Protein AF-0000000084524266 (afdb_homodimer)

Structure (mmCIF, N/CA/C/O backbone):
data_AF-0000000084524266-model_v1
#
loop_
_entity.id
_entity.type
_entity.pdbx_description
1 polymer 'Phosphate transport system permease protein'
#
loop_
_atom_site.group_PDB
_atom_site.id
_atom_site.type_symbol
_atom_site.label_atom_id
_atom_site.label_alt_id
_atom_site.label_comp_id
_atom_site.label_asym_id
_atom_site.label_entity_id
_atom_site.label_seq_id
_atom_site.pdbx_PDB_ins_code
_atom_site.Cartn_x
_atom_site.Cartn_y
_atom_site.Cartn_z
_atom_site.occupancy
_atom_site.B_iso_or_equiv
_atom_site.auth_seq_id
_atom_site.auth_comp_id
_atom_site.auth_asym_id
_atom_site.auth_atom_id
_atom_site.pdbx_PDB_model_num
ATOM 1 N N . MET A 1 1 ? -35.375 15.148 26.703 1 39.19 1 MET A N 1
ATOM 2 C CA . MET A 1 1 ? -35.188 13.727 26.984 1 39.19 1 MET A CA 1
ATOM 3 C C . MET A 1 1 ? -34.656 13 25.75 1 39.19 1 MET A C 1
ATOM 5 O O . MET A 1 1 ? -33.938 11.992 25.875 1 39.19 1 MET A O 1
ATOM 9 N N . LYS A 1 2 ? -35.312 13.273 24.531 1 46.06 2 LYS A N 1
ATOM 10 C CA . LYS A 1 2 ? -35.094 12.656 23.219 1 46.06 2 LYS A CA 1
ATOM 11 C C . LYS A 1 2 ? -33.688 12.961 22.703 1 46.06 2 LYS A C 1
ATOM 13 O O . LYS A 1 2 ? -33.156 12.234 21.859 1 46.06 2 LYS A O 1
ATOM 18 N N . LYS A 1 3 ? -33.125 14.125 23.078 1 56.94 3 LYS A N 1
ATOM 19 C CA . LYS A 1 3 ? -31.844 14.727 22.703 1 56.94 3 LYS A CA 1
ATOM 20 C C . LYS A 1 3 ? -30.672 13.891 23.234 1 56.94 3 LYS A C 1
ATOM 22 O O . LYS A 1 3 ? -29.656 13.727 22.547 1 56.94 3 LYS A O 1
ATOM 27 N N . ARG A 1 4 ? -30.984 13.078 24.344 1 63.69 4 ARG A N 1
ATOM 28 C CA . ARG A 1 4 ? -29.984 12.352 25.125 1 63.69 4 ARG A CA 1
ATOM 29 C C . ARG A 1 4 ? -29.766 10.953 24.578 1 63.69 4 ARG A C 1
ATOM 31 O O . ARG A 1 4 ? -28.641 10.445 24.578 1 63.69 4 ARG A O 1
ATOM 38 N N . TYR A 1 5 ? -30.812 10.469 23.938 1 65.62 5 TYR A N 1
ATOM 39 C CA . TYR A 1 5 ? -30.719 9.086 23.484 1 65.62 5 TYR A CA 1
ATOM 40 C C . TYR A 1 5 ? -29.875 8.984 22.219 1 65.62 5 TYR A C 1
ATOM 42 O O . TYR A 1 5 ? -29.078 8.047 22.078 1 65.62 5 TYR A O 1
ATOM 50 N N . GLY A 1 6 ? -30 9.945 21.406 1 69.56 6 GLY A N 1
ATOM 51 C CA . GLY A 1 6 ? -29.203 9.977 20.188 1 69.56 6 GLY A CA 1
ATOM 52 C C . GLY A 1 6 ? -27.703 10.078 20.469 1 69.56 6 GLY A C 1
ATOM 53 O O . GLY A 1 6 ? -26.906 9.398 19.828 1 69.56 6 GLY A O 1
ATOM 54 N N . ASP A 1 7 ? -27.516 10.781 21.547 1 74.75 7 ASP A N 1
ATOM 55 C CA . ASP A 1 7 ? -26.109 10.984 21.906 1 74.75 7 ASP A CA 1
ATOM 56 C C . ASP A 1 7 ? -25.516 9.703 22.484 1 74.75 7 ASP A C 1
ATOM 58 O O . ASP A 1 7 ? -24.359 9.367 22.188 1 74.75 7 ASP A O 1
ATOM 62 N N . GLN A 1 8 ? -26.375 9.023 23.234 1 80.06 8 GLN A N 1
ATOM 63 C CA . GLN A 1 8 ? -25.875 7.797 23.844 1 80.06 8 GLN A CA 1
ATOM 64 C C . GLN A 1 8 ? -25.672 6.695 22.797 1 80.06 8 GLN A C 1
ATOM 66 O O . GLN A 1 8 ? -24.719 5.93 22.875 1 80.06 8 GLN A O 1
ATOM 71 N N . LEU A 1 9 ? -26.547 6.629 21.891 1 80.81 9 LEU A N 1
ATOM 72 C CA . LEU A 1 9 ? -26.438 5.641 20.828 1 80.81 9 LEU A CA 1
ATOM 73 C C . LEU A 1 9 ? -25.219 5.906 19.953 1 80.81 9 LEU A C 1
ATOM 75 O O . LEU A 1 9 ? -24.5 4.977 19.578 1 80.81 9 LEU A O 1
ATOM 79 N N . PHE A 1 10 ? -25.016 7.113 19.797 1 75.06 10 PHE A N 1
ATOM 80 C CA . PHE A 1 10 ? -23.859 7.496 18.984 1 75.06 10 PHE A CA 1
ATOM 81 C C . PHE A 1 10 ? -22.562 7.148 19.688 1 75.06 10 PHE A C 1
ATOM 83 O O . PHE A 1 10 ? -21.625 6.637 19.062 1 75.06 10 PHE A O 1
ATOM 90 N N . LYS A 1 11 ? -22.578 7.383 20.875 1 76.44 11 LYS A N 1
ATOM 91 C CA . LYS A 1 11 ? -21.391 7.066 21.672 1 76.44 11 LYS A CA 1
ATOM 92 C C . LYS A 1 11 ? -21.125 5.562 21.672 1 76.44 11 LYS A C 1
ATOM 94 O O . LYS A 1 11 ? -19.984 5.133 21.531 1 76.44 11 LYS A O 1
ATOM 99 N N . ALA A 1 12 ? -22.172 4.867 21.797 1 83.81 12 ALA A N 1
ATOM 100 C CA . ALA A 1 12 ? -22.031 3.414 21.859 1 83.81 12 ALA A CA 1
ATOM 101 C C . ALA A 1 12 ? -21.531 2.863 20.531 1 83.81 12 ALA A C 1
ATOM 103 O O . ALA A 1 12 ? -20.641 2.002 20.5 1 83.81 12 ALA A O 1
ATOM 104 N N . ILE A 1 13 ? -21.984 3.363 19.484 1 80.44 13 ILE A N 1
ATOM 105 C CA . ILE A 1 13 ? -21.594 2.922 18.141 1 80.44 13 ILE A CA 1
ATOM 106 C C . ILE A 1 13 ? -20.141 3.27 17.891 1 80.44 13 ILE A C 1
ATOM 108 O O . ILE A 1 13 ? -19.375 2.447 17.359 1 80.44 13 ILE A O 1
ATOM 112 N N . ALA A 1 14 ? -19.828 4.359 18.328 1 74.5 14 ALA A N 1
ATOM 113 C CA . ALA A 1 14 ? -18.469 4.824 18.125 1 74.5 14 ALA A CA 1
ATOM 114 C C . ALA A 1 14 ? -17.469 3.967 18.906 1 74.5 14 ALA A C 1
ATOM 116 O O . ALA A 1 14 ? -16.406 3.617 18.406 1 74.5 14 ALA A O 1
ATOM 117 N N . TYR A 1 15 ? -17.891 3.551 20.109 1 79.31 15 TYR A N 1
ATOM 118 C CA . TYR A 1 15 ? -17.047 2.684 20.922 1 79.31 15 TYR A CA 1
ATOM 119 C C . TYR A 1 15 ? -16.906 1.307 20.281 1 79.31 15 TYR A C 1
ATOM 121 O O . TYR A 1 15 ? -15.836 0.702 20.328 1 79.31 15 TYR A O 1
ATOM 129 N N . ILE A 1 16 ? -17.891 0.921 19.672 1 85.44 16 ILE A N 1
ATOM 130 C CA . ILE A 1 16 ? -17.875 -0.376 19.016 1 85.44 16 ILE A CA 1
ATOM 131 C C . ILE A 1 16 ? -16.875 -0.342 17.844 1 85.44 16 ILE A C 1
ATOM 133 O O . ILE A 1 16 ? -16.094 -1.271 17.672 1 85.44 16 ILE A O 1
ATOM 137 N N . PHE A 1 17 ? -16.891 0.73 17.156 1 81.69 17 PHE A N 1
ATOM 138 C CA . PHE A 1 17 ? -15.984 0.854 16.016 1 81.69 17 PHE A CA 1
ATOM 139 C C . PHE A 1 17 ? -14.531 0.924 16.484 1 81.69 17 PHE A C 1
ATOM 141 O O . PHE A 1 17 ? -13.664 0.262 15.914 1 81.69 17 PHE A O 1
ATOM 148 N N . GLY A 1 18 ? -14.359 1.694 17.547 1 78.5 18 GLY A N 1
ATOM 149 C CA . GLY A 1 18 ? -13.016 1.776 18.094 1 78.5 18 GLY A CA 1
ATOM 150 C C . GLY A 1 18 ? -12.5 0.451 18.641 1 78.5 18 GLY A C 1
ATOM 151 O O . GLY A 1 18 ? -11.367 0.063 18.359 1 78.5 18 GLY A O 1
ATOM 152 N N . CYS A 1 19 ? -13.32 -0.293 19.25 1 84 19 CYS A N 1
ATOM 153 C CA . CYS A 1 19 ? -12.953 -1.577 19.828 1 84 19 CYS A CA 1
ATOM 154 C C . CYS A 1 19 ? -12.781 -2.639 18.75 1 84 19 CYS A C 1
ATOM 156 O O . CYS A 1 19 ? -12.016 -3.59 18.922 1 84 19 CYS A O 1
ATOM 158 N N . SER A 1 20 ? -13.43 -2.424 17.688 1 85.94 20 SER A N 1
ATOM 159 C CA . SER A 1 20 ? -13.32 -3.377 16.594 1 85.94 20 SER A CA 1
ATOM 160 C C . SER A 1 20 ? -11.906 -3.41 16.016 1 85.94 20 SER A C 1
ATOM 162 O O . SER A 1 20 ? -11.422 -4.465 15.602 1 85.94 20 SER A O 1
ATOM 164 N N . ILE A 1 21 ? -11.266 -2.291 16.047 1 84.06 21 ILE A N 1
ATOM 165 C CA . ILE A 1 21 ? -9.898 -2.223 15.539 1 84.06 21 ILE A CA 1
ATOM 166 C C . ILE A 1 21 ? -8.977 -3.045 16.438 1 84.06 21 ILE A C 1
ATOM 168 O O . ILE A 1 21 ? -8.125 -3.789 15.945 1 84.06 21 ILE A O 1
ATOM 172 N N . ILE A 1 22 ? -9.156 -2.92 17.719 1 84.69 22 ILE A N 1
ATOM 173 C CA . ILE A 1 22 ? -8.359 -3.654 18.703 1 84.69 22 ILE A CA 1
ATOM 174 C C . ILE A 1 22 ? -8.617 -5.152 18.562 1 84.69 22 ILE A C 1
ATOM 176 O O . ILE A 1 22 ? -7.68 -5.949 18.531 1 84.69 22 ILE A O 1
ATOM 180 N N . ALA A 1 23 ? -9.82 -5.473 18.406 1 87.81 23 ALA A N 1
ATOM 181 C CA . ALA A 1 23 ? -10.219 -6.871 18.266 1 87.81 23 ALA A CA 1
ATOM 182 C C . ALA A 1 23 ? -9.656 -7.477 16.984 1 87.81 23 ALA A C 1
ATOM 184 O O . ALA A 1 23 ? -9.203 -8.625 16.969 1 87.81 23 ALA A O 1
ATOM 185 N N . MET A 1 24 ? -9.711 -6.711 15.891 1 87.62 24 MET A N 1
ATOM 186 C CA . MET A 1 24 ? -9.219 -7.184 14.602 1 87.62 24 MET A CA 1
ATOM 187 C C . MET A 1 24 ? -7.723 -7.473 14.664 1 87.62 24 MET A C 1
ATOM 189 O O . MET A 1 24 ? -7.27 -8.508 14.18 1 87.62 24 MET A O 1
ATOM 193 N N . LEU A 1 25 ? -6.98 -6.586 15.25 1 88.12 25 LEU A N 1
ATOM 194 C CA . LEU A 1 25 ? -5.539 -6.77 15.391 1 88.12 25 LEU A CA 1
ATOM 195 C C . LEU A 1 25 ? -5.227 -7.98 16.266 1 88.12 25 LEU A C 1
ATOM 197 O O . LEU A 1 25 ? -4.367 -8.797 15.914 1 88.12 25 LEU A O 1
ATOM 201 N N . GLY A 1 26 ? -5.941 -8.07 17.438 1 89.12 26 GLY A N 1
ATOM 202 C CA . GLY A 1 26 ? -5.746 -9.211 18.312 1 89.12 26 GLY A CA 1
ATOM 203 C C . GLY A 1 26 ? -6.07 -10.531 17.656 1 89.12 26 GLY A C 1
ATOM 204 O O . GLY A 1 26 ? -5.34 -11.508 17.828 1 89.12 26 GLY A O 1
ATOM 205 N N . LEU A 1 27 ? -7.145 -10.547 16.906 1 89.56 27 LEU A N 1
ATOM 206 C CA . LEU A 1 27 ? -7.566 -11.758 16.203 1 89.56 27 LEU A CA 1
ATOM 207 C C . LEU A 1 27 ? -6.551 -12.141 15.133 1 89.56 27 LEU A C 1
ATOM 209 O O . LEU A 1 27 ? -6.312 -13.328 14.898 1 89.56 27 LEU A O 1
ATOM 213 N N . MET A 1 28 ? -6.039 -11.148 14.43 1 91.25 28 MET A N 1
ATOM 214 C CA . MET A 1 28 ? -5.035 -11.414 13.406 1 91.25 28 MET A CA 1
ATOM 215 C C . MET A 1 28 ? -3.793 -12.055 14.016 1 91.25 28 MET A C 1
ATOM 217 O O . MET A 1 28 ? -3.277 -13.047 13.484 1 91.25 28 MET A O 1
ATOM 221 N N . VAL A 1 29 ? -3.324 -11.523 15.148 1 91.81 29 VAL A N 1
ATOM 222 C CA . VAL A 1 29 ? -2.143 -12.055 15.82 1 91.81 29 VAL A CA 1
ATOM 223 C C . VAL A 1 29 ? -2.416 -13.477 16.297 1 91.81 29 VAL A C 1
ATOM 225 O O . VAL A 1 29 ? -1.592 -14.375 16.109 1 91.81 29 VAL A O 1
ATOM 228 N N . TRP A 1 30 ? -3.551 -13.664 16.844 1 93.56 30 TRP A N 1
ATOM 229 C CA . TRP A 1 30 ? -3.918 -14.953 17.406 1 93.56 30 TRP A CA 1
ATOM 230 C C . TRP A 1 30 ? -4 -16.016 16.312 1 93.56 30 TRP A C 1
ATOM 232 O O . TRP A 1 30 ? -3.484 -17.125 16.469 1 93.56 30 TRP A O 1
ATOM 242 N N . GLU A 1 31 ? -4.605 -15.68 15.258 1 92.75 31 GLU A N 1
ATOM 243 C CA . GLU A 1 31 ? -4.801 -16.656 14.188 1 92.75 31 GLU A CA 1
ATOM 244 C C . GLU A 1 31 ? -3.477 -17.016 13.516 1 92.75 31 GLU A C 1
ATOM 246 O O . GLU A 1 31 ? -3.271 -18.156 13.109 1 92.75 31 GLU A O 1
ATOM 251 N N . MET A 1 32 ? -2.656 -16.016 13.312 1 94.81 32 MET A N 1
ATOM 252 C CA . MET A 1 32 ? -1.343 -16.281 12.742 1 94.81 32 MET A CA 1
ATOM 253 C C . MET A 1 32 ? -0.521 -17.172 13.664 1 94.81 32 MET A C 1
ATOM 255 O O . MET A 1 32 ? 0.178 -18.078 13.195 1 94.81 32 MET A O 1
ATOM 259 N N . PHE A 1 33 ? -0.648 -16.938 14.977 1 95.44 33 PHE A N 1
ATOM 260 C CA . PHE A 1 33 ? 0.054 -17.766 15.961 1 95.44 33 PHE A CA 1
ATOM 261 C C . PHE A 1 33 ? -0.469 -19.188 15.945 1 95.44 33 PHE A C 1
ATOM 263 O O . PHE A 1 33 ? 0.313 -20.141 15.883 1 95.44 33 PHE A O 1
ATOM 270 N N . ARG A 1 34 ? -1.737 -19.359 15.984 1 94.94 34 ARG A N 1
ATOM 271 C CA . ARG A 1 34 ? -2.363 -20.672 15.984 1 94.94 34 ARG A CA 1
ATOM 272 C C . ARG A 1 34 ? -2.049 -21.438 14.703 1 94.94 34 ARG A C 1
ATOM 274 O O . ARG A 1 34 ? -1.737 -22.625 14.742 1 94.94 34 ARG A O 1
ATOM 281 N N . GLY A 1 35 ? -2.104 -20.781 13.539 1 94.88 35 GLY A N 1
ATOM 282 C CA . GLY A 1 35 ? -1.831 -21.406 12.258 1 94.88 35 GLY A CA 1
ATOM 283 C C . GLY A 1 35 ? -0.387 -21.844 12.102 1 94.88 35 GLY A C 1
ATOM 284 O O . GLY A 1 35 ? -0.09 -22.766 11.336 1 94.88 35 GLY A O 1
ATOM 285 N N . SER A 1 36 ? 0.495 -21.172 12.82 1 96.19 36 SER A N 1
ATOM 286 C CA . SER A 1 36 ? 1.919 -21.469 12.727 1 96.19 36 SER A CA 1
ATOM 287 C C . SER A 1 36 ? 2.326 -22.516 13.773 1 96.19 36 SER A C 1
ATOM 289 O O . SER A 1 36 ? 3.5 -22.875 13.867 1 96.19 36 SER A O 1
ATOM 291 N N . SER A 1 37 ? 1.46 -23.062 14.57 1 95.69 37 SER A N 1
ATOM 292 C CA . SER A 1 37 ? 1.756 -23.859 15.75 1 95.69 37 SER A CA 1
ATOM 293 C C . SER A 1 37 ? 2.451 -25.172 15.359 1 95.69 37 SER A C 1
ATOM 295 O O . SER A 1 37 ? 3.383 -25.609 16.047 1 95.69 37 SER A O 1
ATOM 297 N N . PHE A 1 38 ? 2.025 -25.797 14.227 1 95.38 38 PHE A N 1
ATOM 298 C CA . PHE A 1 38 ? 2.633 -27.047 13.789 1 95.38 38 PHE A CA 1
ATOM 299 C C . PHE A 1 38 ? 4.105 -26.844 13.453 1 95.38 38 PHE A C 1
ATOM 301 O O . PHE A 1 38 ? 4.953 -27.641 13.852 1 95.38 38 PHE A O 1
ATOM 308 N N . ALA A 1 39 ? 4.379 -25.828 12.727 1 96.44 39 ALA A N 1
ATOM 309 C CA . ALA A 1 39 ? 5.754 -25.516 12.336 1 96.44 39 ALA A CA 1
ATOM 310 C C . ALA A 1 39 ? 6.586 -25.109 13.547 1 96.44 39 ALA A C 1
ATOM 312 O O . ALA A 1 39 ? 7.754 -25.5 13.664 1 96.44 39 ALA A O 1
ATOM 313 N N . LEU A 1 40 ? 6.008 -24.375 14.484 1 96 40 LEU A N 1
ATOM 314 C CA . LEU A 1 40 ? 6.699 -23.938 15.695 1 96 40 LEU A CA 1
ATOM 315 C C . LEU A 1 40 ? 7.098 -25.141 16.547 1 96 40 LEU A C 1
ATOM 317 O O . LEU A 1 40 ? 8.188 -25.172 17.125 1 96 40 LEU A O 1
ATOM 321 N N . ASP A 1 41 ? 6.238 -26.062 16.609 1 96.06 41 ASP A N 1
ATOM 322 C CA . ASP A 1 41 ? 6.48 -27.25 17.422 1 96.06 41 ASP A CA 1
ATOM 323 C C . ASP A 1 41 ? 7.551 -28.141 16.781 1 96.06 41 ASP A C 1
ATOM 325 O O . ASP A 1 41 ? 8.398 -28.703 17.469 1 96.06 41 ASP A O 1
ATOM 329 N N . LYS A 1 42 ? 7.543 -28.188 15.508 1 95.5 42 LYS A N 1
ATOM 330 C CA . LYS A 1 42 ? 8.445 -29.094 14.805 1 95.5 42 LYS A CA 1
ATOM 331 C C . LYS A 1 42 ? 9.852 -28.5 14.695 1 95.5 42 LYS A C 1
ATOM 333 O O . LYS A 1 42 ? 10.844 -29.203 14.906 1 95.5 42 LYS A O 1
ATOM 338 N N . TYR A 1 43 ? 9.969 -27.25 14.359 1 95.81 43 TYR A N 1
ATOM 339 C CA . TYR A 1 43 ? 11.266 -26.688 14 1 95.81 43 TYR A CA 1
ATOM 340 C C . TYR A 1 43 ? 11.781 -25.766 15.094 1 95.81 43 TYR A C 1
ATOM 342 O O . TYR A 1 43 ? 12.977 -25.5 15.18 1 95.81 43 TYR A O 1
ATOM 350 N N . GLY A 1 44 ? 10.883 -25.188 15.891 1 95.06 44 GLY A N 1
ATOM 351 C CA . GLY A 1 44 ? 11.297 -24.266 16.938 1 95.06 44 GLY A CA 1
ATOM 352 C C . GLY A 1 44 ? 12.023 -23.047 16.422 1 95.06 44 GLY A C 1
ATOM 353 O O . GLY A 1 44 ? 11.703 -22.547 15.336 1 95.06 44 GLY A O 1
ATOM 354 N N . LEU A 1 45 ? 13.008 -22.578 17.141 1 94.31 45 LEU A N 1
ATOM 355 C CA . LEU A 1 45 ? 13.727 -21.359 16.781 1 94.31 45 LEU A CA 1
ATOM 356 C C . LEU A 1 45 ? 14.719 -21.609 15.648 1 94.31 45 LEU A C 1
ATOM 358 O O . LEU A 1 45 ? 15.18 -20.688 14.992 1 94.31 45 LEU A O 1
ATOM 362 N N . GLY A 1 46 ? 15.047 -22.859 15.5 1 95.19 46 GLY A N 1
ATOM 363 C CA . GLY A 1 46 ? 15.938 -23.234 14.414 1 95.19 46 GLY A CA 1
ATOM 364 C C . GLY A 1 46 ? 15.398 -22.859 13.047 1 95.19 46 GLY A C 1
ATOM 365 O O . GLY A 1 46 ? 16.172 -22.656 12.102 1 95.19 46 GLY A O 1
ATOM 366 N N . PHE A 1 47 ? 14.078 -22.734 12.953 1 96.5 47 PHE A N 1
ATOM 367 C CA . PHE A 1 47 ? 13.406 -22.344 11.719 1 96.5 47 PHE A CA 1
ATOM 368 C C . PHE A 1 47 ? 13.93 -21 11.219 1 96.5 47 PHE A C 1
ATOM 370 O O . PHE A 1 47 ? 14.086 -20.797 10.008 1 96.5 47 PHE A O 1
ATOM 377 N N . LEU A 1 48 ? 14.328 -20.109 12.094 1 96.44 48 LEU A N 1
ATOM 378 C CA . LEU A 1 48 ? 14.75 -18.766 11.75 1 96.44 48 LEU A CA 1
ATOM 379 C C . LEU A 1 48 ? 16.141 -18.766 11.125 1 96.44 48 LEU A C 1
ATOM 381 O O . LEU A 1 48 ? 16.484 -17.891 10.344 1 96.44 48 LEU A O 1
ATOM 385 N N . PHE A 1 49 ? 16.922 -19.812 11.43 1 96.19 49 PHE A N 1
ATOM 386 C CA . PHE A 1 49 ? 18.344 -19.766 11.078 1 96.19 49 PHE A CA 1
ATOM 387 C C . PHE A 1 49 ? 18.688 -20.828 10.055 1 96.19 49 PHE A C 1
ATOM 389 O O . PHE A 1 49 ? 19.797 -20.859 9.531 1 96.19 49 PHE A O 1
ATOM 396 N N . SER A 1 50 ? 17.719 -21.594 9.703 1 96.06 50 SER A N 1
ATOM 397 C CA . SER A 1 50 ? 17.969 -22.656 8.719 1 96.06 50 SER A CA 1
ATOM 398 C C . SER A 1 50 ? 17.703 -22.156 7.301 1 96.06 50 SER A C 1
ATOM 400 O O .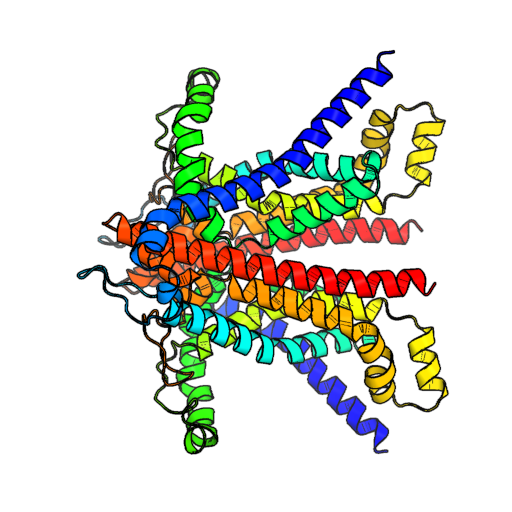 SER A 1 50 ? 16.781 -21.359 7.066 1 96.06 50 SER A O 1
ATOM 402 N N . SER A 1 51 ? 18.5 -22.672 6.352 1 96.19 51 SER A N 1
ATOM 403 C CA . SER A 1 51 ? 18.375 -22.266 4.957 1 96.19 51 SER A CA 1
ATOM 404 C C . SER A 1 51 ? 17.719 -23.359 4.117 1 96.19 51 SER A C 1
ATOM 406 O O . SER A 1 51 ? 17.594 -23.219 2.898 1 96.19 51 SER A O 1
ATOM 408 N N . SER A 1 52 ? 17.281 -24.359 4.75 1 95 52 SER A N 1
ATOM 409 C CA . SER A 1 52 ? 16.672 -25.469 4.02 1 95 52 SER A CA 1
ATOM 410 C C . SER A 1 52 ? 15.234 -25.141 3.609 1 95 52 SER A C 1
ATOM 412 O O . SER A 1 52 ? 14.484 -24.547 4.383 1 95 52 SER A O 1
ATOM 414 N N . TRP A 1 53 ? 14.883 -25.5 2.379 1 96.25 53 TRP A N 1
ATOM 415 C CA . TRP A 1 53 ? 13.516 -25.375 1.87 1 96.25 53 TRP A CA 1
ATOM 416 C C . TRP A 1 53 ? 13.203 -26.5 0.886 1 96.25 53 TRP A C 1
ATOM 418 O O . TRP A 1 53 ? 13.445 -26.359 -0.315 1 96.25 53 TRP A O 1
ATOM 428 N N . ASP A 1 54 ? 12.688 -27.531 1.452 1 95 54 ASP A N 1
ATOM 429 C CA . ASP A 1 54 ? 12.406 -28.734 0.66 1 95 54 ASP A CA 1
ATOM 430 C C . ASP A 1 54 ? 11.031 -29.297 0.99 1 95 54 ASP A C 1
ATOM 432 O O . ASP A 1 54 ? 10.883 -30.062 1.941 1 95 54 ASP A O 1
ATOM 436 N N . PRO A 1 55 ? 10.086 -29.047 0.196 1 91.81 55 PRO A N 1
ATOM 437 C CA . PRO A 1 55 ? 8.727 -29.531 0.445 1 91.81 55 PRO A CA 1
ATOM 438 C C . PRO A 1 55 ? 8.617 -31.047 0.392 1 91.81 55 PRO A C 1
ATOM 440 O O . PRO A 1 55 ? 7.746 -31.625 1.042 1 91.81 55 PRO A O 1
ATOM 443 N N . VAL A 1 56 ? 9.484 -31.641 -0.317 1 90.94 56 VAL A N 1
ATOM 444 C CA . VAL A 1 56 ? 9.438 -33.094 -0.474 1 90.94 56 VAL A CA 1
ATOM 445 C C . VAL A 1 56 ? 9.844 -33.781 0.834 1 90.94 56 VAL A C 1
ATOM 447 O O . VAL A 1 56 ? 9.133 -34.625 1.34 1 90.94 56 VAL A O 1
ATOM 450 N N . THR A 1 57 ? 10.898 -33.344 1.435 1 92.94 57 THR A N 1
ATOM 451 C CA . THR A 1 57 ? 11.383 -33.906 2.682 1 92.94 57 THR A CA 1
ATOM 452 C C . THR A 1 57 ? 10.805 -33.156 3.883 1 92.94 57 THR A C 1
ATOM 454 O O . THR A 1 57 ? 11.047 -33.562 5.031 1 92.94 57 THR A O 1
ATOM 457 N N . GLU A 1 58 ? 10.047 -32.094 3.621 1 93.31 58 GLU A N 1
ATOM 458 C CA . GLU A 1 58 ? 9.391 -31.297 4.648 1 93.31 58 GLU A CA 1
ATOM 459 C C . GLU A 1 58 ? 10.414 -30.703 5.609 1 93.31 58 GLU A C 1
ATOM 461 O O . GLU A 1 58 ? 10.258 -30.797 6.832 1 93.31 58 GLU A O 1
ATOM 466 N N . GLU A 1 59 ? 11.484 -30.312 5.082 1 95.06 59 GLU A N 1
ATOM 467 C CA . GLU A 1 59 ? 12.484 -29.531 5.805 1 95.06 59 GLU A CA 1
ATOM 468 C C . GLU A 1 59 ? 12.461 -28.062 5.387 1 95.06 59 GLU A C 1
ATOM 470 O O . GLU A 1 59 ? 12.758 -27.734 4.238 1 95.06 59 GLU A O 1
ATOM 475 N N . PHE A 1 60 ? 12.172 -27.281 6.422 1 96.5 60 PHE A N 1
ATOM 476 C CA . PHE A 1 60 ? 11.93 -25.875 6.09 1 96.5 60 PHE A CA 1
ATOM 477 C C . PHE A 1 60 ? 12.727 -24.969 7.012 1 96.5 60 PHE A C 1
ATOM 479 O O . PHE A 1 60 ? 12.891 -25.25 8.195 1 96.5 60 PHE A O 1
ATOM 486 N N . GLY A 1 61 ? 13.234 -23.891 6.406 1 97.5 61 GLY A N 1
ATOM 487 C CA . GLY A 1 61 ? 13.883 -22.797 7.113 1 97.5 61 GLY A CA 1
ATOM 488 C C . GLY A 1 61 ? 13.555 -21.438 6.531 1 97.5 61 GLY A C 1
ATOM 489 O O . GLY A 1 61 ? 13.422 -21.297 5.316 1 97.5 61 GLY A O 1
ATOM 490 N N . ALA A 1 62 ? 13.562 -20.453 7.367 1 98.06 62 ALA A N 1
ATOM 491 C CA . ALA A 1 62 ? 13.078 -19.141 6.941 1 98.06 62 ALA A CA 1
ATOM 492 C C . ALA A 1 62 ? 14.234 -18.203 6.609 1 98.06 62 ALA A C 1
ATOM 494 O O . ALA A 1 62 ? 14.023 -17.109 6.094 1 98.06 62 ALA A O 1
ATOM 495 N N . TRP A 1 63 ? 15.461 -18.578 6.773 1 98.19 63 TRP A N 1
ATOM 496 C CA . TRP A 1 63 ? 16.594 -17.672 6.715 1 98.19 63 TRP A CA 1
ATOM 497 C C . TRP A 1 63 ? 16.734 -17.047 5.328 1 98.19 63 TRP A C 1
ATOM 499 O O . TRP A 1 63 ? 16.953 -15.836 5.207 1 98.19 63 TRP A O 1
ATOM 509 N N . PRO A 1 64 ? 16.641 -17.844 4.242 1 98.25 64 PRO A N 1
ATOM 510 C CA . PRO A 1 64 ? 16.766 -17.219 2.926 1 98.25 64 PRO A CA 1
ATOM 511 C C . PRO A 1 64 ? 15.742 -16.109 2.701 1 98.25 64 PRO A C 1
ATOM 513 O O . PRO A 1 64 ? 16.047 -15.094 2.061 1 98.25 64 PRO A O 1
ATOM 516 N N . PHE A 1 65 ? 14.57 -16.25 3.289 1 98.5 65 PHE A N 1
ATOM 517 C CA . PHE A 1 65 ? 13.477 -15.312 3.082 1 98.5 65 PHE A CA 1
ATOM 518 C C . PHE A 1 65 ? 13.648 -14.078 3.961 1 98.5 65 PHE A C 1
ATOM 520 O O . PHE A 1 65 ? 13.352 -12.961 3.535 1 98.5 65 PHE A O 1
ATOM 527 N N . ILE A 1 66 ? 14.133 -14.32 5.207 1 98.25 66 ILE A N 1
ATOM 528 C CA . ILE A 1 66 ? 14.445 -13.211 6.109 1 98.25 66 ILE A CA 1
ATOM 529 C C . ILE A 1 66 ? 15.562 -12.359 5.516 1 98.25 66 ILE A C 1
ATOM 531 O O . ILE A 1 66 ? 15.445 -11.133 5.453 1 98.25 66 ILE A O 1
ATOM 535 N N . TYR A 1 67 ? 16.547 -13.039 5.031 1 97.88 67 TYR A N 1
ATOM 536 C CA . TYR A 1 67 ? 17.688 -12.367 4.414 1 97.88 67 TYR A CA 1
ATOM 537 C C . TYR A 1 67 ? 17.25 -11.547 3.207 1 97.88 67 TYR A C 1
ATOM 539 O O . TYR A 1 67 ? 17.625 -10.375 3.08 1 97.88 67 TYR A O 1
ATOM 547 N N . GLY A 1 68 ? 16.516 -12.148 2.305 1 97.94 68 GLY A N 1
ATOM 548 C CA . GLY A 1 68 ? 16.047 -11.445 1.125 1 97.94 68 GLY A CA 1
ATOM 549 C C . GLY A 1 68 ? 15.211 -10.219 1.457 1 97.94 68 GLY A C 1
ATOM 550 O O . GLY A 1 68 ? 15.344 -9.18 0.805 1 97.94 68 GLY A O 1
ATOM 551 N N . THR A 1 69 ? 14.398 -10.352 2.477 1 98.25 69 THR A N 1
ATOM 552 C CA . THR A 1 69 ? 13.539 -9.25 2.898 1 98.25 69 THR A CA 1
ATOM 553 C C . THR A 1 69 ? 14.375 -8.109 3.477 1 98.25 69 THR A C 1
ATOM 555 O O . THR A 1 69 ? 14.211 -6.949 3.088 1 98.25 69 THR A O 1
ATOM 558 N N . ILE A 1 70 ? 15.289 -8.406 4.328 1 97.62 70 ILE A N 1
ATOM 559 C CA . ILE A 1 70 ? 16.078 -7.402 5.031 1 97.62 70 ILE A CA 1
ATOM 560 C C . ILE A 1 70 ? 17.016 -6.695 4.051 1 97.62 70 ILE A C 1
ATOM 562 O O . ILE A 1 70 ? 17.062 -5.465 4.008 1 97.62 70 ILE A O 1
ATOM 566 N N . VAL A 1 71 ? 17.688 -7.418 3.252 1 97.81 71 VAL A N 1
ATOM 567 C CA . VAL A 1 71 ? 18.703 -6.848 2.367 1 97.81 71 VAL A CA 1
ATOM 568 C C . VAL A 1 71 ? 18.016 -5.992 1.298 1 97.81 71 VAL A C 1
ATOM 570 O O . VAL A 1 71 ? 18.484 -4.883 0.999 1 97.81 71 VAL A O 1
ATOM 573 N N . SER A 1 72 ? 16.953 -6.496 0.681 1 98.06 72 SER A N 1
ATOM 574 C CA . SER A 1 72 ? 16.266 -5.707 -0.333 1 98.06 72 SER A CA 1
ATOM 575 C C . SER A 1 72 ? 15.695 -4.422 0.26 1 98.06 72 SER A C 1
ATOM 577 O O . SER A 1 72 ? 15.789 -3.355 -0.352 1 98.06 72 SER A O 1
ATOM 579 N N . SER A 1 73 ? 15.133 -4.504 1.459 1 98.38 73 SER A N 1
ATOM 580 C CA . SER A 1 73 ? 14.547 -3.326 2.094 1 98.38 73 SER A CA 1
ATOM 581 C C . SER A 1 73 ? 15.625 -2.326 2.504 1 98.38 73 SER A C 1
ATOM 583 O O . SER A 1 73 ? 15.422 -1.114 2.414 1 98.38 73 SER A O 1
ATOM 585 N N . LEU A 1 74 ? 16.734 -2.807 3.004 1 98.06 74 LEU A N 1
ATOM 586 C CA . LEU A 1 74 ? 17.844 -1.921 3.371 1 98.06 74 LEU A CA 1
ATOM 587 C C . LEU A 1 74 ? 18.422 -1.23 2.141 1 98.06 74 LEU A C 1
ATOM 589 O O . LEU A 1 74 ? 18.75 -0.046 2.189 1 98.06 74 LEU A O 1
ATOM 593 N N . LEU A 1 75 ? 18.578 -1.989 1.109 1 97.81 75 LEU A N 1
ATOM 594 C CA . LEU A 1 75 ? 19.031 -1.398 -0.144 1 97.81 75 LEU A CA 1
ATOM 595 C C . LEU A 1 75 ? 18.078 -0.3 -0.604 1 97.81 75 LEU A C 1
ATOM 597 O O . LEU A 1 75 ? 18.516 0.766 -1.042 1 97.81 75 LEU A O 1
ATOM 601 N N . ALA A 1 76 ? 16.797 -0.593 -0.535 1 98.56 76 ALA A N 1
ATOM 602 C CA . ALA A 1 76 ? 15.773 0.395 -0.894 1 98.56 76 ALA A CA 1
ATOM 603 C C . ALA A 1 76 ? 15.93 1.663 -0.058 1 98.56 76 ALA A C 1
ATOM 605 O O . ALA A 1 76 ? 15.859 2.775 -0.587 1 98.56 76 ALA A O 1
ATOM 606 N N . LEU A 1 77 ? 16.172 1.491 1.206 1 98.25 77 LEU A N 1
ATOM 607 C CA . LEU A 1 77 ? 16.297 2.617 2.125 1 98.25 77 LEU A CA 1
ATOM 608 C C . LEU A 1 77 ? 17.516 3.461 1.792 1 98.25 77 LEU A C 1
ATOM 610 O O . LEU A 1 77 ? 17.453 4.691 1.802 1 98.25 77 LEU A O 1
ATOM 614 N N . VAL A 1 78 ? 18.609 2.803 1.562 1 97.62 78 VAL A N 1
ATOM 615 C CA . VAL A 1 78 ? 19.875 3.479 1.271 1 97.62 78 VAL A CA 1
ATOM 616 C C . VAL A 1 78 ? 19.719 4.324 0.008 1 97.62 78 VAL A C 1
ATOM 618 O O . VAL A 1 78 ? 20.234 5.445 -0.06 1 97.62 78 VAL A O 1
ATOM 621 N N . ILE A 1 79 ? 18.984 3.836 -0.932 1 96.44 79 ILE A N 1
ATOM 622 C CA . ILE A 1 79 ? 18.828 4.523 -2.207 1 96.44 79 ILE A CA 1
ATOM 623 C C . ILE A 1 79 ? 17.766 5.621 -2.07 1 96.44 79 ILE A C 1
ATOM 625 O O . ILE A 1 79 ? 17.984 6.758 -2.502 1 96.44 79 ILE A O 1
ATOM 629 N N . ALA A 1 80 ? 16.656 5.355 -1.443 1 97.44 80 ALA A N 1
ATOM 630 C CA . ALA A 1 80 ? 15.492 6.238 -1.417 1 97.44 80 ALA A CA 1
ATOM 631 C C . ALA A 1 80 ? 15.711 7.41 -0.466 1 97.44 80 ALA A C 1
ATOM 633 O O . ALA A 1 80 ? 15.203 8.508 -0.698 1 97.44 80 ALA A O 1
ATOM 634 N N . THR A 1 81 ? 16.469 7.199 0.614 1 96.88 81 THR A N 1
ATOM 635 C CA . THR A 1 81 ? 16.562 8.18 1.689 1 96.88 81 THR A CA 1
ATOM 636 C C . THR A 1 81 ? 17.219 9.461 1.2 1 96.88 81 THR A C 1
ATOM 638 O O . THR A 1 81 ? 16.656 10.555 1.332 1 96.88 81 THR A O 1
ATOM 641 N N . PRO A 1 82 ? 18.422 9.383 0.62 1 93.88 82 PRO A N 1
ATOM 642 C CA . PRO A 1 82 ? 19.047 10.633 0.157 1 93.88 82 PRO A CA 1
ATOM 643 C C . PRO A 1 82 ? 18.203 11.344 -0.905 1 93.88 82 PRO A C 1
ATOM 645 O O . PRO A 1 82 ? 18.109 12.57 -0.896 1 93.88 82 PRO A O 1
ATOM 648 N N . ILE A 1 83 ? 17.594 10.586 -1.758 1 93.31 83 ILE A N 1
ATOM 649 C CA . ILE A 1 83 ? 16.781 11.172 -2.818 1 93.31 83 ILE A CA 1
ATOM 650 C C . ILE A 1 83 ? 15.562 11.867 -2.215 1 93.31 83 ILE A C 1
ATOM 652 O O . ILE A 1 83 ? 15.25 13.008 -2.568 1 93.31 83 ILE A O 1
ATOM 656 N N . SER A 1 84 ? 14.93 11.234 -1.317 1 95.81 84 SER A N 1
ATOM 657 C CA . SER A 1 84 ? 13.711 11.75 -0.698 1 95.81 84 SER A CA 1
ATOM 658 C C . SER A 1 84 ? 13.992 13.008 0.121 1 95.81 84 SER A C 1
ATOM 660 O O . SER A 1 84 ? 13.234 13.977 0.07 1 95.81 84 SER A O 1
ATOM 662 N N . ILE A 1 85 ? 15.055 12.945 0.927 1 93.56 85 ILE A N 1
ATOM 663 C CA . ILE A 1 85 ? 15.422 14.102 1.742 1 93.56 85 ILE A CA 1
ATOM 664 C C . ILE A 1 85 ? 15.797 15.273 0.838 1 93.56 85 ILE A C 1
ATOM 666 O O . ILE A 1 85 ? 15.422 16.422 1.104 1 93.56 85 ILE A O 1
ATOM 670 N N . GLY A 1 86 ? 16.578 14.945 -0.209 1 91.25 86 GLY A N 1
ATOM 671 C CA . GLY A 1 86 ? 16.891 15.977 -1.184 1 91.25 86 GLY A CA 1
ATOM 672 C C . GLY A 1 86 ? 15.664 16.625 -1.784 1 91.25 86 GLY A C 1
ATOM 673 O O . GLY A 1 86 ? 15.602 17.859 -1.899 1 91.25 86 GLY A O 1
ATOM 674 N N . ILE A 1 87 ? 14.672 15.867 -2.127 1 92.44 87 ILE A N 1
ATOM 675 C CA . ILE A 1 87 ? 13.43 16.375 -2.697 1 92.44 87 ILE A CA 1
ATOM 676 C C . ILE A 1 87 ? 12.711 17.25 -1.676 1 92.44 87 ILE A C 1
ATOM 678 O O . ILE A 1 87 ? 12.242 18.344 -2.008 1 92.44 87 ILE A O 1
ATOM 682 N N . ALA A 1 88 ? 12.656 16.781 -0.496 1 94.12 88 ALA A N 1
ATOM 683 C CA . ALA A 1 88 ? 11.969 17.5 0.562 1 94.12 88 ALA A CA 1
ATOM 684 C C . ALA A 1 88 ? 12.625 18.859 0.821 1 94.12 88 ALA A C 1
ATOM 686 O O . ALA A 1 88 ? 11.938 19.875 0.91 1 94.12 88 ALA A O 1
ATOM 687 N N . ILE A 1 89 ? 13.891 18.844 0.966 1 92.75 89 ILE A N 1
ATOM 688 C CA . ILE A 1 89 ? 14.633 20.078 1.202 1 92.75 89 ILE A CA 1
ATOM 689 C C . ILE A 1 89 ? 14.414 21.031 0.038 1 92.75 89 ILE A C 1
ATOM 691 O O . ILE A 1 89 ? 14.164 22.219 0.246 1 92.75 89 ILE A O 1
ATOM 695 N N . PHE A 1 90 ? 14.523 20.531 -1.133 1 91.25 90 PHE A N 1
ATOM 696 C CA . PHE A 1 90 ? 14.367 21.359 -2.322 1 91.25 90 PHE A CA 1
ATOM 697 C C . PHE A 1 90 ? 12.984 21.984 -2.371 1 91.25 90 PHE A C 1
ATOM 699 O O . PHE A 1 90 ? 12.844 23.188 -2.656 1 91.25 90 PHE A O 1
ATOM 706 N N . LEU A 1 91 ? 12.016 21.266 -2.119 1 92.62 91 LEU A N 1
ATOM 707 C CA . LEU A 1 91 ? 10.641 21.734 -2.225 1 92.62 91 LEU A CA 1
ATOM 708 C C . LEU A 1 91 ? 10.352 22.797 -1.169 1 92.62 91 LEU A C 1
ATOM 710 O O . LEU A 1 91 ? 9.609 23.75 -1.428 1 92.62 91 LEU A O 1
ATOM 714 N N . VAL A 1 92 ? 10.977 22.688 -0.022 1 93.25 92 VAL A N 1
ATOM 715 C CA . VAL A 1 92 ? 10.648 23.578 1.081 1 93.25 92 VAL A CA 1
ATOM 716 C C . VAL A 1 92 ? 11.555 24.812 1.045 1 93.25 92 VAL A C 1
ATOM 718 O O . VAL A 1 92 ? 11.102 25.938 1.286 1 93.25 92 VAL A O 1
ATOM 721 N N . GLU A 1 93 ? 12.82 24.594 0.689 1 90.69 93 GLU A N 1
ATOM 722 C CA . GLU A 1 93 ? 13.797 25.656 0.913 1 90.69 93 GLU A CA 1
ATOM 723 C C . GLU A 1 93 ? 14.164 26.359 -0.393 1 90.69 93 GLU A C 1
ATOM 725 O O . GLU A 1 93 ? 14.664 27.484 -0.38 1 90.69 93 GLU A O 1
ATOM 730 N N . VAL A 1 94 ? 13.906 25.766 -1.513 1 88.62 94 VAL A N 1
ATOM 731 C CA . VAL A 1 94 ? 14.516 26.312 -2.719 1 88.62 94 VAL A CA 1
ATOM 732 C C . VAL A 1 94 ? 13.445 26.547 -3.781 1 88.62 94 VAL A C 1
ATOM 734 O O . VAL A 1 94 ? 13.43 27.594 -4.438 1 88.62 94 VAL A O 1
ATOM 737 N N . ALA A 1 95 ? 12.555 25.625 -3.938 1 90.44 95 ALA A N 1
ATOM 738 C CA . ALA A 1 95 ? 11.641 25.609 -5.074 1 90.44 95 ALA A CA 1
ATOM 739 C C . ALA A 1 95 ? 10.617 26.734 -4.973 1 90.44 95 ALA A C 1
ATOM 741 O O . ALA A 1 95 ? 10.125 27.031 -3.883 1 90.44 95 ALA A O 1
ATOM 742 N N . PRO A 1 96 ? 10.367 27.375 -6.184 1 90.75 96 PRO A N 1
ATOM 743 C CA . PRO A 1 96 ? 9.242 28.312 -6.184 1 90.75 96 PRO A CA 1
ATOM 744 C C . PRO A 1 96 ? 7.898 27.609 -5.965 1 90.75 96 PRO A C 1
ATOM 746 O O . PRO A 1 96 ? 7.789 26.406 -6.16 1 90.75 96 PRO A O 1
ATOM 749 N N . LYS A 1 97 ? 6.941 28.359 -5.641 1 91.25 97 LYS A N 1
ATOM 750 C CA . LYS A 1 97 ? 5.641 27.844 -5.219 1 91.25 97 LYS A CA 1
ATOM 751 C C . LYS A 1 97 ? 5.023 26.953 -6.301 1 91.25 97 LYS A C 1
ATOM 753 O O . LYS A 1 97 ? 4.539 25.859 -6.008 1 91.25 97 LYS A O 1
ATOM 758 N N . TRP A 1 98 ? 5.09 27.422 -7.543 1 89.88 98 TRP A N 1
ATOM 759 C CA . TRP A 1 98 ? 4.43 26.656 -8.594 1 89.88 98 TRP A CA 1
ATOM 760 C C . TRP A 1 98 ? 5.09 25.297 -8.773 1 89.88 98 TRP A C 1
ATOM 762 O O . TRP A 1 98 ? 4.414 24.297 -9.047 1 89.88 98 TRP A O 1
ATOM 772 N N . PHE A 1 99 ? 6.406 25.141 -8.648 1 87.31 99 PHE A N 1
ATOM 773 C CA . PHE A 1 99 ? 7.125 23.875 -8.812 1 87.31 99 PHE A CA 1
ATOM 774 C C . PHE A 1 99 ? 6.875 22.953 -7.629 1 87.31 99 PHE A C 1
ATOM 776 O O . PHE A 1 99 ? 6.762 21.734 -7.797 1 87.31 99 PHE A O 1
ATOM 783 N N . ARG A 1 100 ? 6.781 23.578 -6.477 1 89.88 100 ARG A N 1
ATOM 784 C CA . ARG A 1 100 ? 6.48 22.828 -5.266 1 89.88 100 ARG A CA 1
ATOM 785 C C . ARG A 1 100 ? 5.129 22.141 -5.371 1 89.88 100 ARG A C 1
ATOM 787 O O . ARG A 1 100 ? 5.004 20.953 -5.023 1 89.88 100 ARG A O 1
ATOM 794 N N . ASP A 1 101 ? 4.215 22.797 -5.941 1 88 101 ASP A N 1
ATOM 795 C CA . ASP A 1 101 ? 2.863 22.25 -6.051 1 88 101 ASP A CA 1
ATOM 796 C C . ASP A 1 101 ? 2.805 21.125 -7.078 1 88 101 ASP A C 1
ATOM 798 O O . ASP A 1 101 ? 2.152 20.109 -6.852 1 88 101 ASP A O 1
ATOM 802 N N . VAL A 1 102 ? 3.502 21.312 -8.156 1 86.12 102 VAL A N 1
ATOM 803 C CA . VAL A 1 102 ? 3.5 20.312 -9.219 1 86.12 102 VAL A CA 1
ATOM 804 C C . VAL A 1 102 ? 4.199 19.047 -8.734 1 86.12 102 VAL A C 1
ATOM 806 O O . VAL A 1 102 ? 3.66 17.953 -8.867 1 86.12 102 VAL A O 1
ATOM 809 N N . VAL A 1 103 ? 5.363 19.219 -8.156 1 88.12 103 VAL A N 1
ATOM 810 C CA . VAL A 1 103 ? 6.137 18.062 -7.703 1 88.12 103 VAL A CA 1
ATOM 811 C C . VAL A 1 103 ? 5.41 17.375 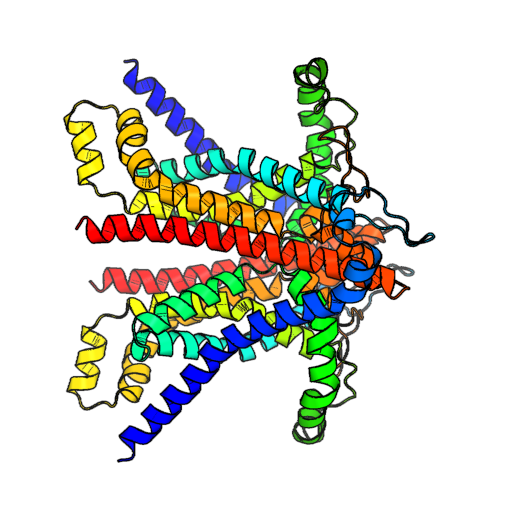-6.547 1 88.12 103 VAL A C 1
ATOM 813 O O . VAL A 1 103 ? 5.398 16.141 -6.457 1 88.12 103 VAL A O 1
ATOM 816 N N . GLY A 1 104 ? 4.867 18.219 -5.676 1 88.38 104 GLY A N 1
ATOM 817 C CA . GLY A 1 104 ? 4.062 17.656 -4.602 1 88.38 104 GLY A CA 1
ATOM 818 C C . GLY A 1 104 ? 2.932 16.781 -5.105 1 88.38 104 GLY A C 1
ATOM 819 O O . GLY A 1 104 ? 2.734 15.664 -4.609 1 88.38 104 GLY A O 1
ATOM 820 N N . PHE A 1 105 ? 2.332 17.234 -6.145 1 87.56 105 PHE A N 1
ATOM 821 C CA . PHE A 1 105 ? 1.23 16.516 -6.758 1 87.56 105 PHE A CA 1
ATOM 822 C C . PHE A 1 105 ? 1.728 15.219 -7.395 1 87.56 105 PHE A C 1
ATOM 824 O O . PHE A 1 105 ? 1.099 14.164 -7.25 1 87.56 105 PHE A O 1
ATOM 831 N N . LEU A 1 106 ? 2.783 15.273 -8.023 1 89 106 LEU A N 1
ATOM 832 C CA . LEU A 1 106 ? 3.334 14.117 -8.711 1 89 106 LEU A CA 1
ATOM 833 C C . LEU A 1 106 ? 3.799 13.055 -7.719 1 89 106 LEU A C 1
ATOM 835 O O . LEU A 1 106 ? 3.709 11.859 -7.992 1 89 106 LEU A O 1
ATOM 839 N N . ILE A 1 107 ? 4.297 13.492 -6.574 1 90.38 107 ILE A N 1
ATOM 840 C CA . ILE A 1 107 ? 4.703 12.57 -5.52 1 90.38 107 ILE A CA 1
ATOM 841 C C . ILE A 1 107 ? 3.496 11.766 -5.051 1 90.38 107 ILE A C 1
ATOM 843 O O . ILE A 1 107 ? 3.592 10.547 -4.855 1 90.38 107 ILE A O 1
ATOM 847 N N . GLU A 1 108 ? 2.426 12.391 -5.016 1 87.94 108 GLU A N 1
ATOM 848 C CA . GLU A 1 108 ? 1.201 11.719 -4.586 1 87.94 108 GLU A CA 1
ATOM 849 C C . GLU A 1 108 ? 0.715 10.727 -5.641 1 87.94 108 GLU A C 1
ATOM 851 O O . GLU A 1 108 ? 0.188 9.664 -5.305 1 87.94 108 GLU A O 1
ATOM 856 N N . LEU A 1 109 ? 0.848 11.094 -6.828 1 88.69 109 LEU A N 1
ATOM 857 C CA . LEU A 1 109 ? 0.437 10.203 -7.906 1 88.69 109 LEU A CA 1
ATOM 858 C C . LEU A 1 109 ? 1.321 8.961 -7.953 1 88.69 109 LEU A C 1
ATOM 860 O O . LEU A 1 109 ? 0.836 7.859 -8.219 1 88.69 109 LEU A O 1
ATOM 864 N N . LEU A 1 110 ? 2.6 9.203 -7.773 1 89.94 110 LEU A N 1
ATOM 865 C CA . LEU A 1 110 ? 3.523 8.078 -7.742 1 89.94 110 LEU A CA 1
ATOM 866 C C . LEU A 1 110 ? 3.16 7.109 -6.621 1 89.94 110 LEU A C 1
ATOM 868 O O . LEU A 1 110 ? 3.281 5.895 -6.781 1 89.94 110 LEU A O 1
ATOM 872 N N . ALA A 1 111 ? 2.744 7.664 -5.527 1 90.19 111 ALA A N 1
ATOM 873 C CA . ALA A 1 111 ? 2.373 6.859 -4.367 1 90.19 111 ALA A CA 1
ATOM 874 C C . ALA A 1 111 ? 1.11 6.047 -4.645 1 90.19 111 ALA A C 1
ATOM 876 O O . ALA A 1 111 ? 0.87 5.023 -4 1 90.19 111 ALA A O 1
ATOM 877 N N . ALA A 1 112 ? 0.337 6.438 -5.586 1 90.69 112 ALA A N 1
ATOM 878 C CA . ALA A 1 112 ? -0.965 5.832 -5.852 1 90.69 112 ALA A CA 1
ATOM 879 C C . ALA A 1 112 ? -0.846 4.699 -6.867 1 90.69 112 ALA A C 1
ATOM 881 O O . ALA A 1 112 ? -1.782 3.918 -7.047 1 90.69 112 ALA A O 1
ATOM 882 N N . ILE A 1 113 ? 0.29 4.535 -7.461 1 93.5 113 ILE A N 1
ATOM 883 C CA . ILE A 1 113 ? 0.49 3.496 -8.469 1 93.5 113 ILE A CA 1
ATOM 884 C C . ILE A 1 113 ? 0.357 2.119 -7.82 1 93.5 113 ILE A C 1
ATOM 886 O O . ILE A 1 113 ? 0.982 1.844 -6.793 1 93.5 113 ILE A O 1
ATOM 890 N N . PRO A 1 114 ? -0.454 1.255 -8.414 1 93.62 114 PRO A N 1
ATOM 891 C CA . PRO A 1 114 ? -0.539 -0.113 -7.895 1 93.62 114 PRO A CA 1
ATOM 892 C C . PRO A 1 114 ? 0.796 -0.852 -7.957 1 93.62 114 PRO A C 1
ATOM 894 O O . PRO A 1 114 ? 1.546 -0.698 -8.93 1 93.62 114 PRO A O 1
ATOM 897 N N . SER A 1 115 ? 1.037 -1.632 -6.945 1 94 115 SER A N 1
ATOM 898 C CA . SER A 1 115 ? 2.344 -2.275 -6.84 1 94 115 SER A CA 1
ATOM 899 C C . SER A 1 115 ? 2.582 -3.23 -8.008 1 94 115 SER A C 1
ATOM 901 O O . SER A 1 115 ? 3.713 -3.375 -8.477 1 94 115 SER A O 1
ATOM 903 N N . ILE A 1 116 ? 1.504 -3.859 -8.484 1 94.06 116 ILE A N 1
ATOM 904 C CA . ILE A 1 116 ? 1.616 -4.828 -9.57 1 94.06 116 ILE A CA 1
ATOM 905 C C . ILE A 1 116 ? 2.113 -4.129 -10.836 1 94.06 116 ILE A C 1
ATOM 907 O O . ILE A 1 116 ? 2.801 -4.738 -11.656 1 94.06 116 ILE A O 1
ATOM 911 N N . VAL A 1 117 ? 1.754 -2.896 -11.008 1 94.38 117 VAL A N 1
ATOM 912 C CA . VAL A 1 117 ? 2.209 -2.111 -12.156 1 94.38 117 VAL A CA 1
ATOM 913 C C . VAL A 1 117 ? 3.711 -1.858 -12.039 1 94.38 117 VAL A C 1
ATOM 915 O O . VAL A 1 117 ? 4.434 -1.941 -13.039 1 94.38 117 VAL A O 1
ATOM 918 N N . TYR A 1 118 ? 4.191 -1.544 -10.859 1 95.31 118 TYR A N 1
ATOM 919 C CA . TYR A 1 118 ? 5.629 -1.439 -10.625 1 95.31 118 TYR A CA 1
ATOM 920 C C . TYR A 1 118 ? 6.34 -2.736 -11 1 95.31 118 TYR A C 1
ATOM 922 O O . TYR A 1 118 ? 7.418 -2.711 -11.594 1 95.31 118 TYR A O 1
ATOM 930 N N . GLY A 1 119 ? 5.711 -3.812 -10.641 1 94.25 119 GLY A N 1
ATOM 931 C CA . GLY A 1 119 ? 6.289 -5.109 -10.961 1 94.25 119 GLY A CA 1
ATOM 932 C C . GLY A 1 119 ? 6.43 -5.344 -12.453 1 94.25 119 GLY A C 1
ATOM 933 O O . GLY A 1 119 ? 7.488 -5.77 -12.922 1 94.25 119 GLY A O 1
ATOM 934 N N . LEU A 1 120 ? 5.375 -5.074 -13.188 1 93.5 120 LEU A N 1
ATOM 935 C CA . LEU A 1 120 ? 5.402 -5.23 -14.641 1 93.5 120 LEU A CA 1
ATOM 936 C C . LEU A 1 120 ? 6.469 -4.336 -15.266 1 93.5 120 LEU A C 1
ATOM 938 O O . LEU A 1 120 ? 7.246 -4.789 -16.109 1 93.5 120 LEU A O 1
ATOM 942 N N . TRP A 1 121 ? 6.473 -3.158 -14.82 1 92.44 121 TRP A N 1
ATOM 943 C CA . TRP A 1 121 ? 7.473 -2.217 -15.312 1 92.44 121 TRP A CA 1
ATOM 944 C C . TRP A 1 121 ? 8.883 -2.668 -14.922 1 92.44 121 TRP A C 1
ATOM 946 O O . TRP A 1 121 ? 9.828 -2.502 -15.695 1 92.44 121 TRP A O 1
ATOM 956 N N . GLY A 1 122 ? 9.031 -3.211 -13.789 1 93.38 122 GLY A N 1
ATOM 957 C CA . GLY A 1 122 ? 10.32 -3.693 -13.312 1 93.38 122 GLY A CA 1
ATOM 958 C C . GLY A 1 122 ? 10.898 -4.801 -14.164 1 93.38 122 GLY A C 1
ATOM 959 O O . GLY A 1 122 ? 12.094 -4.793 -14.477 1 93.38 122 GLY A O 1
ATOM 960 N N . ILE A 1 123 ? 10.102 -5.695 -14.555 1 89.94 123 ILE A N 1
ATOM 961 C CA . ILE A 1 123 ? 10.57 -6.848 -15.312 1 89.94 123 ILE A CA 1
ATOM 962 C C . ILE A 1 123 ? 10.938 -6.422 -16.734 1 89.94 123 ILE A C 1
ATOM 964 O O . ILE A 1 123 ? 11.93 -6.902 -17.297 1 89.94 123 ILE A O 1
ATOM 968 N N . PHE A 1 124 ? 10.25 -5.465 -17.297 1 89 124 PHE A N 1
ATOM 969 C CA . PHE A 1 124 ? 10.398 -5.207 -18.734 1 89 124 PHE A CA 1
ATOM 970 C C . PHE A 1 124 ? 11.297 -4.004 -18.969 1 89 124 PHE A C 1
ATOM 972 O O . PHE A 1 124 ? 11.852 -3.846 -20.062 1 89 124 PHE A O 1
ATOM 979 N N . VAL A 1 125 ? 11.445 -3.211 -17.953 1 91.06 125 VAL A N 1
ATOM 980 C CA . VAL A 1 125 ? 12.234 -2.002 -18.172 1 91.06 125 VAL A CA 1
ATOM 981 C C . VAL A 1 125 ? 13.414 -1.974 -17.219 1 91.06 125 VAL A C 1
ATOM 983 O O . VAL A 1 125 ? 14.57 -1.94 -17.641 1 91.06 125 VAL A O 1
ATOM 986 N N . LEU A 1 126 ? 13.156 -2.08 -15.984 1 93.62 126 LEU A N 1
ATOM 987 C CA . LEU A 1 126 ? 14.211 -1.95 -14.984 1 93.62 126 LEU A CA 1
ATOM 988 C C . LEU A 1 126 ? 15.195 -3.111 -15.086 1 93.62 126 LEU A C 1
ATOM 990 O O . LEU A 1 126 ? 16.406 -2.908 -15 1 93.62 126 LEU A O 1
ATOM 994 N N . GLY A 1 127 ? 14.633 -4.316 -15.188 1 94.12 127 GLY A N 1
ATOM 995 C CA . GLY A 1 127 ? 15.477 -5.492 -15.289 1 94.12 127 GLY A CA 1
ATOM 996 C C . GLY A 1 127 ? 16.531 -5.375 -16.359 1 94.12 127 GLY A C 1
ATOM 997 O O . GLY A 1 127 ? 17.734 -5.449 -16.078 1 94.12 127 GLY A O 1
ATOM 998 N N . PRO A 1 128 ? 16.125 -5.125 -17.578 1 93.56 128 PRO A N 1
ATOM 999 C CA . PRO A 1 128 ? 17.078 -4.969 -18.672 1 93.56 128 PRO A CA 1
ATOM 1000 C C . PRO A 1 128 ? 18.047 -3.801 -18.453 1 93.56 128 PRO A C 1
ATOM 1002 O O . PRO A 1 128 ? 19.219 -3.898 -18.797 1 93.56 128 PRO A O 1
ATOM 1005 N N . ILE A 1 129 ? 17.609 -2.699 -17.906 1 93.06 129 ILE A N 1
ATOM 1006 C CA . ILE A 1 129 ? 18.469 -1.551 -17.625 1 93.06 129 ILE A CA 1
ATOM 1007 C C . ILE A 1 129 ? 19.547 -1.939 -16.609 1 93.06 129 ILE A C 1
ATOM 1009 O O . ILE A 1 129 ? 20.719 -1.594 -16.781 1 93.06 129 ILE A O 1
ATOM 1013 N N . ILE A 1 130 ? 19.156 -2.637 -15.602 1 94.5 130 ILE A N 1
ATOM 1014 C CA . ILE A 1 130 ? 20.109 -3.057 -14.578 1 94.5 130 ILE A CA 1
ATOM 1015 C C . ILE A 1 130 ? 21.094 -4.051 -15.164 1 94.5 130 ILE A C 1
ATOM 1017 O O . ILE A 1 130 ? 22.297 -3.953 -14.922 1 94.5 130 ILE A O 1
ATOM 1021 N N . ARG A 1 131 ? 20.609 -4.996 -15.945 1 94.38 131 ARG A N 1
ATOM 1022 C CA . ARG A 1 131 ? 21.438 -6.039 -16.531 1 94.38 131 ARG A CA 1
ATOM 1023 C C . ARG A 1 131 ? 22.469 -5.441 -17.484 1 94.38 131 ARG A C 1
ATOM 1025 O O . ARG A 1 131 ? 23.641 -5.828 -17.469 1 94.38 131 ARG A O 1
ATOM 1032 N N . GLU A 1 132 ? 22.109 -4.453 -18.266 1 93.88 132 GLU A N 1
ATOM 1033 C CA . GLU A 1 132 ? 22.922 -3.984 -19.375 1 93.88 132 GLU A CA 1
ATOM 1034 C C . GLU A 1 132 ? 23.781 -2.793 -18.953 1 93.88 132 GLU A C 1
ATOM 1036 O O . GLU A 1 132 ? 24.906 -2.637 -19.438 1 93.88 132 GLU A O 1
ATOM 1041 N N . TYR A 1 133 ? 23.281 -1.982 -18 1 92 133 TYR A N 1
ATOM 1042 C CA . TYR A 1 133 ? 23.953 -0.706 -17.812 1 92 133 TYR A CA 1
ATOM 1043 C C . TYR A 1 133 ? 24.438 -0.554 -16.375 1 92 133 TYR A C 1
ATOM 1045 O O . TYR A 1 133 ? 25.469 0.068 -16.125 1 92 133 TYR A O 1
ATOM 1053 N N . VAL A 1 134 ? 23.797 -1.034 -15.445 1 92.25 134 VAL A N 1
ATOM 1054 C CA . VAL A 1 134 ? 24.109 -0.733 -14.055 1 92.25 134 VAL A CA 1
ATOM 1055 C C . VAL A 1 134 ? 25.016 -1.817 -13.477 1 92.25 134 VAL A C 1
ATOM 1057 O O . VAL A 1 134 ? 26.078 -1.519 -12.93 1 92.25 134 VAL A O 1
ATOM 1060 N N . ALA A 1 135 ? 24.609 -3.037 -13.617 1 90.88 135 ALA A N 1
ATOM 1061 C CA . ALA A 1 135 ? 25.328 -4.156 -13.016 1 90.88 135 ALA A CA 1
ATOM 1062 C C . ALA A 1 135 ? 26.766 -4.207 -13.5 1 90.88 135 ALA A C 1
ATOM 1064 O O . ALA A 1 135 ? 27.688 -4.371 -12.703 1 90.88 135 ALA A O 1
ATOM 1065 N N . PRO A 1 136 ? 26.969 -4.035 -14.812 1 89.94 136 PRO A N 1
ATOM 1066 C CA . PRO A 1 136 ? 28.359 -4.105 -15.289 1 89.94 136 PRO A CA 1
ATOM 1067 C C . PRO A 1 136 ? 29.25 -3.041 -14.664 1 89.94 136 PRO A C 1
ATOM 1069 O O . PRO A 1 136 ? 30.438 -3.289 -14.422 1 89.94 136 PRO A O 1
ATOM 1072 N N . VAL A 1 137 ? 28.734 -1.948 -14.367 1 88.94 137 VAL A N 1
ATOM 1073 C CA . VAL A 1 137 ? 29.516 -0.884 -13.734 1 88.94 137 VAL A CA 1
ATOM 1074 C C . VAL A 1 137 ? 29.938 -1.308 -12.328 1 88.94 137 VAL A C 1
ATOM 1076 O O . VAL A 1 137 ? 31.094 -1.15 -11.945 1 88.94 137 VAL A O 1
ATOM 1079 N N . PHE A 1 138 ? 29 -1.84 -11.609 1 88.69 138 PHE A N 1
ATOM 1080 C CA . PHE A 1 138 ? 29.281 -2.266 -10.242 1 88.69 138 PHE A CA 1
ATOM 1081 C C . PHE A 1 138 ? 30.219 -3.465 -10.234 1 88.69 138 PHE A C 1
ATOM 1083 O O . PHE A 1 138 ? 31.125 -3.541 -9.406 1 88.69 138 PHE A O 1
ATOM 1090 N N . ILE A 1 139 ? 30 -4.379 -11.125 1 86.56 139 ILE A N 1
ATOM 1091 C CA . ILE A 1 139 ? 30.781 -5.609 -11.18 1 86.56 139 ILE A CA 1
ATOM 1092 C C . ILE A 1 139 ? 32.219 -5.285 -11.562 1 86.56 139 ILE A C 1
ATOM 1094 O O . ILE A 1 139 ? 33.156 -5.852 -11 1 86.56 139 ILE A O 1
ATOM 1098 N N . ASN A 1 140 ? 32.344 -4.316 -12.438 1 89 140 ASN A N 1
ATOM 1099 C CA . ASN A 1 140 ? 33.688 -3.982 -12.945 1 89 140 ASN A CA 1
ATOM 1100 C C . ASN A 1 140 ? 34.406 -3.012 -12.016 1 89 140 ASN A C 1
ATOM 1102 O O . ASN A 1 140 ? 35.594 -2.771 -12.18 1 89 140 ASN A O 1
ATOM 1106 N N . THR A 1 141 ? 33.75 -2.496 -11.047 1 88.38 141 THR A N 1
ATOM 1107 C CA . THR A 1 141 ? 34.375 -1.573 -10.109 1 88.38 141 THR A CA 1
ATOM 1108 C C . THR A 1 141 ? 34.438 -2.174 -8.711 1 88.38 141 THR A C 1
ATOM 1110 O O . THR A 1 141 ? 35.438 -2.803 -8.336 1 88.38 141 THR A O 1
ATOM 1113 N N . LEU A 1 142 ? 33.281 -2.291 -8.109 1 84.31 142 LEU A N 1
ATOM 1114 C CA . LEU A 1 142 ? 33.219 -2.768 -6.73 1 84.31 142 LEU A CA 1
ATOM 1115 C C . LEU A 1 142 ? 33.375 -4.285 -6.676 1 84.31 142 LEU A C 1
ATOM 1117 O O . LEU A 1 142 ? 33.875 -4.824 -5.688 1 84.31 142 LEU A O 1
ATOM 1121 N N . GLY A 1 143 ? 32.875 -4.891 -7.664 1 83.12 143 GLY A N 1
ATOM 1122 C CA . GLY A 1 143 ? 32.875 -6.348 -7.703 1 83.12 143 GLY A CA 1
ATOM 1123 C C . GLY A 1 143 ? 34.25 -6.945 -7.711 1 83.12 143 GLY A C 1
ATOM 1124 O O . GLY A 1 143 ? 34.438 -8.109 -7.352 1 83.12 143 GLY A O 1
ATOM 1125 N N . LYS A 1 144 ? 35.156 -6.148 -8.055 1 84.31 144 LYS A N 1
ATOM 1126 C CA . LYS A 1 144 ? 36.562 -6.613 -8.086 1 84.31 144 LYS A CA 1
ATOM 1127 C C . LYS A 1 144 ? 37.156 -6.684 -6.68 1 84.31 144 LYS A C 1
ATOM 1129 O O . LYS A 1 144 ? 38.031 -7.488 -6.418 1 84.31 144 LYS A O 1
ATOM 1134 N N . PHE A 1 145 ? 36.5 -5.926 -5.773 1 87.31 145 PHE A N 1
ATOM 1135 C CA . PHE A 1 145 ? 37.062 -5.824 -4.438 1 87.31 145 PHE A CA 1
ATOM 1136 C C . PHE A 1 145 ? 36.125 -6.441 -3.4 1 87.31 145 PHE A C 1
ATOM 1138 O O . PHE A 1 145 ? 36.594 -6.91 -2.355 1 87.31 145 PHE A O 1
ATOM 1145 N N . ILE A 1 146 ? 34.844 -6.359 -3.729 1 87.25 146 ILE A N 1
ATOM 1146 C CA . ILE A 1 146 ? 33.844 -6.836 -2.781 1 87.25 146 ILE A CA 1
ATOM 1147 C C . ILE A 1 146 ? 33 -7.949 -3.424 1 87.25 146 ILE A C 1
ATOM 1149 O O . ILE A 1 146 ? 32.219 -7.695 -4.336 1 87.25 146 ILE A O 1
ATOM 1153 N N . PRO A 1 147 ? 33.156 -9.094 -2.922 1 84.25 147 PRO A N 1
ATOM 1154 C CA . PRO A 1 147 ? 32.5 -10.25 -3.514 1 84.25 147 PRO A CA 1
ATOM 1155 C C . PRO A 1 147 ? 30.969 -10.078 -3.58 1 84.25 147 PRO A C 1
ATOM 1157 O O . PRO A 1 147 ? 30.312 -10.641 -4.461 1 84.25 147 PRO A O 1
ATOM 1160 N N . PHE A 1 148 ? 30.438 -9.305 -2.818 1 87.38 148 PHE A N 1
ATOM 1161 C CA . PHE A 1 148 ? 29 -9.086 -2.742 1 87.38 148 PHE A CA 1
ATOM 1162 C C . PHE A 1 148 ? 28.484 -8.375 -3.988 1 87.38 148 PHE A C 1
ATOM 1164 O O . PHE A 1 148 ? 27.312 -8.477 -4.324 1 87.38 148 PHE A O 1
ATOM 1171 N N . PHE A 1 149 ? 29.406 -7.785 -4.746 1 87.81 149 PHE A N 1
ATOM 1172 C CA . PHE A 1 149 ? 29.016 -7.055 -5.949 1 87.81 149 PHE A CA 1
ATOM 1173 C C . PHE A 1 149 ? 29.5 -7.781 -7.199 1 87.81 149 PHE A C 1
ATOM 1175 O O . PHE A 1 149 ? 29.422 -7.238 -8.305 1 87.81 149 PHE A O 1
ATOM 1182 N N . ALA A 1 150 ? 29.938 -9 -6.957 1 83.25 150 ALA A N 1
ATOM 1183 C CA . ALA A 1 150 ? 30.469 -9.781 -8.078 1 83.25 150 ALA A CA 1
ATOM 1184 C C . ALA A 1 150 ? 29.391 -10.703 -8.648 1 83.25 150 ALA A C 1
ATOM 1186 O O . ALA A 1 150 ? 28.266 -10.742 -8.141 1 83.25 150 ALA A O 1
ATOM 1187 N N . GLY A 1 151 ? 29.594 -11.281 -9.836 1 81.12 151 GLY A N 1
ATOM 1188 C CA . GLY A 1 151 ? 28.672 -12.25 -10.422 1 81.12 151 GLY A CA 1
ATOM 1189 C C . GLY A 1 151 ? 27.812 -11.672 -11.523 1 81.12 151 GLY A C 1
ATOM 1190 O O . GLY A 1 151 ? 27.656 -10.445 -11.617 1 81.12 151 GLY A O 1
ATOM 1191 N N . PRO A 1 152 ? 27.312 -12.508 -12.258 1 84.56 152 PRO A N 1
ATOM 1192 C CA . PRO A 1 152 ? 26.5 -12.055 -13.383 1 84.56 152 PRO A CA 1
ATOM 1193 C C . PRO A 1 152 ? 25.109 -11.586 -12.945 1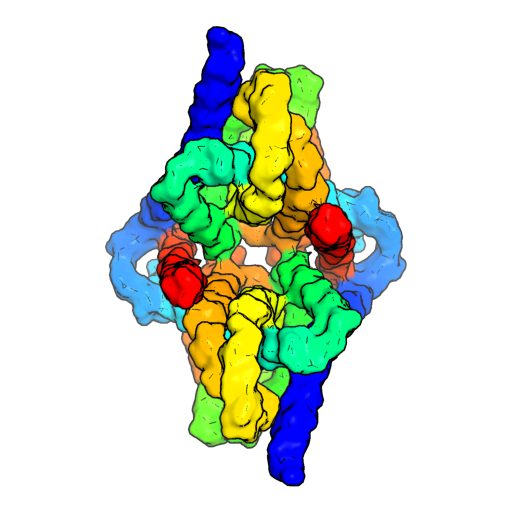 84.56 152 PRO A C 1
ATOM 1195 O O . PRO A 1 152 ? 24.594 -12.023 -11.914 1 84.56 152 PRO A O 1
ATOM 1198 N N . SER A 1 153 ? 24.703 -10.578 -13.633 1 84.38 153 SER A N 1
ATOM 1199 C CA . SER A 1 153 ? 23.344 -10.102 -13.406 1 84.38 153 SER A CA 1
ATOM 1200 C C . SER A 1 153 ? 22.406 -10.523 -14.539 1 84.38 153 SER A C 1
ATOM 1202 O O . SER A 1 153 ? 22.719 -10.32 -15.711 1 84.38 153 SER A O 1
ATOM 1204 N N . PHE A 1 154 ? 21.266 -11.125 -14.164 1 87.06 154 PHE A N 1
ATOM 1205 C CA . PHE A 1 154 ? 20.281 -11.523 -15.156 1 87.06 154 PHE A CA 1
ATOM 1206 C C . PHE A 1 154 ? 19.094 -10.562 -15.156 1 87.06 154 PHE A C 1
ATOM 1208 O O . PHE A 1 154 ? 18.078 -10.828 -15.789 1 87.06 154 PHE A O 1
ATOM 1215 N N . GLY A 1 155 ? 19.266 -9.445 -14.477 1 90.62 155 GLY A N 1
ATOM 1216 C CA . GLY A 1 155 ? 18.188 -8.469 -14.43 1 90.62 155 GLY A CA 1
ATOM 1217 C C . GLY A 1 155 ? 17.297 -8.625 -13.211 1 90.62 155 GLY A C 1
ATOM 1218 O O . GLY A 1 155 ? 16.906 -7.637 -12.594 1 90.62 155 GLY A O 1
ATOM 1219 N N . VAL A 1 156 ? 16.969 -9.938 -12.945 1 93.25 156 VAL A N 1
ATOM 1220 C CA . VAL A 1 156 ? 16.219 -10.258 -11.742 1 93.25 156 VAL A CA 1
ATOM 1221 C C . VAL A 1 156 ? 17.172 -10.547 -10.586 1 93.25 156 VAL A C 1
ATOM 1223 O O . VAL A 1 156 ? 18.219 -11.156 -10.781 1 93.25 156 VAL A O 1
ATOM 1226 N N . GLY A 1 157 ? 16.875 -10 -9.43 1 96.56 157 GLY A N 1
ATOM 1227 C CA . GLY A 1 157 ? 17.719 -10.211 -8.266 1 96.56 157 GLY A CA 1
ATOM 1228 C C . GLY A 1 157 ? 17.438 -9.219 -7.148 1 96.56 157 GLY A C 1
ATOM 1229 O O . GLY A 1 157 ? 16.531 -8.398 -7.25 1 96.56 157 GLY A O 1
ATOM 1230 N N . ILE A 1 158 ? 18.203 -9.359 -6.145 1 96.5 158 ILE A N 1
ATOM 1231 C CA . ILE A 1 158 ? 18 -8.562 -4.941 1 96.5 158 ILE A CA 1
ATOM 1232 C C . ILE A 1 158 ? 18.203 -7.082 -5.258 1 96.5 158 ILE A C 1
ATOM 1234 O O . ILE A 1 158 ? 17.5 -6.223 -4.715 1 96.5 158 ILE A O 1
ATOM 1238 N N . PHE A 1 159 ? 19.172 -6.82 -6.129 1 97.19 159 PHE A N 1
ATOM 1239 C CA . PHE A 1 159 ? 19.453 -5.426 -6.461 1 97.19 159 PHE A CA 1
ATOM 1240 C C . PHE A 1 159 ? 18.25 -4.797 -7.172 1 97.19 159 PHE A C 1
ATOM 1242 O O . PHE A 1 159 ? 17.844 -3.686 -6.836 1 97.19 159 PHE A O 1
ATOM 1249 N N . THR A 1 160 ? 17.703 -5.504 -8.086 1 97.56 160 THR A N 1
ATOM 1250 C CA . THR A 1 160 ? 16.547 -5.008 -8.828 1 97.56 160 THR A CA 1
ATOM 1251 C C . THR A 1 160 ? 15.359 -4.816 -7.898 1 97.56 160 THR A C 1
ATOM 1253 O O . THR A 1 160 ? 14.641 -3.82 -7.996 1 97.56 160 THR A O 1
ATOM 1256 N N . ALA A 1 161 ? 15.156 -5.805 -7.023 1 98.19 161 ALA A N 1
ATOM 1257 C CA . ALA A 1 161 ? 14.094 -5.691 -6.027 1 98.19 161 ALA A CA 1
ATOM 1258 C C . ALA A 1 161 ? 14.312 -4.469 -5.137 1 98.19 161 ALA A C 1
ATOM 1260 O O . ALA A 1 161 ? 13.359 -3.744 -4.828 1 98.19 161 ALA A O 1
ATOM 1261 N N . G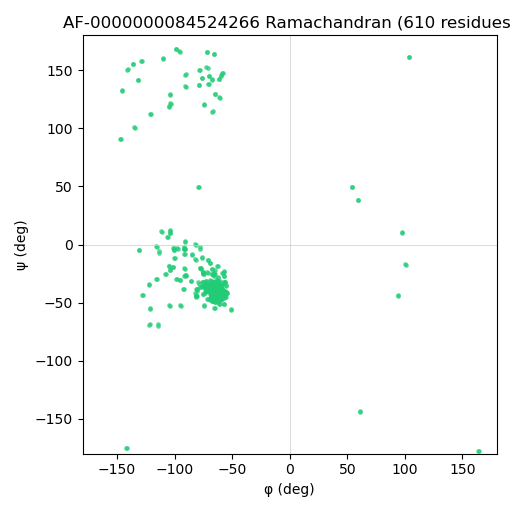LY A 1 162 ? 15.516 -4.227 -4.746 1 98.19 162 GLY A N 1
ATOM 1262 C CA . GLY A 1 162 ? 15.836 -3.07 -3.924 1 98.19 162 GLY A CA 1
ATOM 1263 C C . GLY A 1 162 ? 15.555 -1.75 -4.613 1 98.19 162 GLY A C 1
ATOM 1264 O O . GLY A 1 162 ? 15.039 -0.817 -3.996 1 98.19 162 GLY A O 1
ATOM 1265 N N . VAL A 1 163 ? 15.867 -1.675 -5.863 1 97.25 163 VAL A N 1
ATOM 1266 C CA . VAL A 1 163 ? 15.688 -0.441 -6.617 1 97.25 163 VAL A CA 1
ATOM 1267 C C . VAL A 1 163 ? 14.195 -0.155 -6.785 1 97.25 163 VAL A C 1
ATOM 1269 O O . VAL A 1 163 ? 13.75 0.985 -6.621 1 97.25 163 VAL A O 1
ATOM 1272 N N . ILE A 1 164 ? 13.461 -1.176 -7.125 1 96.88 164 ILE A N 1
ATOM 1273 C CA . ILE A 1 164 ? 12.031 -0.968 -7.312 1 96.88 164 ILE A CA 1
ATOM 1274 C C . ILE A 1 164 ? 11.391 -0.547 -5.992 1 96.88 164 ILE A C 1
ATOM 1276 O O . ILE A 1 164 ? 10.508 0.317 -5.965 1 96.88 164 ILE A O 1
ATOM 1280 N N . LEU A 1 165 ? 11.789 -1.182 -4.91 1 98.19 165 LEU A N 1
ATOM 1281 C CA . LEU A 1 165 ? 11.305 -0.8 -3.586 1 98.19 165 LEU A CA 1
ATOM 1282 C C . LEU A 1 165 ? 11.672 0.647 -3.27 1 98.19 165 LEU A C 1
ATOM 1284 O O . LEU A 1 165 ? 10.875 1.374 -2.666 1 98.19 165 LEU A O 1
ATOM 1288 N N . ALA A 1 166 ? 12.859 1.021 -3.682 1 97.62 166 ALA A N 1
ATOM 1289 C CA . ALA A 1 166 ? 13.289 2.396 -3.455 1 97.62 166 ALA A CA 1
ATOM 1290 C C . ALA A 1 166 ? 12.344 3.389 -4.125 1 97.62 166 ALA A C 1
ATOM 1292 O O . ALA A 1 166 ? 11.898 4.355 -3.5 1 97.62 166 ALA A O 1
ATOM 1293 N N . ILE A 1 167 ? 12.039 3.137 -5.301 1 95.38 167 ILE A N 1
ATOM 1294 C CA . ILE A 1 167 ? 11.156 4.012 -6.059 1 95.38 167 ILE A CA 1
ATOM 1295 C C . ILE A 1 167 ? 9.789 4.078 -5.379 1 95.38 167 ILE A C 1
ATOM 1297 O O . ILE A 1 167 ? 9.18 5.148 -5.305 1 95.38 167 ILE A O 1
ATOM 1301 N N . MET A 1 168 ? 9.422 3.002 -4.867 1 96 168 MET A N 1
ATOM 1302 C CA . MET A 1 168 ? 8.094 2.902 -4.27 1 96 168 MET A CA 1
ATOM 1303 C C . MET A 1 168 ? 8.031 3.664 -2.951 1 96 168 MET A C 1
ATOM 1305 O O . MET A 1 168 ? 6.98 4.195 -2.586 1 96 168 MET A O 1
ATOM 1309 N N . ILE A 1 169 ? 9.117 3.764 -2.197 1 97.31 169 ILE A N 1
ATOM 1310 C CA . ILE A 1 169 ? 9.023 4.348 -0.865 1 97.31 169 ILE A CA 1
ATOM 1311 C C . ILE A 1 169 ? 9.5 5.797 -0.901 1 97.31 169 ILE A C 1
ATOM 1313 O O . ILE A 1 169 ? 9.375 6.523 0.089 1 97.31 169 ILE A O 1
ATOM 1317 N N . ILE A 1 170 ? 10.008 6.293 -2.053 1 96.25 170 ILE A N 1
ATOM 1318 C CA . ILE A 1 170 ? 10.438 7.676 -2.209 1 96.25 170 ILE A CA 1
ATOM 1319 C C . ILE A 1 170 ? 9.281 8.617 -1.883 1 96.25 170 ILE A C 1
ATOM 1321 O O . ILE A 1 170 ? 9.43 9.539 -1.076 1 96.25 170 ILE A O 1
ATOM 1325 N N . PRO A 1 171 ? 8.109 8.414 -2.475 1 94.75 171 PRO A N 1
ATOM 1326 C CA . PRO A 1 171 ? 7.012 9.344 -2.176 1 94.75 171 PRO A CA 1
ATOM 1327 C C . PRO A 1 171 ? 6.688 9.414 -0.686 1 94.75 171 PRO A C 1
ATOM 1329 O O . PRO A 1 171 ? 6.43 10.492 -0.156 1 94.75 171 PRO A O 1
ATOM 1332 N N . THR A 1 172 ? 6.707 8.297 0.025 1 95.06 172 THR A N 1
ATOM 1333 C CA . THR A 1 172 ? 6.395 8.242 1.449 1 95.06 172 THR A CA 1
ATOM 1334 C C . THR A 1 172 ? 7.43 9.016 2.26 1 95.06 172 THR A C 1
ATOM 1336 O O . THR A 1 172 ? 7.074 9.883 3.062 1 95.06 172 THR A O 1
ATOM 1339 N N . ILE A 1 173 ? 8.656 8.766 2.014 1 96.94 173 ILE A N 1
ATOM 1340 C CA . ILE A 1 173 ? 9.727 9.414 2.773 1 96.94 173 ILE A CA 1
ATOM 1341 C C . ILE A 1 173 ? 9.781 10.898 2.42 1 96.94 173 ILE A C 1
ATOM 1343 O O . ILE A 1 173 ? 9.922 11.75 3.301 1 96.94 173 ILE A O 1
ATOM 1347 N N . ALA A 1 174 ? 9.625 11.227 1.147 1 95.69 174 ALA A N 1
ATOM 1348 C CA . ALA A 1 174 ? 9.695 12.609 0.695 1 95.69 174 ALA A CA 1
ATOM 1349 C C . ALA A 1 174 ? 8.539 13.438 1.262 1 95.69 174 ALA A C 1
ATOM 1351 O O . ALA A 1 174 ? 8.742 14.555 1.74 1 95.69 174 ALA A O 1
ATOM 1352 N N . SER A 1 175 ? 7.367 12.875 1.245 1 94 175 SER A N 1
ATOM 1353 C CA . SER A 1 175 ? 6.191 13.609 1.708 1 94 175 SER A CA 1
ATOM 1354 C C . SER A 1 175 ? 6.266 13.883 3.207 1 94 175 SER A C 1
ATOM 1356 O O . SER A 1 175 ? 6.02 15 3.654 1 94 175 SER A O 1
ATOM 1358 N N . ILE A 1 176 ? 6.613 12.898 4 1 92.25 176 ILE A N 1
ATOM 1359 C CA . ILE A 1 176 ? 6.688 13.055 5.449 1 92.25 176 ILE A CA 1
ATOM 1360 C C . ILE A 1 176 ? 7.848 13.984 5.805 1 92.25 176 ILE A C 1
ATOM 1362 O O . ILE A 1 176 ? 7.711 14.852 6.668 1 92.25 176 ILE A O 1
ATOM 1366 N N . SER A 1 177 ? 8.938 13.844 5.121 1 95.06 177 SER A N 1
ATOM 1367 C CA . SER A 1 177 ? 10.086 14.719 5.367 1 95.06 177 SER A CA 1
ATOM 1368 C C . SER A 1 177 ? 9.758 16.172 5.031 1 95.06 177 SER A C 1
ATOM 1370 O O . SER A 1 177 ? 10.164 17.078 5.746 1 95.06 177 SER A O 1
ATOM 1372 N N . ARG A 1 178 ? 9.094 16.359 3.957 1 93.88 178 ARG A N 1
ATOM 1373 C CA . ARG A 1 178 ? 8.672 17.703 3.584 1 93.88 178 ARG A CA 1
ATOM 1374 C C . ARG A 1 178 ? 7.82 18.328 4.68 1 93.88 178 ARG A C 1
ATOM 1376 O O . ARG A 1 178 ? 8.031 19.484 5.047 1 93.88 178 ARG A O 1
ATOM 1383 N N . GLU A 1 179 ? 6.914 17.578 5.223 1 89.81 179 GLU A N 1
ATOM 1384 C CA . GLU A 1 179 ? 6.043 18.078 6.281 1 89.81 179 GLU A CA 1
ATOM 1385 C C . GLU A 1 179 ? 6.84 18.391 7.543 1 89.81 179 GLU A C 1
ATOM 1387 O O . GLU A 1 179 ? 6.574 19.391 8.211 1 89.81 179 GLU A O 1
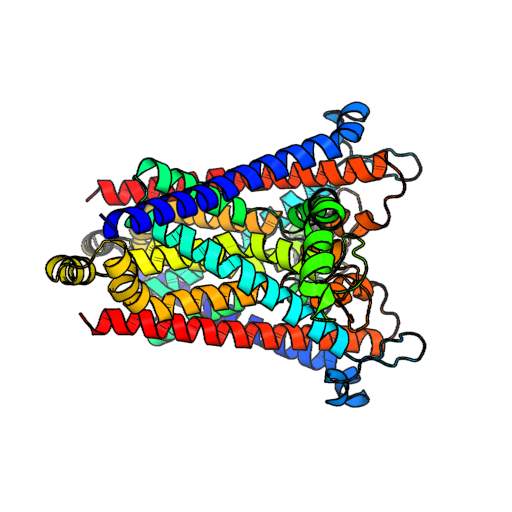ATOM 1392 N N . VAL A 1 180 ? 7.77 17.578 7.832 1 91.62 180 VAL A N 1
ATOM 1393 C CA . VAL A 1 180 ? 8.602 17.734 9.023 1 91.62 180 VAL A CA 1
ATOM 1394 C C . VAL A 1 180 ? 9.461 19 8.883 1 91.62 180 VAL A C 1
ATOM 1396 O O . VAL A 1 180 ? 9.602 19.766 9.828 1 91.62 180 VAL A O 1
ATOM 1399 N N . ILE A 1 181 ? 9.969 19.234 7.711 1 94.31 181 ILE A N 1
ATOM 1400 C CA . ILE A 1 181 ? 10.844 20.359 7.461 1 94.31 181 ILE A CA 1
ATOM 1401 C C . ILE A 1 181 ? 10.023 21.656 7.426 1 94.31 181 ILE A C 1
ATOM 1403 O O . ILE A 1 181 ? 10.484 22.703 7.891 1 94.31 181 ILE A O 1
ATOM 1407 N N . MET A 1 182 ? 8.852 21.578 6.988 1 92.44 182 MET A N 1
ATOM 1408 C CA . MET A 1 182 ? 7.988 22.75 6.848 1 92.44 182 MET A CA 1
ATOM 1409 C C . MET A 1 182 ? 7.613 23.312 8.211 1 92.44 182 MET A C 1
ATOM 1411 O O . MET A 1 182 ? 7.363 24.516 8.344 1 92.44 182 MET A O 1
ATOM 1415 N N . VAL A 1 183 ? 7.633 22.5 9.164 1 89 183 VAL A N 1
ATOM 1416 C CA . VAL A 1 183 ? 7.148 22.969 10.461 1 89 183 VAL A CA 1
ATOM 1417 C C . VAL A 1 183 ? 8.305 23.531 11.281 1 89 183 VAL A C 1
ATOM 1419 O O . VAL A 1 183 ? 8.102 24.078 12.359 1 89 183 VAL A O 1
ATOM 1422 N N . VAL A 1 184 ? 9.531 23.484 10.781 1 92.38 184 VAL A N 1
ATOM 1423 C CA . VAL A 1 184 ? 10.664 24.109 11.453 1 92.38 184 VAL A CA 1
ATOM 1424 C C . VAL A 1 184 ? 10.43 25.609 11.57 1 92.38 184 VAL A C 1
ATOM 1426 O O . VAL A 1 184 ? 10.156 26.281 10.57 1 92.38 184 VAL A O 1
ATOM 1429 N N . PRO A 1 185 ? 10.539 26.141 12.797 1 93.88 185 PRO A N 1
ATOM 1430 C CA . PRO A 1 185 ? 10.273 27.578 12.992 1 93.88 185 PRO A CA 1
ATOM 1431 C C . PRO A 1 185 ? 11.203 28.453 12.164 1 93.88 185 PRO A C 1
ATOM 1433 O O . PRO A 1 185 ? 12.398 28.156 12.031 1 93.88 185 PRO A O 1
ATOM 1436 N N . ASP A 1 186 ? 10.695 29.547 11.719 1 94.38 186 ASP A N 1
ATOM 1437 C CA . ASP A 1 186 ? 11.461 30.516 10.93 1 94.38 186 ASP A CA 1
ATOM 1438 C C . ASP A 1 186 ? 12.602 31.094 11.758 1 94.38 186 ASP A C 1
ATOM 1440 O O . ASP A 1 186 ? 13.664 31.422 11.219 1 94.38 186 ASP A O 1
ATOM 1444 N N . ALA A 1 187 ? 12.289 31.156 13.016 1 94.44 187 ALA A N 1
ATOM 1445 C CA . ALA A 1 187 ? 13.289 31.734 13.906 1 94.44 187 ALA A CA 1
ATOM 1446 C C . ALA A 1 187 ? 14.594 30.938 13.852 1 94.44 187 ALA A C 1
ATOM 1448 O O . ALA A 1 187 ? 15.68 31.5 13.977 1 94.44 187 ALA A O 1
ATOM 1449 N N . GLN A 1 188 ? 14.461 29.641 13.688 1 92.94 188 GLN A N 1
ATOM 1450 C CA . GLN A 1 188 ? 15.633 28.797 13.594 1 92.94 188 GLN A CA 1
ATOM 1451 C C . GLN A 1 188 ? 16.422 29.062 12.312 1 92.94 188 GLN A C 1
ATOM 1453 O O . GLN A 1 188 ? 17.641 29.141 12.336 1 92.94 188 GLN A O 1
ATOM 1458 N N . ARG A 1 189 ? 15.742 29.266 11.273 1 94.75 189 ARG A N 1
ATOM 1459 C CA . ARG A 1 189 ? 16.359 29.594 9.992 1 94.75 189 ARG A CA 1
ATOM 1460 C C . ARG A 1 189 ? 17.047 30.953 10.039 1 94.75 189 ARG A C 1
ATOM 1462 O O . ARG A 1 189 ? 18.203 31.078 9.648 1 94.75 189 ARG A O 1
ATOM 1469 N N . GLU A 1 190 ? 16.344 31.922 10.586 1 95.19 190 GLU A N 1
ATOM 1470 C CA . GLU A 1 190 ? 16.797 33.312 10.641 1 95.19 190 GLU A CA 1
ATOM 1471 C C . GLU A 1 190 ? 18 33.469 11.57 1 95.19 190 GLU A C 1
ATOM 1473 O O . GLU A 1 190 ? 18.906 34.25 11.297 1 95.19 190 GLU A O 1
ATOM 1478 N N . ALA A 1 191 ? 17.906 32.719 12.609 1 95.06 191 ALA A N 1
ATOM 1479 C CA . ALA A 1 191 ? 19.016 32.75 13.562 1 95.06 191 ALA A CA 1
ATOM 1480 C C . ALA A 1 191 ? 20.312 32.312 12.906 1 95.06 191 ALA A C 1
ATOM 1482 O O . ALA A 1 191 ? 21.359 32.938 13.094 1 95.06 191 ALA A O 1
ATOM 1483 N N . ALA A 1 192 ? 20.281 31.281 12.195 1 94 192 ALA A N 1
ATOM 1484 C CA . ALA A 1 192 ? 21.469 30.75 11.516 1 94 192 ALA A CA 1
ATOM 1485 C C . ALA A 1 192 ? 21.969 31.734 10.453 1 94 192 ALA A C 1
ATOM 1487 O O . ALA A 1 192 ? 23.172 31.969 10.336 1 94 192 ALA A O 1
ATOM 1488 N N . LEU A 1 193 ? 21.094 32.312 9.766 1 93.5 193 LEU A N 1
ATOM 1489 C CA . LEU A 1 193 ? 21.453 33.281 8.719 1 93.5 193 LEU A CA 1
ATOM 1490 C C . LEU A 1 193 ? 22.031 34.531 9.328 1 93.5 193 LEU A C 1
ATOM 1492 O O . LEU A 1 193 ? 22.969 35.125 8.773 1 93.5 193 LEU A O 1
ATOM 1496 N N . ALA A 1 194 ? 21.453 34.938 10.398 1 95.81 194 ALA A N 1
ATOM 1497 C CA . ALA A 1 194 ? 21.922 36.125 11.094 1 95.81 194 ALA A CA 1
ATOM 1498 C C . ALA A 1 194 ? 23.359 35.938 11.586 1 95.81 194 ALA A C 1
ATOM 1500 O O . ALA A 1 194 ? 24.109 36.906 11.695 1 95.81 194 ALA A O 1
ATOM 1501 N N . LEU A 1 195 ? 23.719 34.719 11.859 1 95.38 195 LEU A N 1
ATOM 1502 C CA . LEU A 1 195 ? 25.078 34.406 12.328 1 95.38 195 LEU A CA 1
ATOM 1503 C C . LEU A 1 195 ? 26.047 34.312 11.156 1 95.38 195 LEU A C 1
ATOM 1505 O O . LEU A 1 195 ? 27.219 34.031 11.352 1 95.38 195 LEU A O 1
ATOM 1509 N N . GLY A 1 196 ? 25.594 34.5 9.938 1 92.69 196 GLY A N 1
ATOM 1510 C CA . GLY A 1 196 ? 26.453 34.531 8.766 1 92.69 196 GLY A CA 1
ATOM 1511 C C . GLY A 1 196 ? 26.5 33.219 8.031 1 92.69 196 GLY A C 1
ATOM 1512 O O . GLY A 1 196 ? 27.328 33 7.137 1 92.69 196 GLY A O 1
ATOM 1513 N N . ALA A 1 197 ? 25.625 32.344 8.406 1 91.62 197 ALA A N 1
ATOM 1514 C CA . ALA A 1 197 ? 25.609 31.047 7.738 1 91.62 197 ALA A CA 1
ATOM 1515 C C . ALA A 1 197 ? 25.109 31.188 6.305 1 91.62 197 ALA A C 1
ATOM 1517 O O . ALA A 1 197 ? 24.266 32.031 6.008 1 91.62 197 ALA A O 1
ATOM 1518 N N . THR A 1 198 ? 25.719 30.328 5.418 1 89.81 198 THR A N 1
ATOM 1519 C CA . THR A 1 198 ? 25.156 30.188 4.074 1 89.81 198 THR A CA 1
ATOM 1520 C C . THR A 1 198 ? 23.844 29.422 4.109 1 89.81 198 THR A C 1
ATOM 1522 O O . THR A 1 198 ? 23.484 28.844 5.137 1 89.81 198 THR A O 1
ATOM 1525 N N . LYS A 1 199 ? 23.109 29.469 3.039 1 89.31 199 LYS A N 1
ATOM 1526 C CA . LYS A 1 199 ? 21.844 28.75 2.973 1 89.31 199 LYS A CA 1
ATOM 1527 C C . LYS A 1 199 ? 22.047 27.266 3.25 1 89.31 199 LYS A C 1
ATOM 1529 O O . LYS A 1 199 ? 21.266 26.641 3.98 1 89.31 199 LYS A O 1
ATOM 1534 N N . TRP A 1 200 ? 23.094 26.734 2.727 1 88.06 200 TRP A N 1
ATOM 1535 C CA . TRP A 1 200 ? 23.391 25.328 2.914 1 88.06 200 TRP A CA 1
ATOM 1536 C C . TRP A 1 200 ? 23.734 25.031 4.367 1 88.06 200 TRP A C 1
ATOM 1538 O O . TRP A 1 200 ? 23.312 24 4.918 1 88.06 200 TRP A O 1
ATOM 1548 N N . GLU A 1 201 ? 24.484 25.906 4.883 1 90.62 201 GLU A N 1
ATOM 1549 C CA . GLU A 1 201 ? 24.859 25.734 6.285 1 90.62 201 GLU A CA 1
ATOM 1550 C C . GLU A 1 201 ? 23.641 25.828 7.191 1 90.62 201 GLU A C 1
ATOM 1552 O O . GLU A 1 201 ? 23.516 25.078 8.164 1 90.62 201 GLU A O 1
ATOM 1557 N N . MET A 1 202 ? 22.781 26.797 6.82 1 94.31 202 MET A N 1
ATOM 1558 C CA . MET A 1 202 ? 21.547 26.953 7.57 1 94.31 202 MET A CA 1
ATOM 1559 C C . MET A 1 202 ? 20.703 25.688 7.473 1 94.31 202 MET A C 1
ATOM 1561 O O . MET A 1 202 ? 20.188 25.188 8.484 1 94.31 202 MET A O 1
ATOM 1565 N N . ILE A 1 203 ? 20.578 25.094 6.312 1 94.12 203 ILE A N 1
ATOM 1566 C CA . ILE A 1 203 ? 19.812 23.875 6.109 1 94.12 203 ILE A CA 1
ATOM 1567 C C . ILE A 1 203 ? 20.422 22.734 6.914 1 94.12 203 ILE A C 1
ATOM 1569 O O . ILE A 1 203 ? 19.719 22 7.617 1 94.12 203 ILE A O 1
ATOM 1573 N N . ARG A 1 204 ? 21.672 22.594 6.906 1 92.5 204 ARG A N 1
ATOM 1574 C CA . ARG A 1 204 ? 22.375 21.484 7.535 1 92.5 204 ARG A CA 1
ATOM 1575 C C . ARG A 1 204 ? 22.359 21.625 9.055 1 92.5 204 ARG A C 1
ATOM 1577 O O . ARG A 1 204 ? 22.172 20.641 9.766 1 92.5 204 ARG A O 1
ATOM 1584 N N . THR A 1 205 ? 22.5 22.828 9.539 1 93.44 205 THR A N 1
ATOM 1585 C CA . THR A 1 205 ? 22.75 23 10.961 1 93.44 205 THR A CA 1
ATOM 1586 C C . THR A 1 205 ? 21.453 23.359 11.695 1 93.44 205 THR A C 1
ATOM 1588 O O . THR A 1 205 ? 21.297 23.047 12.883 1 93.44 205 THR A O 1
ATOM 1591 N N . ALA A 1 206 ? 20.531 24.016 11.023 1 94.31 206 ALA A N 1
ATOM 1592 C CA . ALA A 1 206 ? 19.297 24.422 11.688 1 94.31 206 ALA A CA 1
ATOM 1593 C C . ALA A 1 206 ? 18.125 23.531 11.281 1 94.31 206 ALA A C 1
ATOM 1595 O O . ALA A 1 206 ? 17.531 22.859 12.117 1 94.31 206 ALA A O 1
ATOM 1596 N N . VAL A 1 207 ? 17.922 23.406 10.031 1 94.94 207 VAL A N 1
ATOM 1597 C CA . VAL A 1 207 ? 16.719 22.719 9.531 1 94.94 207 VAL A CA 1
ATOM 1598 C C . VAL A 1 207 ? 16.859 21.219 9.734 1 94.94 207 VAL A C 1
ATOM 1600 O O . VAL A 1 207 ? 16 20.594 10.367 1 94.94 207 VAL A O 1
ATOM 1603 N N . LEU A 1 208 ? 17.938 20.594 9.289 1 94.88 208 LEU A N 1
ATOM 1604 C CA . LEU A 1 208 ? 18.094 19.141 9.336 1 94.88 208 LEU A CA 1
ATOM 1605 C C . LEU A 1 208 ? 18.312 18.672 10.773 1 94.88 208 LEU A C 1
ATOM 1607 O O . LEU A 1 208 ? 17.875 17.578 11.141 1 94.88 208 LEU A O 1
ATOM 1611 N N . THR A 1 209 ? 18.984 19.516 11.523 1 93.56 209 THR A N 1
ATOM 1612 C CA . THR A 1 209 ? 19.188 19.156 12.922 1 93.56 209 THR A CA 1
ATOM 1613 C C . THR A 1 209 ? 17.875 19.172 13.695 1 93.56 209 THR A C 1
ATOM 1615 O O . THR A 1 209 ? 17.625 18.297 14.523 1 93.56 209 THR A O 1
ATOM 1618 N N . TYR A 1 210 ? 17.078 20.172 13.375 1 91.94 210 TYR A N 1
ATOM 1619 C CA . TYR A 1 210 ? 15.789 20.328 14.031 1 91.94 210 TYR A CA 1
ATOM 1620 C C . TYR A 1 210 ? 14.836 19.219 13.617 1 91.94 210 TYR A C 1
ATOM 1622 O O . TYR A 1 210 ? 14.008 18.75 14.414 1 91.94 210 TYR A O 1
ATOM 1630 N N . SER A 1 211 ? 14.945 18.703 12.406 1 93.5 211 SER A N 1
ATOM 1631 C CA . SER A 1 211 ? 13.977 17.766 11.836 1 93.5 211 SER A CA 1
ATOM 1632 C C . SER A 1 211 ? 14.508 16.344 11.844 1 93.5 211 SER A C 1
ATOM 1634 O O . SER A 1 211 ? 13.93 15.453 11.219 1 93.5 211 SER A O 1
ATOM 1636 N N . ARG A 1 212 ? 15.578 16.078 12.484 1 94 212 ARG A N 1
ATOM 1637 C CA . ARG A 1 212 ? 16.281 14.797 12.375 1 94 212 ARG A CA 1
ATOM 1638 C C . ARG A 1 212 ? 15.398 13.641 12.836 1 94 212 ARG A C 1
ATOM 1640 O O . ARG A 1 212 ? 15.367 12.586 12.203 1 94 212 ARG A O 1
ATOM 1647 N N . SER A 1 213 ? 14.727 13.766 13.977 1 92.75 213 SER A N 1
ATOM 1648 C CA . SER A 1 213 ? 13.891 12.695 14.5 1 92.75 213 SER A CA 1
ATOM 1649 C C . SER A 1 213 ? 12.711 12.406 13.586 1 92.75 213 SER A C 1
ATOM 1651 O O . SER A 1 213 ? 12.336 11.25 13.383 1 92.75 213 SER A O 1
ATOM 1653 N N . GLY A 1 214 ? 12.156 13.5 13.031 1 92.81 214 GLY A N 1
ATOM 1654 C CA . GLY A 1 214 ? 11.055 13.336 12.094 1 92.81 214 GLY A CA 1
ATOM 1655 C C . GLY A 1 214 ? 11.477 12.656 10.805 1 92.81 214 GLY A C 1
ATOM 1656 O O . GLY A 1 214 ? 10.75 11.797 10.281 1 92.81 214 GLY A O 1
ATOM 1657 N N . ILE A 1 215 ? 12.617 13.008 10.352 1 95.12 215 ILE A N 1
ATOM 1658 C CA . ILE A 1 215 ? 13.133 12.422 9.117 1 95.12 215 ILE A CA 1
ATOM 1659 C C . ILE A 1 215 ? 13.453 10.945 9.352 1 95.12 215 ILE A C 1
ATOM 1661 O O . ILE A 1 215 ? 13.172 10.102 8.492 1 95.12 215 ILE A O 1
ATOM 1665 N N . LEU A 1 216 ? 13.992 10.641 10.516 1 95.94 216 LEU A N 1
ATOM 1666 C CA . LEU A 1 216 ? 14.242 9.242 10.859 1 95.94 216 LEU A CA 1
ATOM 1667 C C . LEU A 1 216 ? 12.945 8.453 10.914 1 95.94 216 LEU A C 1
ATOM 1669 O O . LEU A 1 216 ? 12.891 7.297 10.484 1 95.94 216 LEU A O 1
ATOM 1673 N N . GLY A 1 217 ? 11.961 9.109 11.477 1 93.81 217 GLY A N 1
ATOM 1674 C CA . GLY A 1 217 ? 10.656 8.477 11.477 1 93.81 217 GLY A CA 1
ATOM 1675 C C . GLY A 1 217 ? 10.141 8.172 10.078 1 93.81 217 GLY A C 1
ATOM 1676 O O . GLY A 1 217 ? 9.602 7.086 9.836 1 93.81 217 GLY A O 1
ATOM 1677 N N . ALA A 1 218 ? 10.328 9.141 9.172 1 94.94 218 ALA A N 1
ATOM 1678 C CA . ALA A 1 218 ? 9.914 8.953 7.781 1 94.94 218 ALA A CA 1
ATOM 1679 C C . ALA A 1 218 ? 10.641 7.773 7.148 1 94.94 218 ALA A C 1
ATOM 1681 O O . ALA A 1 218 ? 10.039 6.98 6.422 1 94.94 218 ALA A O 1
ATOM 1682 N N . MET A 1 219 ? 11.867 7.652 7.492 1 97.38 219 MET A N 1
ATOM 1683 C CA . MET A 1 219 ? 12.688 6.562 6.965 1 97.38 219 MET A CA 1
ATOM 1684 C C . MET A 1 219 ? 12.188 5.211 7.461 1 97.38 219 MET A C 1
ATOM 1686 O O . MET A 1 219 ? 12.109 4.254 6.688 1 97.38 219 MET A O 1
ATOM 1690 N N . ILE A 1 220 ? 11.852 5.176 8.688 1 96.19 220 ILE A N 1
ATOM 1691 C CA . ILE A 1 220 ? 11.43 3.914 9.289 1 96.19 220 ILE A CA 1
ATOM 1692 C C . ILE A 1 220 ? 10.055 3.527 8.758 1 96.19 220 ILE A C 1
ATOM 1694 O O . ILE A 1 220 ? 9.781 2.348 8.516 1 96.19 220 ILE A O 1
ATOM 1698 N N . ILE A 1 221 ? 9.203 4.504 8.539 1 93 221 ILE A N 1
ATOM 1699 C CA . ILE A 1 221 ? 7.91 4.227 7.93 1 93 221 ILE A CA 1
ATOM 1700 C C . ILE A 1 221 ? 8.109 3.672 6.523 1 93 221 ILE A C 1
ATOM 1702 O O . ILE A 1 221 ? 7.469 2.691 6.137 1 93 221 ILE A O 1
ATOM 1706 N N . GLY A 1 222 ? 9.008 4.285 5.781 1 96.38 222 GLY A N 1
ATOM 1707 C CA . GLY A 1 222 ? 9.367 3.768 4.469 1 96.38 222 GLY A CA 1
ATOM 1708 C C . GLY A 1 222 ? 9.891 2.346 4.512 1 96.38 222 GLY A C 1
ATOM 1709 O O . GLY A 1 222 ? 9.539 1.521 3.666 1 96.38 222 GLY A O 1
ATOM 1710 N N . LEU A 1 223 ? 10.703 2.066 5.508 1 97.25 223 LEU A N 1
ATOM 1711 C CA . LEU A 1 223 ? 11.234 0.72 5.695 1 97.25 223 LEU A CA 1
ATOM 1712 C C . LEU A 1 223 ? 10.102 -0.28 5.93 1 97.25 223 LEU A C 1
ATOM 1714 O O . LEU A 1 223 ? 10.125 -1.388 5.387 1 97.25 223 LEU A O 1
ATOM 1718 N N . GLY A 1 224 ? 9.227 0.08 6.762 1 95.19 224 GLY A N 1
ATOM 1719 C CA . GLY A 1 224 ? 8.07 -0.773 7 1 95.19 224 GLY A CA 1
ATOM 1720 C C . GLY A 1 224 ? 7.316 -1.121 5.73 1 95.19 224 GLY A C 1
ATOM 1721 O O . GLY A 1 224 ? 6.926 -2.273 5.531 1 95.19 224 GLY A O 1
ATOM 1722 N N . ARG A 1 225 ? 7.156 -0.155 4.898 1 94.75 225 ARG A N 1
ATOM 1723 C CA . ARG A 1 225 ? 6.469 -0.371 3.631 1 94.75 225 ARG A CA 1
ATOM 1724 C C . ARG A 1 225 ? 7.266 -1.313 2.732 1 94.75 225 ARG A C 1
ATOM 1726 O O . ARG A 1 225 ? 6.688 -2.176 2.064 1 94.75 225 ARG A O 1
ATOM 1733 N N . ALA A 1 226 ? 8.516 -1.135 2.758 1 97.69 226 ALA A N 1
ATOM 1734 C CA . ALA A 1 226 ? 9.383 -1.975 1.936 1 97.69 226 ALA A CA 1
ATOM 1735 C C . ALA A 1 226 ? 9.352 -3.426 2.406 1 97.69 226 ALA A C 1
ATOM 1737 O O . ALA A 1 226 ? 9.281 -4.348 1.589 1 97.69 226 ALA A O 1
ATOM 1738 N N . ILE A 1 227 ? 9.367 -3.6 3.65 1 97.38 227 ILE A N 1
ATOM 1739 C CA . ILE A 1 227 ? 9.383 -4.93 4.246 1 97.38 227 ILE A CA 1
ATOM 1740 C C . ILE A 1 227 ? 8.094 -5.672 3.877 1 97.38 227 ILE A C 1
ATOM 1742 O O . ILE A 1 227 ? 8.117 -6.875 3.615 1 97.38 227 ILE A O 1
ATOM 1746 N N . GLY A 1 228 ? 7.066 -4.996 3.787 1 95.56 228 GLY A N 1
ATOM 1747 C CA . GLY A 1 228 ? 5.766 -5.613 3.582 1 95.56 228 GLY A CA 1
ATOM 1748 C C . GLY A 1 228 ? 5.398 -5.758 2.117 1 95.56 228 GLY A C 1
ATOM 1749 O O . GLY A 1 228 ? 4.352 -6.32 1.787 1 95.56 228 GLY A O 1
ATOM 1750 N N . GLU A 1 229 ? 6.223 -5.258 1.238 1 96 229 GLU A N 1
ATOM 1751 C CA . GLU A 1 229 ? 5.898 -5.324 -0.184 1 96 229 GLU A CA 1
ATOM 1752 C C . GLU A 1 229 ? 5.922 -6.762 -0.691 1 96 229 GLU A C 1
ATOM 1754 O O . GLU A 1 229 ? 6.797 -7.543 -0.316 1 96 229 GLU A O 1
ATOM 1759 N N . THR A 1 230 ? 4.992 -7.105 -1.6 1 95.44 230 THR A N 1
ATOM 1760 C CA . THR A 1 230 ? 4.852 -8.492 -2.027 1 95.44 230 THR A CA 1
ATOM 1761 C C . THR A 1 230 ? 5.031 -8.609 -3.537 1 95.44 230 THR A C 1
ATOM 1763 O O . THR A 1 230 ? 6.109 -8.977 -4.012 1 95.44 230 THR A O 1
ATOM 1766 N N . MET A 1 231 ? 4.094 -8.094 -4.273 1 93.19 231 MET A N 1
ATOM 1767 C CA . MET A 1 231 ? 3.973 -8.469 -5.68 1 93.19 231 MET A CA 1
ATOM 1768 C C . MET A 1 231 ? 5.059 -7.801 -6.516 1 93.19 231 MET A C 1
ATOM 1770 O O . MET A 1 231 ? 5.609 -8.414 -7.434 1 93.19 231 MET A O 1
ATOM 1774 N N . SER A 1 232 ? 5.336 -6.559 -6.277 1 95.5 232 SER A N 1
ATOM 1775 C CA . SER A 1 232 ? 6.379 -5.91 -7.062 1 95.5 232 SER A CA 1
ATOM 1776 C C . SER A 1 232 ? 7.715 -6.629 -6.906 1 95.5 232 SER A C 1
ATOM 1778 O O . SER A 1 232 ? 8.445 -6.816 -7.883 1 95.5 232 SER A O 1
ATOM 1780 N N . VAL A 1 233 ? 7.969 -7.043 -5.719 1 97.31 233 VAL A N 1
ATOM 1781 C CA . VAL A 1 233 ? 9.227 -7.727 -5.43 1 97.31 233 VAL A CA 1
ATOM 1782 C C . VAL A 1 233 ? 9.188 -9.141 -6.004 1 97.31 233 VAL A C 1
ATOM 1784 O O . VAL A 1 233 ? 10.164 -9.602 -6.598 1 97.31 233 VAL A O 1
ATOM 1787 N N . THR A 1 234 ? 8.094 -9.812 -5.879 1 96.25 234 THR A N 1
ATOM 1788 C CA . THR A 1 234 ? 7.938 -11.172 -6.383 1 96.25 234 THR A CA 1
ATOM 1789 C C . THR A 1 234 ? 8.258 -11.242 -7.875 1 96.25 234 THR A C 1
ATOM 1791 O O . THR A 1 234 ? 8.836 -12.219 -8.352 1 96.25 234 THR A O 1
ATOM 1794 N N . MET A 1 235 ? 7.934 -10.227 -8.57 1 94.56 235 MET A N 1
ATOM 1795 C CA . MET A 1 235 ? 8.039 -10.242 -10.023 1 94.56 235 MET A CA 1
ATOM 1796 C C . MET A 1 235 ? 9.461 -9.953 -10.469 1 94.56 235 MET A C 1
ATOM 1798 O O . MET A 1 235 ? 9.82 -10.211 -11.625 1 94.56 235 MET A O 1
ATOM 1802 N N . VAL A 1 236 ? 10.359 -9.461 -9.531 1 96.62 236 VAL A N 1
ATOM 1803 C CA . VAL A 1 236 ? 11.641 -8.992 -10.055 1 96.62 236 VAL A CA 1
ATOM 1804 C C . VAL A 1 236 ? 12.781 -9.594 -9.242 1 96.62 236 VAL A C 1
ATOM 1806 O O . VAL A 1 236 ? 13.953 -9.43 -9.586 1 96.62 236 VAL A O 1
ATOM 1809 N N . ILE A 1 237 ? 12.531 -10.328 -8.195 1 97.38 237 ILE A N 1
ATOM 1810 C CA . ILE A 1 237 ? 13.602 -10.719 -7.281 1 97.38 237 ILE A CA 1
ATOM 1811 C C . ILE A 1 237 ? 14.18 -12.062 -7.719 1 97.38 237 ILE A C 1
ATOM 1813 O O . ILE A 1 237 ? 15.273 -12.445 -7.281 1 97.38 237 ILE A O 1
ATOM 1817 N N . GLY A 1 238 ? 13.508 -12.875 -8.492 1 96.06 238 GLY A N 1
ATOM 1818 C CA . GLY A 1 238 ? 14.008 -14.133 -9.008 1 96.06 238 GLY A CA 1
ATOM 1819 C C . GLY A 1 238 ? 13.516 -15.336 -8.227 1 96.06 238 GLY A C 1
ATOM 1820 O O . GLY A 1 238 ? 13.633 -16.469 -8.688 1 96.06 238 GLY A O 1
ATOM 1821 N N . ASN A 1 239 ? 13.008 -15.242 -7.062 1 96.5 239 ASN A N 1
ATOM 1822 C CA . ASN A 1 239 ? 12.289 -16.219 -6.258 1 96.5 239 ASN A CA 1
ATOM 1823 C C . ASN A 1 239 ? 13.086 -17.516 -6.102 1 96.5 239 ASN A C 1
ATOM 1825 O O . ASN A 1 239 ? 12.57 -18.594 -6.355 1 96.5 239 ASN A O 1
ATOM 1829 N N . ARG A 1 240 ? 14.281 -17.422 -5.75 1 96.56 240 ARG A N 1
ATOM 1830 C CA . ARG A 1 240 ? 15.133 -18.562 -5.438 1 96.56 240 ARG A CA 1
ATOM 1831 C C . ARG A 1 240 ? 15.305 -18.719 -3.932 1 96.56 240 ARG A C 1
ATOM 1833 O O . ARG A 1 240 ? 15.781 -17.812 -3.254 1 96.56 240 ARG A O 1
ATOM 1840 N N . PRO A 1 241 ? 14.914 -19.875 -3.408 1 96.81 241 PRO A N 1
ATOM 1841 C CA . PRO A 1 241 ? 14.906 -20.078 -1.957 1 96.81 241 PRO A CA 1
ATOM 1842 C C . PRO A 1 241 ? 16.297 -20.375 -1.397 1 96.81 241 PRO A C 1
ATOM 1844 O O . PRO A 1 241 ? 16.469 -21.344 -0.644 1 96.81 241 PRO A O 1
ATOM 1847 N N . GLU A 1 242 ? 17.281 -19.562 -1.756 1 96.44 242 GLU A N 1
ATOM 1848 C CA . GLU A 1 242 ? 18.656 -19.672 -1.272 1 96.44 242 GLU A CA 1
ATOM 1849 C C . GLU A 1 242 ? 19.219 -18.297 -0.91 1 96.44 242 GLU A C 1
ATOM 1851 O O . GLU A 1 242 ? 18.75 -17.281 -1.419 1 96.44 242 GLU A O 1
ATOM 1856 N N . VAL A 1 243 ? 20.188 -18.344 -0.035 1 95.75 243 VAL A N 1
ATOM 1857 C CA . VAL A 1 243 ? 20.891 -17.094 0.287 1 95.75 243 VAL A CA 1
ATOM 1858 C C . VAL A 1 243 ? 21.812 -16.719 -0.861 1 95.75 243 VAL A C 1
ATOM 1860 O O . VAL A 1 243 ? 22.719 -17.484 -1.223 1 95.75 243 VAL A O 1
ATOM 1863 N N . PRO A 1 244 ? 21.594 -15.602 -1.386 1 94.19 244 PRO A N 1
ATOM 1864 C CA . PRO A 1 244 ? 22.422 -15.219 -2.533 1 94.19 244 PRO A CA 1
ATOM 1865 C C . PRO A 1 244 ? 23.859 -14.867 -2.137 1 94.19 244 PRO A C 1
ATOM 1867 O O . PRO A 1 244 ? 24.094 -14.359 -1.039 1 94.19 244 PRO A O 1
ATOM 1870 N N . ASP A 1 245 ? 24.75 -15.062 -3.062 1 91.56 245 ASP A N 1
ATOM 1871 C CA . ASP A 1 245 ? 26.156 -14.727 -2.852 1 91.56 245 ASP A CA 1
ATOM 1872 C C . ASP A 1 245 ? 26.438 -13.289 -3.281 1 91.56 245 ASP A C 1
ATOM 1874 O O . ASP A 1 245 ? 27.375 -12.664 -2.77 1 91.56 245 ASP A O 1
ATOM 1878 N N . SER A 1 246 ? 25.625 -12.867 -4.195 1 93.38 246 SER A N 1
ATOM 1879 C CA . SER A 1 246 ? 25.781 -11.531 -4.77 1 93.38 246 SER A CA 1
ATOM 1880 C C . SER A 1 246 ? 24.484 -10.742 -4.719 1 93.38 246 SER A C 1
ATOM 1882 O O . SER A 1 246 ? 23.391 -11.32 -4.707 1 93.38 246 SER A O 1
ATOM 1884 N N . ILE A 1 247 ? 24.609 -9.445 -4.777 1 94.19 247 ILE A N 1
ATOM 1885 C CA . ILE A 1 247 ? 23.438 -8.586 -4.762 1 94.19 247 ILE A CA 1
ATOM 1886 C C . ILE A 1 247 ? 22.688 -8.703 -6.09 1 94.19 247 ILE A C 1
ATOM 1888 O O . ILE A 1 247 ? 21.531 -8.289 -6.199 1 94.19 247 ILE A O 1
ATOM 1892 N N . PHE A 1 248 ? 23.328 -9.297 -7.07 1 94.88 248 PHE A N 1
ATOM 1893 C CA . PHE A 1 248 ? 22.703 -9.422 -8.383 1 94.88 248 PHE A CA 1
ATOM 1894 C C . PHE A 1 248 ? 22.062 -10.797 -8.547 1 94.88 248 PHE A C 1
ATOM 1896 O O . PHE A 1 248 ? 21.359 -11.039 -9.531 1 94.88 248 PHE A O 1
ATOM 1903 N N . ASP A 1 249 ? 22.203 -11.688 -7.551 1 95.69 249 ASP A N 1
ATOM 1904 C CA . ASP A 1 249 ? 21.641 -13.031 -7.578 1 95.69 249 ASP A CA 1
ATOM 1905 C C . ASP A 1 249 ? 20.141 -12.992 -7.246 1 95.69 249 ASP A C 1
ATOM 1907 O O . ASP A 1 249 ? 19.688 -12.102 -6.535 1 95.69 249 ASP A O 1
ATOM 1911 N N . PRO A 1 250 ? 19.391 -13.992 -7.844 1 96.88 250 PRO A N 1
ATOM 1912 C CA . PRO A 1 250 ? 18 -14.141 -7.395 1 96.88 250 PRO A CA 1
ATOM 1913 C C . PRO A 1 250 ? 17.906 -14.422 -5.898 1 96.88 250 PRO A C 1
ATOM 1915 O O . PRO A 1 250 ? 18.828 -14.977 -5.301 1 96.88 250 PRO A O 1
ATOM 1918 N N . ALA A 1 251 ? 16.906 -13.969 -5.32 1 97.44 251 ALA A N 1
ATOM 1919 C CA . ALA A 1 251 ? 16.578 -14.164 -3.91 1 97.44 251 ALA A CA 1
ATOM 1920 C C . ALA A 1 251 ? 15.078 -14.352 -3.713 1 97.44 251 ALA A C 1
ATOM 1922 O O . ALA A 1 251 ? 14.352 -14.633 -4.668 1 97.44 251 ALA A O 1
ATOM 1923 N N . TYR A 1 252 ? 14.664 -14.43 -2.482 1 98.19 252 TYR A N 1
ATOM 1924 C CA . TYR A 1 252 ? 13.273 -14.664 -2.111 1 98.19 252 TYR A CA 1
ATOM 1925 C C . TYR A 1 252 ? 12.914 -13.914 -0.833 1 98.19 252 TYR A C 1
ATOM 1927 O O . TYR A 1 252 ? 13.695 -13.898 0.123 1 98.19 252 TYR A O 1
ATOM 1935 N N . THR A 1 253 ? 11.828 -13.211 -0.799 1 98.31 253 THR A N 1
ATOM 1936 C CA . THR A 1 253 ? 11.414 -12.531 0.424 1 98.31 253 THR A CA 1
ATOM 1937 C C . THR A 1 253 ? 10.359 -13.344 1.165 1 98.31 253 THR A C 1
ATOM 1939 O O . THR A 1 253 ? 9.805 -14.305 0.615 1 98.31 253 THR A O 1
ATOM 1942 N N . MET A 1 254 ? 10.117 -12.93 2.395 1 98.38 254 MET A N 1
ATOM 1943 C CA . MET A 1 254 ? 9.078 -13.586 3.188 1 98.38 254 MET A CA 1
ATOM 1944 C C . MET A 1 254 ? 7.715 -13.453 2.514 1 98.38 254 MET A C 1
ATOM 1946 O O . MET A 1 254 ? 6.992 -14.438 2.367 1 98.38 254 MET A O 1
ATOM 1950 N N . ALA A 1 255 ? 7.414 -12.305 2.002 1 97.62 255 ALA A N 1
ATOM 1951 C CA . ALA A 1 255 ? 6.129 -12.062 1.349 1 97.62 255 ALA A CA 1
ATOM 1952 C C . ALA A 1 255 ? 6.031 -12.836 0.033 1 97.62 255 ALA A C 1
ATOM 1954 O O . ALA A 1 255 ? 4.992 -13.422 -0.277 1 97.62 255 ALA A O 1
ATOM 1955 N N . SER A 1 256 ? 7.102 -12.875 -0.717 1 96.69 256 SER A N 1
ATOM 1956 C CA . SER A 1 256 ? 7.082 -13.469 -2.051 1 96.69 256 SER A CA 1
ATOM 1957 C C . SER A 1 256 ? 6.906 -14.984 -1.98 1 96.69 256 SER A C 1
ATOM 1959 O O . SER A 1 256 ? 6.23 -15.57 -2.824 1 96.69 256 SER A O 1
ATOM 1961 N N . VAL A 1 257 ? 7.559 -15.633 -1.021 1 97.44 257 VAL A N 1
ATOM 1962 C CA . VAL A 1 257 ? 7.438 -17.078 -0.931 1 97.44 257 VAL A CA 1
ATOM 1963 C C . VAL A 1 257 ? 6.004 -17.469 -0.579 1 97.44 257 VAL A C 1
ATOM 1965 O O . VAL A 1 257 ? 5.48 -18.469 -1.076 1 97.44 257 VAL A O 1
ATOM 1968 N N . ILE A 1 258 ? 5.387 -16.703 0.298 1 96.06 258 ILE A N 1
ATOM 1969 C CA . ILE A 1 258 ? 3.99 -16.953 0.639 1 96.06 258 ILE A CA 1
ATOM 1970 C C . ILE A 1 258 ? 3.115 -16.781 -0.599 1 96.06 258 ILE A C 1
ATOM 1972 O O . ILE A 1 258 ? 2.287 -17.641 -0.913 1 96.06 258 ILE A O 1
ATOM 1976 N N . ALA A 1 259 ? 3.314 -15.734 -1.299 1 93.69 259 ALA A N 1
ATOM 1977 C CA . ALA A 1 259 ? 2.525 -15.414 -2.486 1 93.69 259 ALA A CA 1
ATOM 1978 C C . ALA A 1 259 ? 2.643 -16.516 -3.537 1 93.69 259 ALA A C 1
ATOM 1980 O O . ALA A 1 259 ? 1.653 -16.875 -4.176 1 93.69 259 ALA A O 1
ATOM 1981 N N . ASN A 1 260 ? 3.807 -17.078 -3.682 1 93.75 260 ASN A N 1
ATOM 1982 C CA . ASN A 1 260 ? 4.078 -18.031 -4.75 1 93.75 260 ASN A CA 1
ATOM 1983 C C . ASN A 1 260 ? 3.67 -19.453 -4.355 1 93.75 260 ASN A C 1
ATOM 1985 O O . ASN A 1 260 ? 3.262 -20.25 -5.203 1 93.75 260 ASN A O 1
ATOM 1989 N N . GLU A 1 261 ? 3.779 -19.734 -3.045 1 93.44 261 GLU A N 1
ATOM 1990 C CA . GLU A 1 261 ? 3.725 -21.156 -2.688 1 93.44 261 GLU A CA 1
ATOM 1991 C C . GLU A 1 261 ? 2.471 -21.469 -1.877 1 93.44 261 GLU A C 1
ATOM 1993 O O . GLU A 1 261 ? 2.166 -22.641 -1.626 1 93.44 261 GLU A O 1
ATOM 1998 N N . PHE A 1 262 ? 1.715 -20.562 -1.51 1 89.44 262 PHE A N 1
ATOM 1999 C CA . PHE A 1 262 ? 0.546 -20.781 -0.668 1 89.44 262 PHE A CA 1
ATOM 2000 C C . PHE A 1 262 ? -0.414 -21.766 -1.326 1 89.44 262 PHE A C 1
ATOM 2002 O O . PHE A 1 262 ? -0.923 -22.672 -0.671 1 89.44 262 PHE A O 1
ATOM 2009 N N . ASN A 1 263 ? -0.646 -21.594 -2.623 1 83.69 263 ASN A N 1
ATOM 2010 C CA . ASN A 1 263 ? -1.604 -22.438 -3.332 1 83.69 263 ASN A CA 1
ATOM 2011 C C . ASN A 1 263 ? -1.029 -23.812 -3.619 1 83.69 263 ASN A C 1
ATOM 2013 O O . ASN A 1 263 ? -1.769 -24.734 -3.957 1 83.69 263 ASN A O 1
ATOM 2017 N N . GLU A 1 264 ? 0.23 -23.922 -3.406 1 84.69 264 GLU A N 1
ATOM 2018 C CA . GLU A 1 264 ? 0.898 -25.172 -3.725 1 84.69 264 GLU A CA 1
ATOM 2019 C C . GLU A 1 264 ? 1.112 -26.016 -2.471 1 84.69 264 GLU A C 1
ATOM 2021 O O . GLU A 1 264 ? 1.496 -27.188 -2.562 1 84.69 264 GLU A O 1
ATOM 2026 N N . ALA A 1 265 ? 0.891 -25.406 -1.345 1 88.5 265 ALA A N 1
ATOM 2027 C CA . ALA A 1 265 ? 1.131 -26.125 -0.097 1 88.5 265 ALA A CA 1
ATOM 2028 C C . ALA A 1 265 ? 0.139 -27.266 0.075 1 88.5 265 ALA A C 1
ATOM 2030 O O . ALA A 1 265 ? -1.055 -27.031 0.285 1 88.5 265 ALA A O 1
ATOM 2031 N N . SER A 1 266 ? 0.689 -28.438 0.043 1 87.31 266 SER A N 1
ATOM 2032 C CA . SER A 1 266 ? -0.162 -29.609 -0.012 1 87.31 266 SER A CA 1
ATOM 2033 C C . SER A 1 266 ? -0.233 -30.312 1.344 1 87.31 266 SER A C 1
ATOM 2035 O O . SER A 1 266 ? -1.156 -31.078 1.604 1 87.31 266 SER A O 1
ATOM 2037 N N . SER A 1 267 ? 0.743 -30.062 2.152 1 92.62 267 SER A N 1
ATOM 2038 C CA . SER A 1 267 ? 0.761 -30.703 3.465 1 92.62 267 SER A CA 1
ATOM 2039 C C . SER A 1 267 ? 0.506 -29.688 4.574 1 92.62 267 SER A C 1
ATOM 2041 O O . SER A 1 267 ? 0.674 -28.484 4.371 1 92.62 267 SER A O 1
ATOM 2043 N N . ASP A 1 268 ? 0.114 -30.234 5.68 1 93.69 268 ASP A N 1
ATOM 2044 C CA . ASP A 1 268 ? -0.189 -29.391 6.828 1 93.69 268 ASP A CA 1
ATOM 2045 C C . ASP A 1 268 ? 1.061 -28.656 7.32 1 93.69 268 ASP A C 1
ATOM 2047 O O . ASP A 1 268 ? 0.996 -27.484 7.691 1 93.69 268 ASP A O 1
ATOM 2051 N N . ILE A 1 269 ? 2.105 -29.344 7.285 1 95.06 269 ILE A N 1
ATOM 2052 C CA . ILE A 1 269 ? 3.338 -28.75 7.789 1 95.06 269 ILE A CA 1
ATOM 2053 C C . ILE A 1 269 ? 3.82 -27.672 6.82 1 95.06 269 ILE A C 1
ATOM 2055 O O . ILE A 1 269 ? 4.348 -26.641 7.242 1 95.06 269 ILE A O 1
ATOM 2059 N N . TYR A 1 270 ? 3.688 -27.938 5.527 1 95.25 270 TYR A N 1
ATOM 2060 C CA . TYR A 1 270 ? 4.047 -26.953 4.508 1 95.25 270 TYR A CA 1
ATOM 2061 C C . TYR A 1 270 ? 3.223 -25.672 4.664 1 95.25 270 TYR A C 1
ATOM 2063 O O . TYR A 1 270 ? 3.773 -24.578 4.688 1 95.25 270 TYR A O 1
ATOM 2071 N N . LEU A 1 271 ? 1.983 -25.875 4.895 1 95 271 LEU A N 1
ATOM 2072 C CA . LEU A 1 271 ? 1.09 -24.75 5.09 1 95 271 LEU A CA 1
ATOM 2073 C C . LEU A 1 271 ? 1.414 -24.016 6.391 1 95 271 LEU A C 1
ATOM 2075 O O . LEU A 1 271 ? 1.479 -22.781 6.418 1 95 271 LEU A O 1
ATOM 2079 N N . SER A 1 272 ? 1.605 -24.719 7.402 1 96.69 272 SER A N 1
ATOM 2080 C CA . SER A 1 272 ? 1.94 -24.141 8.695 1 96.69 272 SER A CA 1
ATOM 2081 C C . SER A 1 272 ? 3.242 -23.344 8.625 1 96.69 272 SER A C 1
ATOM 2083 O O . SER A 1 272 ? 3.387 -22.312 9.289 1 96.69 272 SER A O 1
ATOM 2085 N N . THR A 1 273 ? 4.148 -23.797 7.836 1 96.94 273 THR A N 1
ATOM 2086 C CA . THR A 1 273 ? 5.43 -23.125 7.672 1 96.94 273 THR A CA 1
ATOM 2087 C C . THR A 1 273 ? 5.242 -21.781 6.965 1 96.94 273 THR A C 1
ATOM 2089 O O . THR A 1 273 ? 5.855 -20.781 7.348 1 96.94 273 THR A O 1
ATOM 2092 N N . LEU A 1 274 ? 4.418 -21.781 5.984 1 96.81 274 LEU A N 1
ATOM 2093 C CA . LEU A 1 274 ? 4.137 -20.531 5.277 1 96.81 274 LEU A CA 1
ATOM 2094 C C . LEU A 1 274 ? 3.426 -19.547 6.191 1 96.81 274 LEU A C 1
ATOM 2096 O O . LEU A 1 274 ? 3.729 -18.344 6.172 1 96.81 274 LEU A O 1
ATOM 2100 N N . ILE A 1 275 ? 2.549 -20.031 7.039 1 96.75 275 ILE A N 1
ATOM 2101 C CA . ILE A 1 275 ? 1.846 -19.172 7.988 1 96.75 275 ILE A CA 1
ATOM 2102 C C . ILE A 1 275 ? 2.83 -18.625 9.023 1 96.75 275 ILE A C 1
ATOM 2104 O O . ILE A 1 275 ? 2.723 -17.469 9.445 1 96.75 275 ILE A O 1
ATOM 2108 N N . GLU A 1 276 ? 3.725 -19.438 9.398 1 97.38 276 GLU A N 1
ATOM 2109 C CA . GLU A 1 276 ? 4.742 -18.984 10.336 1 97.38 276 GLU A CA 1
ATOM 2110 C C . GLU A 1 276 ? 5.594 -17.875 9.742 1 97.38 276 GLU A C 1
ATOM 2112 O O . GLU A 1 276 ? 5.953 -16.922 10.438 1 97.38 276 GLU A O 1
ATOM 2117 N N . ILE A 1 277 ? 5.969 -18.031 8.461 1 97.81 277 ILE A N 1
ATOM 2118 C CA . ILE A 1 277 ? 6.703 -16.969 7.781 1 97.81 277 ILE A CA 1
ATOM 2119 C C . ILE A 1 277 ? 5.863 -15.703 7.758 1 97.81 277 ILE A C 1
ATOM 2121 O O . ILE A 1 277 ? 6.379 -14.602 7.98 1 97.81 277 ILE A O 1
ATOM 2125 N N . GLY A 1 278 ? 4.543 -15.875 7.508 1 97.19 278 GLY A N 1
ATOM 2126 C CA . GLY A 1 278 ? 3.637 -14.742 7.574 1 97.19 278 GLY A CA 1
ATOM 2127 C C . GLY A 1 278 ? 3.582 -14.102 8.945 1 97.19 278 GLY A C 1
ATOM 2128 O O . GLY A 1 278 ? 3.547 -12.875 9.07 1 97.19 278 GLY A O 1
ATOM 2129 N N . PHE A 1 279 ? 3.592 -14.891 9.953 1 96.88 279 PHE A N 1
ATOM 2130 C CA . PHE A 1 279 ? 3.584 -14.414 11.328 1 96.88 279 PHE A CA 1
ATOM 2131 C C . PHE A 1 279 ? 4.852 -13.625 11.633 1 96.88 279 PHE A C 1
ATOM 2133 O O . PHE A 1 279 ? 4.797 -12.57 12.273 1 96.88 279 PHE A O 1
ATOM 2140 N N . LEU A 1 280 ? 5.93 -14.164 11.18 1 97 280 LEU A N 1
ATOM 2141 C CA . LEU A 1 280 ? 7.207 -13.477 11.359 1 97 280 LEU A CA 1
ATOM 2142 C C . LEU A 1 280 ? 7.203 -12.133 10.641 1 97 280 LEU A C 1
ATOM 2144 O O . LEU A 1 280 ? 7.641 -11.125 11.203 1 97 280 LEU A O 1
ATOM 2148 N N . LEU A 1 281 ? 6.781 -12.133 9.438 1 97.5 281 LEU A N 1
ATOM 2149 C CA . LEU A 1 281 ? 6.672 -10.906 8.648 1 97.5 281 LEU A CA 1
ATOM 2150 C C . LEU A 1 281 ? 5.805 -9.875 9.367 1 97.5 281 LEU A C 1
ATOM 2152 O O . LEU A 1 281 ? 6.164 -8.703 9.438 1 97.5 281 LEU A O 1
ATOM 2156 N N . PHE A 1 282 ? 4.707 -10.344 9.875 1 96.44 282 PHE A N 1
ATOM 2157 C CA . PHE A 1 282 ? 3.771 -9.5 10.602 1 96.44 282 PHE A CA 1
ATOM 2158 C C . PHE A 1 282 ? 4.438 -8.898 11.836 1 96.44 282 PHE A C 1
ATOM 2160 O O . PHE A 1 282 ? 4.332 -7.691 12.078 1 96.44 282 PHE A O 1
ATOM 2167 N N . ALA A 1 283 ? 5.094 -9.664 12.562 1 95.06 283 ALA A N 1
ATOM 2168 C CA . ALA A 1 283 ? 5.75 -9.234 13.789 1 95.06 283 ALA A CA 1
ATOM 2169 C C . ALA A 1 283 ? 6.836 -8.203 13.5 1 95.06 283 ALA A C 1
ATOM 2171 O O . ALA A 1 283 ? 6.914 -7.172 14.18 1 95.06 283 ALA A O 1
ATOM 2172 N N . VAL A 1 284 ? 7.602 -8.477 12.523 1 95.5 284 VAL A N 1
ATOM 2173 C CA . VAL A 1 284 ? 8.695 -7.574 12.18 1 95.5 284 VAL A CA 1
ATOM 2174 C C . VAL A 1 284 ? 8.125 -6.238 11.711 1 95.5 284 VAL A C 1
ATOM 2176 O O . VAL A 1 284 ? 8.609 -5.176 12.117 1 95.5 284 VAL A O 1
ATOM 2179 N N . THR A 1 285 ? 7.137 -6.301 10.898 1 93.62 285 THR A N 1
ATOM 2180 C CA . THR A 1 285 ? 6.543 -5.07 10.375 1 93.62 285 THR A CA 1
ATOM 2181 C C . THR A 1 285 ? 5.902 -4.262 11.5 1 93.62 285 THR A C 1
ATOM 2183 O O . THR A 1 285 ? 6.027 -3.037 11.539 1 93.62 285 THR A O 1
ATOM 2186 N N . LEU A 1 286 ? 5.215 -4.945 12.398 1 92.75 286 LEU A N 1
ATOM 2187 C CA . LEU A 1 286 ? 4.586 -4.262 13.523 1 92.75 286 LEU A CA 1
ATOM 2188 C C . LEU A 1 286 ? 5.633 -3.605 14.422 1 92.75 286 LEU A C 1
ATOM 2190 O O . LEU A 1 286 ? 5.449 -2.473 14.867 1 92.75 286 LEU A O 1
ATOM 2194 N N . LEU A 1 287 ? 6.695 -4.289 14.656 1 94.12 287 LEU A N 1
ATOM 2195 C CA . LEU A 1 287 ? 7.75 -3.766 15.516 1 94.12 287 LEU A CA 1
ATOM 2196 C C . LEU A 1 287 ? 8.414 -2.547 14.891 1 94.12 287 LEU A C 1
ATOM 2198 O O . LEU A 1 287 ? 8.641 -1.54 15.562 1 94.12 287 LEU A O 1
ATOM 2202 N N . VAL A 1 288 ? 8.68 -2.627 13.625 1 93.69 288 VAL A N 1
ATOM 2203 C CA . VAL A 1 288 ? 9.305 -1.528 12.898 1 93.69 288 VAL A CA 1
ATOM 2204 C C . VAL A 1 288 ? 8.383 -0.311 12.906 1 93.69 288 VAL A C 1
ATOM 2206 O O . VAL A 1 288 ? 8.82 0.812 13.156 1 93.69 288 VAL A O 1
ATOM 2209 N N . ASN A 1 289 ? 7.152 -0.536 12.758 1 90.12 289 ASN A N 1
ATOM 2210 C CA . ASN A 1 289 ? 6.203 0.57 12.688 1 90.12 289 ASN A CA 1
ATOM 2211 C C . ASN A 1 289 ? 5.945 1.178 14.062 1 90.12 289 ASN A C 1
ATOM 2213 O O . ASN A 1 289 ? 5.75 2.387 14.188 1 90.12 289 ASN A O 1
ATOM 2217 N N . ILE A 1 290 ? 5.926 0.396 15.078 1 91.31 290 ILE A N 1
ATOM 2218 C CA . ILE A 1 290 ? 5.785 0.898 16.438 1 91.31 290 ILE A CA 1
ATOM 2219 C C . ILE A 1 290 ? 6.961 1.809 16.781 1 91.31 290 ILE A C 1
ATOM 2221 O O . ILE A 1 290 ? 6.777 2.9 17.328 1 91.31 290 ILE A O 1
ATOM 2225 N N . PHE A 1 291 ? 8.094 1.385 16.359 1 90.75 291 PHE A N 1
ATOM 2226 C CA . PHE A 1 291 ? 9.297 2.178 16.594 1 90.75 291 PHE A CA 1
ATOM 2227 C C . PHE A 1 291 ? 9.25 3.48 15.805 1 90.75 291 PHE A C 1
ATOM 2229 O O . PHE A 1 291 ? 9.609 4.539 16.328 1 90.75 291 PHE A O 1
ATOM 2236 N N . ALA A 1 292 ? 8.828 3.418 14.641 1 88.88 292 ALA A N 1
ATOM 2237 C CA . ALA A 1 292 ? 8.734 4.598 13.781 1 88.88 292 ALA A CA 1
ATOM 2238 C C . ALA A 1 292 ? 7.77 5.625 14.359 1 88.88 292 ALA A C 1
ATOM 2240 O O . ALA A 1 292 ? 8.078 6.816 14.414 1 88.88 292 ALA A O 1
ATOM 2241 N N . ARG A 1 293 ? 6.703 5.184 14.867 1 81.56 293 ARG A N 1
ATOM 2242 C CA . ARG A 1 293 ? 5.676 6.082 15.391 1 81.56 293 ARG A CA 1
ATOM 2243 C C . ARG A 1 293 ? 6.125 6.719 16.703 1 81.56 293 ARG A C 1
ATOM 2245 O O . ARG A 1 293 ? 5.812 7.879 16.984 1 81.56 293 ARG A O 1
ATOM 2252 N N . PHE A 1 294 ? 6.816 5.945 17.438 1 82.5 294 PHE A N 1
ATOM 2253 C CA . PHE A 1 294 ? 7.371 6.477 18.688 1 82.5 294 PHE A CA 1
ATOM 2254 C C . PHE A 1 294 ? 8.375 7.59 18.406 1 82.5 294 PHE A C 1
ATOM 2256 O O . PHE A 1 294 ? 8.391 8.602 19.094 1 82.5 294 PHE A O 1
ATOM 2263 N N . LEU A 1 295 ? 9.117 7.477 17.391 1 81.94 295 LEU A N 1
ATOM 2264 C CA . LEU A 1 295 ? 10.117 8.469 17.031 1 81.94 295 LEU A CA 1
ATOM 2265 C C . LEU A 1 295 ? 9.461 9.742 16.5 1 81.94 295 LEU A C 1
ATOM 2267 O O . LEU A 1 295 ? 9.875 10.852 16.844 1 81.94 295 LEU A O 1
ATOM 2271 N N . VAL A 1 296 ? 8.461 9.523 15.766 1 75.94 296 VAL A N 1
ATOM 2272 C CA . VAL A 1 296 ? 7.781 10.68 15.188 1 75.94 296 VAL A CA 1
ATOM 2273 C C . VAL A 1 296 ? 7.023 11.43 16.281 1 75.94 296 VAL A C 1
ATOM 2275 O O . VAL A 1 296 ? 6.984 12.664 16.266 1 75.94 296 VAL A O 1
ATOM 2278 N N . TRP A 1 297 ? 6.508 10.703 17.25 1 73.19 297 TRP A N 1
ATOM 2279 C CA . TRP A 1 297 ? 5.734 11.281 18.344 1 73.19 297 TRP A CA 1
ATOM 2280 C C . TRP A 1 297 ? 6.629 12.102 19.266 1 73.19 297 TRP A C 1
ATOM 2282 O O . TRP A 1 297 ? 6.23 13.164 19.734 1 73.19 297 TRP A O 1
ATOM 2292 N N . THR A 1 298 ? 7.801 11.609 19.516 1 70.31 298 THR A N 1
ATOM 2293 C CA . THR A 1 298 ? 8.695 12.289 20.453 1 70.31 298 THR A CA 1
ATOM 2294 C C . THR A 1 298 ? 9.227 13.578 19.844 1 70.31 298 THR A C 1
ATOM 2296 O O . THR A 1 298 ? 9.562 14.516 20.562 1 70.31 298 THR A O 1
ATOM 2299 N N . THR A 1 299 ? 9.25 13.648 18.562 1 63.78 299 THR A N 1
ATOM 2300 C CA . THR A 1 299 ? 9.734 14.867 17.906 1 63.78 299 THR A CA 1
ATOM 2301 C C . THR A 1 299 ? 8.633 15.922 17.859 1 63.78 299 THR A C 1
ATOM 2303 O O . THR A 1 299 ? 8.898 17.109 18.016 1 63.78 299 THR A O 1
ATOM 2306 N N . SER A 1 300 ? 7.418 15.43 17.516 1 58.34 300 SER A N 1
ATOM 2307 C CA . SER A 1 300 ? 6.32 16.391 17.469 1 58.34 300 SER A CA 1
ATOM 2308 C C . SER A 1 300 ? 6.043 16.984 18.844 1 58.34 300 SER A C 1
ATOM 2310 O O . SER A 1 300 ? 5.652 18.156 18.953 1 58.34 300 SER A O 1
ATOM 2312 N N . ARG A 1 301 ? 6.137 16.203 19.891 1 55 301 ARG A N 1
ATOM 2313 C CA . ARG A 1 301 ? 5.906 16.703 21.25 1 55 301 ARG A CA 1
ATOM 2314 C C . ARG A 1 301 ? 7.016 17.641 21.688 1 55 301 ARG A C 1
ATOM 2316 O O . ARG A 1 301 ? 6.766 18.594 22.422 1 55 301 ARG A O 1
ATOM 2323 N N . GLY A 1 302 ? 8.164 17.141 21.328 1 47.75 302 GLY A N 1
ATOM 2324 C CA . GLY A 1 302 ? 9.227 18.062 21.734 1 47.75 302 GLY A CA 1
ATOM 2325 C C . GLY A 1 302 ? 9.055 19.453 21.172 1 47.75 302 GLY A C 1
ATOM 2326 O O . GLY A 1 302 ? 9.398 20.438 21.844 1 47.75 302 GLY A O 1
ATOM 2327 N N . ILE A 1 303 ? 8.422 19.438 20.094 1 47.81 303 ILE A N 1
ATOM 2328 C CA . ILE A 1 303 ? 8.234 20.75 19.469 1 47.81 303 ILE A CA 1
ATOM 2329 C C . ILE A 1 303 ? 7.07 21.484 20.125 1 47.81 303 ILE A C 1
ATOM 2331 O O . ILE A 1 303 ? 7.125 22.688 20.328 1 47.81 303 ILE A O 1
ATOM 2335 N N . GLN A 1 304 ? 6 20.766 20.484 1 45.75 304 GLN A N 1
ATOM 2336 C CA . GLN A 1 304 ? 4.871 21.422 21.125 1 45.75 304 GLN A CA 1
ATOM 2337 C C . GLN A 1 304 ? 5.246 21.906 22.531 1 45.75 304 GLN A C 1
ATOM 2339 O O . GLN A 1 304 ? 4.754 22.938 22.984 1 45.75 304 GLN A O 1
ATOM 2344 N N . GLU A 1 305 ? 6.043 21.125 23.188 1 43.62 305 GLU A N 1
ATOM 2345 C CA . GLU A 1 305 ? 6.426 21.562 24.516 1 43.62 305 GLU A CA 1
ATOM 2346 C C . GLU A 1 305 ? 7.445 22.688 24.453 1 43.62 305 GLU A C 1
ATOM 2348 O O . GLU A 1 305 ? 7.617 23.422 25.438 1 43.62 305 GLU A O 1
ATOM 2353 N N . ALA A 1 306 ? 8.117 22.766 23.422 1 43.06 306 ALA A N 1
ATOM 2354 C CA . ALA A 1 306 ? 9.07 23.875 23.344 1 43.06 306 ALA A CA 1
ATOM 2355 C C . ALA A 1 306 ? 8.367 25.188 23.016 1 43.06 306 ALA A C 1
ATOM 2357 O O . ALA A 1 306 ? 8.992 26.25 23.016 1 43.06 306 ALA A O 1
ATOM 2358 N N . LYS A 1 307 ? 7.059 25.156 22.766 1 40.22 307 LYS A N 1
ATOM 2359 C CA . LYS A 1 307 ? 6.336 26.422 22.766 1 40.22 307 LYS A CA 1
ATOM 2360 C C . LYS A 1 307 ? 5.723 26.703 24.125 1 40.22 307 LYS A C 1
ATOM 2362 O O . LYS A 1 307 ? 5.152 25.812 24.766 1 40.22 307 LYS A O 1
ATOM 2367 N N . MET B 1 1 ? 32.562 33.625 -2.539 1 38.69 1 MET B N 1
ATOM 2368 C CA . MET B 1 1 ? 32.531 32.969 -3.832 1 38.69 1 MET B CA 1
ATOM 2369 C C . MET B 1 1 ? 32.188 31.484 -3.668 1 38.69 1 MET B C 1
ATOM 2371 O O . MET B 1 1 ? 31.531 30.906 -4.539 1 38.69 1 MET B O 1
ATOM 2375 N N . LYS B 1 2 ? 32.844 30.75 -2.623 1 46.75 2 LYS B N 1
ATOM 2376 C CA . LYS B 1 2 ? 32.781 29.328 -2.307 1 46.75 2 LYS B CA 1
ATOM 2377 C C . LYS B 1 2 ? 31.391 28.938 -1.825 1 46.75 2 LYS B C 1
ATOM 2379 O O . LYS B 1 2 ? 30.969 27.797 -1.962 1 46.75 2 LYS B O 1
ATOM 2384 N N . LYS B 1 3 ? 30.719 29.875 -1.156 1 56.72 3 LYS B N 1
ATOM 2385 C CA . LYS B 1 3 ? 29.391 29.812 -0.529 1 56.72 3 LYS B CA 1
ATOM 2386 C C . LYS B 1 3 ? 28.297 29.609 -1.57 1 56.72 3 LYS B C 1
ATOM 2388 O O . LYS B 1 3 ? 27.344 28.859 -1.337 1 56.72 3 LYS B O 1
ATOM 2393 N N . ARG B 1 4 ? 28.656 30 -2.875 1 63.88 4 ARG B N 1
ATOM 2394 C CA . ARG B 1 4 ? 27.703 30.078 -3.977 1 63.88 4 ARG B CA 1
ATOM 2395 C C . ARG B 1 4 ? 27.641 28.766 -4.754 1 63.88 4 ARG B C 1
ATOM 2397 O O . ARG B 1 4 ? 26.578 28.359 -5.215 1 63.88 4 ARG B O 1
ATOM 2404 N N . TYR B 1 5 ? 28.781 28.094 -4.68 1 66.44 5 TYR B N 1
ATOM 2405 C CA . TYR B 1 5 ? 28.844 26.891 -5.488 1 66.44 5 TYR B CA 1
ATOM 2406 C C . TYR B 1 5 ? 28.062 25.75 -4.832 1 66.44 5 TYR B C 1
ATOM 2408 O O . TYR B 1 5 ? 27.391 24.969 -5.516 1 66.44 5 TYR B O 1
ATOM 2416 N N . GLY B 1 6 ? 28.141 25.719 -3.557 1 69.81 6 GLY B N 1
ATOM 2417 C CA . GLY B 1 6 ? 27.391 24.703 -2.828 1 69.81 6 GLY B CA 1
ATOM 2418 C C . GLY B 1 6 ? 25.891 24.844 -2.994 1 69.81 6 GLY B C 1
ATOM 2419 O O . GLY B 1 6 ? 25.188 23.844 -3.178 1 69.81 6 GLY B O 1
ATOM 2420 N N . ASP B 1 7 ? 25.562 26.109 -3.125 1 74.75 7 ASP B N 1
ATOM 2421 C CA . ASP B 1 7 ? 24.141 26.375 -3.271 1 74.75 7 ASP B CA 1
ATOM 2422 C C . ASP B 1 7 ? 23.641 25.984 -4.664 1 74.75 7 ASP B C 1
ATOM 2424 O O . ASP B 1 7 ? 22.562 25.438 -4.809 1 74.75 7 ASP B O 1
ATOM 2428 N N . GLN B 1 8 ? 24.531 26.234 -5.609 1 80.19 8 GLN B N 1
ATOM 2429 C CA . GLN B 1 8 ? 24.125 25.922 -6.977 1 80.19 8 GLN B CA 1
ATOM 2430 C C . GLN B 1 8 ? 24.094 24.422 -7.207 1 80.19 8 GLN B C 1
ATOM 2432 O O . GLN B 1 8 ? 23.219 23.906 -7.902 1 80.19 8 GLN B O 1
ATOM 2437 N N . LEU B 1 9 ? 25.016 23.75 -6.648 1 80.75 9 LEU B N 1
ATOM 2438 C CA . LEU B 1 9 ? 25.047 22.297 -6.77 1 80.75 9 LEU B CA 1
ATOM 2439 C C . LEU B 1 9 ? 23.844 21.656 -6.094 1 80.75 9 LEU B C 1
ATOM 2441 O O . LEU B 1 9 ? 23.25 20.719 -6.629 1 80.75 9 LEU B O 1
ATOM 2445 N N . PHE B 1 10 ? 23.531 22.25 -5.055 1 75.06 10 PHE B N 1
ATOM 2446 C CA . PHE B 1 10 ? 22.391 21.734 -4.316 1 75.06 10 PHE B CA 1
ATOM 2447 C C . PHE B 1 10 ? 21.094 21.938 -5.098 1 75.06 10 PHE B C 1
ATOM 2449 O O . PHE B 1 10 ? 20.25 21.047 -5.168 1 75.06 10 PHE B O 1
ATOM 2456 N N . LYS B 1 11 ? 21.047 23.031 -5.645 1 76.31 11 LYS B N 1
ATOM 2457 C CA . LYS B 1 11 ? 19.859 23.328 -6.445 1 76.31 11 LYS B CA 1
ATOM 2458 C C . LYS B 1 11 ? 19.75 22.391 -7.641 1 76.31 11 LYS B C 1
ATOM 2460 O O . LYS B 1 11 ? 18.656 21.906 -7.957 1 76.31 11 LYS B O 1
ATOM 2465 N N . ALA B 1 12 ? 20.844 22.172 -8.211 1 83.75 12 ALA B N 1
ATOM 2466 C CA . ALA B 1 12 ? 20.859 21.312 -9.391 1 83.75 12 ALA B CA 1
ATOM 2467 C C . ALA B 1 12 ? 20.469 19.875 -9.031 1 83.75 12 ALA B C 1
ATOM 2469 O O . ALA B 1 12 ? 19.688 19.234 -9.734 1 83.75 12 ALA B O 1
ATOM 2470 N N . ILE B 1 13 ? 20.922 19.406 -7.957 1 80.19 13 ILE B N 1
ATOM 2471 C CA . ILE B 1 13 ? 20.656 18.047 -7.496 1 80.19 13 ILE B CA 1
ATOM 2472 C C . ILE B 1 13 ? 19.172 17.906 -7.145 1 80.19 13 ILE B C 1
ATOM 2474 O O . ILE B 1 13 ? 18.531 16.922 -7.508 1 80.19 13 ILE B O 1
ATOM 2478 N N . ALA B 1 14 ? 18.75 18.891 -6.578 1 74.44 14 ALA B N 1
ATOM 2479 C CA . ALA B 1 14 ? 17.344 18.891 -6.168 1 74.44 14 ALA B CA 1
ATOM 2480 C C . ALA B 1 14 ? 16.422 18.875 -7.379 1 74.44 14 ALA B C 1
ATOM 2482 O O . ALA B 1 14 ? 15.414 18.156 -7.402 1 74.44 14 ALA B O 1
ATOM 2483 N N . TYR B 1 15 ? 16.812 19.609 -8.43 1 79.31 15 TYR B N 1
ATOM 2484 C CA . TYR B 1 15 ? 16.031 19.625 -9.656 1 79.31 15 TYR B CA 1
ATOM 2485 C C . TYR B 1 15 ? 16.062 18.266 -10.344 1 79.31 15 TYR B C 1
ATOM 2487 O O . TYR B 1 15 ? 15.062 17.828 -10.906 1 79.31 15 TYR B O 1
ATOM 2495 N N . ILE B 1 16 ? 17.109 17.672 -10.211 1 85.44 16 ILE B N 1
ATOM 2496 C CA . ILE B 1 16 ? 17.25 16.344 -10.82 1 85.44 16 ILE B CA 1
ATOM 2497 C C . ILE B 1 16 ? 16.328 15.359 -10.125 1 85.44 16 ILE B C 1
ATOM 2499 O O . ILE B 1 16 ? 15.641 14.57 -10.789 1 85.44 16 ILE B O 1
ATOM 2503 N N . PHE B 1 17 ? 16.25 15.461 -8.859 1 81.62 17 PHE B N 1
ATOM 2504 C CA . PHE B 1 17 ? 15.398 14.555 -8.109 1 81.62 17 PHE B CA 1
ATOM 2505 C C . PHE B 1 17 ? 13.922 14.812 -8.414 1 81.62 17 PHE B C 1
ATOM 2507 O O . PHE B 1 17 ? 13.156 13.875 -8.633 1 81.62 17 PHE B O 1
ATOM 2514 N N . GLY B 1 18 ? 13.625 16.109 -8.484 1 78.44 18 GLY B N 1
ATOM 2515 C CA . GLY B 1 18 ? 12.25 16.453 -8.828 1 78.44 18 GLY B CA 1
ATOM 2516 C C . GLY B 1 18 ? 11.859 16.016 -10.227 1 78.44 18 GLY B C 1
ATOM 2517 O O . GLY B 1 18 ? 10.781 15.445 -10.422 1 78.44 18 GLY B O 1
ATOM 2518 N N . CYS B 1 19 ? 12.719 16.125 -11.156 1 83.75 19 CYS B N 1
ATOM 2519 C CA . CYS B 1 19 ? 12.461 15.758 -12.547 1 83.75 19 CYS B CA 1
ATOM 2520 C C . CYS B 1 19 ? 12.445 14.242 -12.711 1 83.75 19 CYS B C 1
ATOM 2522 O O . CYS B 1 19 ? 11.781 13.719 -13.609 1 83.75 19 CYS B O 1
ATOM 2524 N N . SER B 1 20 ? 13.125 13.602 -11.844 1 85.69 20 SER B N 1
ATOM 2525 C CA . SER B 1 20 ? 13.164 12.148 -11.922 1 85.69 20 SER B CA 1
ATOM 2526 C C . SER B 1 20 ? 11.797 11.539 -11.656 1 85.69 20 SER B C 1
ATOM 2528 O O . SER B 1 20 ? 11.438 10.516 -12.258 1 85.69 20 SER B O 1
ATOM 2530 N N . ILE B 1 21 ? 11.047 12.18 -10.828 1 83.81 21 ILE B N 1
ATOM 2531 C CA . ILE B 1 21 ? 9.703 11.688 -10.523 1 83.81 21 ILE B CA 1
ATOM 2532 C C . ILE B 1 21 ? 8.828 11.797 -11.766 1 83.81 21 ILE B C 1
ATOM 2534 O O . ILE B 1 21 ? 8.078 10.875 -12.086 1 83.81 21 ILE B O 1
ATOM 2538 N N . ILE B 1 22 ? 8.93 12.906 -12.461 1 84.56 22 ILE B N 1
ATOM 2539 C CA . ILE B 1 22 ? 8.164 13.141 -13.68 1 84.56 22 ILE B CA 1
ATOM 2540 C C . ILE B 1 22 ? 8.578 12.141 -14.75 1 84.56 22 ILE B C 1
ATOM 2542 O O . ILE B 1 22 ? 7.727 11.531 -15.398 1 84.56 22 ILE B O 1
ATOM 2546 N N . ALA B 1 23 ? 9.812 11.938 -14.859 1 87.56 23 ALA B N 1
ATOM 2547 C CA . ALA B 1 23 ? 10.352 11.008 -15.852 1 87.56 23 ALA B CA 1
ATOM 2548 C C . ALA B 1 23 ? 9.922 9.578 -15.562 1 87.56 23 ALA B C 1
ATOM 2550 O O . ALA B 1 23 ? 9.586 8.82 -16.469 1 87.56 23 ALA B O 1
ATOM 2551 N N . MET B 1 24 ? 9.945 9.195 -14.281 1 87.5 24 MET B N 1
ATOM 2552 C CA . MET B 1 24 ? 9.57 7.848 -13.883 1 87.5 24 MET B CA 1
ATOM 2553 C C . MET B 1 24 ? 8.109 7.57 -14.219 1 87.5 24 MET B C 1
ATOM 2555 O O . MET B 1 24 ? 7.781 6.512 -14.758 1 87.5 24 MET B O 1
ATOM 2559 N N . LEU B 1 25 ? 7.246 8.5 -13.922 1 88.06 25 LEU B N 1
ATOM 2560 C CA . LEU B 1 25 ? 5.828 8.352 -14.227 1 88.06 25 LEU B CA 1
ATOM 2561 C C . LEU B 1 25 ? 5.594 8.266 -15.727 1 88.06 25 LEU B C 1
ATOM 2563 O O . LEU B 1 25 ? 4.84 7.414 -16.203 1 88.06 25 LEU B O 1
ATOM 2567 N N . GLY B 1 26 ? 6.262 9.203 -16.484 1 89 26 GLY B N 1
ATOM 2568 C CA . GLY B 1 26 ? 6.141 9.188 -17.938 1 89 26 GLY B CA 1
ATOM 2569 C C . GLY B 1 26 ? 6.625 7.891 -18.547 1 89 26 GLY B C 1
ATOM 2570 O O . GLY B 1 26 ? 5.984 7.352 -19.453 1 89 26 GLY B O 1
ATOM 2571 N N . LEU B 1 27 ? 7.734 7.395 -18.047 1 89.44 27 LEU B N 1
ATOM 2572 C CA . LEU B 1 27 ? 8.305 6.145 -18.547 1 89.44 27 LEU B CA 1
ATOM 2573 C C . LEU B 1 27 ? 7.391 4.969 -18.234 1 89.44 27 LEU B C 1
ATOM 2575 O O . LEU B 1 27 ? 7.285 4.035 -19.031 1 89.44 27 LEU B O 1
ATOM 2579 N N . MET B 1 28 ? 6.816 4.977 -17.047 1 91.19 28 MET B N 1
ATOM 2580 C CA . MET B 1 28 ? 5.895 3.906 -16.672 1 91.19 28 MET B CA 1
ATOM 2581 C C . MET B 1 28 ? 4.691 3.869 -17.609 1 91.19 28 MET B C 1
ATOM 2583 O O . MET B 1 28 ? 4.305 2.803 -18.094 1 91.19 28 MET B O 1
ATOM 2587 N N . VAL B 1 29 ? 4.117 5.039 -17.922 1 91.75 29 VAL B N 1
ATOM 2588 C CA . VAL B 1 29 ? 2.961 5.125 -18.812 1 91.75 29 VAL B CA 1
ATOM 2589 C C . VAL B 1 29 ? 3.35 4.66 -20.203 1 91.75 29 VAL B C 1
ATOM 2591 O O . VAL B 1 29 ? 2.629 3.881 -20.828 1 91.75 29 VAL B O 1
ATOM 2594 N N . TRP B 1 30 ? 4.477 5.086 -20.625 1 93.5 30 TRP B N 1
ATOM 2595 C CA . TRP B 1 30 ? 4.941 4.77 -21.984 1 93.5 30 TRP B CA 1
ATOM 2596 C C . TRP B 1 30 ? 5.184 3.271 -22.125 1 93.5 30 TRP B C 1
ATOM 2598 O O . TRP B 1 30 ? 4.77 2.668 -23.125 1 93.5 30 TRP B O 1
ATOM 2608 N N . GLU B 1 31 ? 5.793 2.715 -21.188 1 92.69 31 GLU B N 1
ATOM 2609 C CA . GLU B 1 31 ? 6.133 1.298 -21.281 1 92.69 31 GLU B CA 1
ATOM 2610 C C . GLU B 1 31 ? 4.883 0.426 -21.203 1 92.69 31 GLU B C 1
ATOM 2612 O O . GLU B 1 31 ? 4.809 -0.616 -21.859 1 92.69 31 GLU B O 1
ATOM 2617 N N . MET B 1 32 ? 3.98 0.797 -20.344 1 94.75 32 MET B N 1
ATOM 2618 C CA . MET B 1 32 ? 2.729 0.051 -20.266 1 94.75 32 MET B CA 1
ATOM 2619 C C . MET B 1 32 ? 1.959 0.144 -21.578 1 94.75 32 MET B C 1
ATOM 2621 O O . MET B 1 32 ? 1.376 -0.842 -22.031 1 94.75 32 MET B O 1
ATOM 2625 N N . PHE B 1 33 ? 2.004 1.335 -22.203 1 95.31 33 PHE B N 1
ATOM 2626 C CA . PHE B 1 33 ? 1.341 1.538 -23.484 1 95.31 33 PHE B CA 1
ATOM 2627 C C . PHE B 1 33 ? 2.004 0.705 -24.578 1 95.31 33 PHE B C 1
ATOM 2629 O O . PHE B 1 33 ? 1.326 -0.006 -25.312 1 95.31 33 PHE B O 1
ATOM 2636 N N . ARG B 1 34 ? 3.271 0.761 -24.656 1 94.88 34 ARG B N 1
ATOM 2637 C CA . ARG B 1 34 ? 4.027 0.02 -25.672 1 94.88 34 ARG B CA 1
ATOM 2638 C C . ARG B 1 34 ? 3.854 -1.483 -25.484 1 94.88 34 ARG B C 1
ATOM 2640 O O . ARG B 1 34 ? 3.662 -2.215 -26.453 1 94.88 34 ARG B O 1
ATOM 2647 N N . GLY B 1 35 ? 3.895 -1.991 -24.25 1 94.75 35 GLY B N 1
ATOM 2648 C CA . GLY B 1 35 ? 3.748 -3.41 -23.953 1 94.75 35 GLY B CA 1
ATOM 2649 C C . GLY B 1 35 ? 2.363 -3.943 -24.281 1 94.75 35 GLY B C 1
ATOM 2650 O O . GLY B 1 35 ? 2.197 -5.137 -24.531 1 94.75 35 GLY B O 1
ATOM 2651 N N . SER B 1 36 ? 1.391 -3.053 -24.234 1 96.12 36 SER B N 1
ATOM 2652 C CA . SER B 1 36 ? 0.011 -3.453 -24.484 1 96.12 36 SER B CA 1
ATOM 2653 C C . SER B 1 36 ? -0.341 -3.307 -25.969 1 96.12 36 SER B C 1
ATOM 2655 O O . SER B 1 36 ? -1.476 -3.572 -26.375 1 96.12 36 SER B O 1
ATOM 2657 N N . SER B 1 37 ? 0.535 -2.938 -26.844 1 95.56 37 SER B N 1
ATOM 2658 C CA . SER B 1 37 ? 0.267 -2.539 -28.219 1 95.56 37 SER B CA 1
ATOM 2659 C C . SER B 1 37 ? -0.276 -3.707 -29.047 1 95.56 37 SER B C 1
ATOM 2661 O O . SER B 1 37 ? -1.193 -3.535 -29.844 1 95.56 37 SER B O 1
ATOM 2663 N N . PHE B 1 38 ? 0.268 -4.941 -28.812 1 95.31 38 PHE B N 1
ATOM 2664 C CA . PHE B 1 38 ? -0.192 -6.109 -29.547 1 95.31 38 PHE B CA 1
ATOM 2665 C C . PHE B 1 38 ? -1.659 -6.395 -29.25 1 95.31 38 PHE B C 1
ATOM 2667 O O . PHE B 1 38 ? -2.441 -6.66 -30.172 1 95.31 38 PHE B O 1
ATOM 2674 N N . ALA B 1 39 ? -2.002 -6.375 -28.016 1 96.38 39 ALA B N 1
ATOM 2675 C CA . ALA B 1 39 ? -3.379 -6.621 -27.594 1 96.38 39 ALA B CA 1
ATOM 2676 C C . ALA B 1 39 ? -4.309 -5.508 -28.078 1 96.38 39 ALA B C 1
ATOM 2678 O O . ALA B 1 39 ? -5.43 -5.77 -28.516 1 96.38 39 ALA B O 1
ATOM 2679 N N . LEU B 1 40 ? -3.859 -4.27 -28.047 1 95.94 40 LEU B N 1
ATOM 2680 C CA . LEU B 1 40 ? -4.648 -3.125 -28.484 1 95.94 40 LEU B CA 1
ATOM 2681 C C . LEU B 1 40 ? -4.965 -3.234 -29.984 1 95.94 40 LEU B C 1
ATOM 2683 O O . LEU B 1 40 ? -6.074 -2.914 -30.406 1 95.94 40 LEU B O 1
ATOM 2687 N N . ASP B 1 41 ? -4.004 -3.65 -30.703 1 96 41 ASP B N 1
ATOM 2688 C CA . ASP B 1 41 ? -4.164 -3.775 -32.156 1 96 41 ASP B CA 1
ATOM 2689 C C . ASP B 1 41 ? -5.105 -4.926 -32.5 1 96 41 ASP B C 1
ATOM 2691 O O . ASP B 1 41 ? -5.926 -4.809 -33.406 1 96 41 ASP B O 1
ATOM 2695 N N . LYS B 1 42 ? -5.047 -5.953 -31.75 1 95.5 42 LYS B N 1
ATOM 2696 C CA . LYS B 1 42 ? -5.82 -7.152 -32.062 1 95.5 42 LYS B CA 1
ATOM 2697 C C . LYS B 1 42 ? -7.266 -7.012 -31.594 1 95.5 42 LYS B C 1
ATOM 2699 O O . LYS B 1 42 ? -8.195 -7.375 -32.312 1 95.5 42 LYS B O 1
ATOM 2704 N N . TYR B 1 43 ? -7.488 -6.516 -30.422 1 95.75 43 TYR B N 1
ATOM 2705 C CA . TYR B 1 43 ? -8.812 -6.582 -29.812 1 95.75 43 TYR B CA 1
ATOM 2706 C C . TYR B 1 43 ? -9.469 -5.207 -29.781 1 95.75 43 TYR B C 1
ATOM 2708 O O . TYR B 1 43 ? -10.695 -5.098 -29.688 1 95.75 43 TYR B O 1
ATOM 2716 N N . GLY B 1 44 ? -8.672 -4.152 -29.781 1 95 44 GLY B N 1
ATOM 2717 C CA . GLY B 1 44 ? -9.227 -2.807 -29.734 1 95 44 GLY B CA 1
ATOM 2718 C C . GLY B 1 44 ? -10.039 -2.543 -28.484 1 95 44 GLY B C 1
ATOM 2719 O O . GLY B 1 44 ? -9.727 -3.055 -27.406 1 95 44 GLY B O 1
ATOM 2720 N N . LEU B 1 45 ? -11.102 -1.789 -28.609 1 94.12 45 LEU B N 1
ATOM 2721 C CA . LEU B 1 45 ? -11.922 -1.393 -27.469 1 94.12 45 LEU B CA 1
ATOM 2722 C C . LEU B 1 45 ? -12.828 -2.537 -27.031 1 94.12 45 LEU B C 1
ATOM 2724 O O . LEU B 1 45 ? -13.352 -2.523 -25.906 1 94.12 45 LEU B O 1
ATOM 2728 N N . GLY B 1 46 ? -13.031 -3.443 -27.922 1 95.06 46 GLY B N 1
ATOM 2729 C CA . GLY B 1 46 ? -13.828 -4.613 -27.594 1 95.06 46 GLY B CA 1
ATOM 2730 C C . GLY B 1 46 ? -13.266 -5.398 -26.422 1 95.06 46 GLY B C 1
ATOM 2731 O O . GLY B 1 46 ? -14.008 -6.098 -25.719 1 95.06 46 GLY B O 1
ATOM 2732 N N . PHE B 1 47 ? -11.969 -5.266 -26.203 1 96.44 47 PHE B N 1
ATOM 2733 C CA . PHE B 1 47 ? -11.273 -5.93 -25.094 1 96.44 47 PHE B CA 1
ATOM 2734 C C . PHE B 1 47 ? -11.906 -5.559 -23.766 1 96.44 47 PHE B C 1
ATOM 2736 O O . PHE B 1 47 ? -12.023 -6.402 -22.859 1 96.44 47 PHE B O 1
ATOM 2743 N N . LEU B 1 48 ? -12.438 -4.371 -23.625 1 96.38 48 LEU B N 1
ATOM 2744 C CA . LEU B 1 48 ? -12.984 -3.865 -22.375 1 96.38 48 LEU B CA 1
ATOM 2745 C C . LEU B 1 48 ? -14.336 -4.496 -22.062 1 96.38 48 LEU B C 1
ATOM 2747 O O . LEU B 1 48 ? -14.727 -4.609 -20.906 1 96.38 48 LEU B O 1
ATOM 2751 N N . PHE B 1 49 ? -15.023 -4.969 -23.125 1 96 49 PHE B N 1
ATOM 2752 C CA . PHE B 1 49 ? -16.406 -5.355 -22.922 1 96 49 PHE B CA 1
ATOM 2753 C C . PHE B 1 49 ? -16.594 -6.852 -23.156 1 96 49 PHE B C 1
ATOM 2755 O O . PHE B 1 49 ? -17.672 -7.395 -22.906 1 96 49 PHE B O 1
ATOM 2762 N N . SER B 1 50 ? -15.547 -7.496 -23.5 1 95.81 50 SER B N 1
ATOM 2763 C CA . SER B 1 50 ? -15.625 -8.938 -23.719 1 95.81 50 SER B CA 1
ATOM 2764 C C . SER B 1 50 ? -15.352 -9.711 -22.438 1 95.81 50 SER B C 1
ATOM 2766 O O . SER B 1 50 ? -14.508 -9.32 -21.641 1 95.81 50 SER B O 1
ATOM 2768 N N . SER B 1 51 ? -16.031 -10.859 -22.312 1 96.06 51 SER B N 1
ATOM 2769 C CA . SER B 1 51 ? -15.891 -11.695 -21.125 1 96.06 51 SER B CA 1
ATOM 2770 C C . SER B 1 51 ? -15.086 -12.953 -21.422 1 96.06 51 SER B C 1
ATOM 2772 O O . SER B 1 51 ? -14.914 -13.812 -20.562 1 96.06 51 SER B O 1
ATOM 2774 N N . SER B 1 52 ? -14.57 -13.023 -22.578 1 94.81 52 SER B N 1
ATOM 2775 C CA . SER B 1 52 ? -13.82 -14.211 -22.969 1 94.81 52 SER B CA 1
ATOM 2776 C C . SER B 1 52 ? -12.406 -14.188 -22.375 1 94.81 52 SER B C 1
ATOM 2778 O O . SER B 1 52 ? -11.758 -13.141 -22.359 1 94.81 52 SER B O 1
ATOM 2780 N N . TRP B 1 53 ? -11.961 -15.352 -21.875 1 96.12 53 TRP B N 1
ATOM 2781 C CA . TRP B 1 53 ? -10.594 -15.539 -21.406 1 96.12 53 TRP B CA 1
ATOM 2782 C C . TRP B 1 53 ? -10.117 -16.969 -21.656 1 96.12 53 TRP B C 1
ATOM 2784 O O . TRP B 1 53 ? -10.305 -17.844 -20.828 1 96.12 53 TRP B O 1
ATOM 2794 N N . ASP B 1 54 ? -9.539 -17.109 -22.812 1 94.88 54 ASP B N 1
ATOM 2795 C CA . ASP B 1 54 ? -9.102 -18.422 -23.25 1 94.88 54 ASP B CA 1
ATOM 2796 C C . ASP B 1 54 ? -7.688 -18.375 -23.828 1 94.88 54 ASP B C 1
ATOM 2798 O O . ASP B 1 54 ? -7.508 -18.078 -25 1 94.88 54 ASP B O 1
ATOM 2802 N N . PRO B 1 55 ? -6.742 -18.75 -23.078 1 91.62 55 PRO B N 1
ATOM 2803 C CA . PRO B 1 55 ? -5.355 -18.719 -23.547 1 91.62 55 PRO B CA 1
ATOM 2804 C C . PRO B 1 55 ? -5.094 -19.688 -24.703 1 91.62 55 PRO B C 1
ATOM 2806 O O . PRO B 1 55 ? -4.199 -19.453 -25.516 1 91.62 55 PRO B O 1
ATOM 2809 N N . VAL B 1 56 ? -5.867 -20.688 -24.781 1 90.75 56 VAL B N 1
ATOM 2810 C CA . VAL B 1 56 ? -5.668 -21.688 -25.812 1 90.75 56 VAL B CA 1
ATOM 2811 C C . VAL B 1 56 ? -6.066 -21.109 -27.172 1 90.75 56 VAL B C 1
ATOM 2813 O O . VAL B 1 56 ? -5.297 -21.172 -28.125 1 90.75 56 VAL B O 1
ATOM 2816 N N . THR B 1 57 ? -7.188 -20.469 -27.25 1 92.75 57 THR B N 1
ATOM 2817 C CA . THR B 1 57 ? -7.676 -19.891 -28.5 1 92.75 57 THR B CA 1
ATOM 2818 C C . THR B 1 57 ? -7.223 -18.438 -28.641 1 92.75 57 THR B C 1
ATOM 2820 O O . THR B 1 57 ? -7.477 -17.797 -29.656 1 92.75 57 THR B O 1
ATOM 2823 N N . GLU B 1 58 ? -6.562 -17.922 -27.609 1 93.12 58 GLU B N 1
ATOM 2824 C CA . GLU B 1 58 ? -6.043 -16.547 -27.578 1 93.12 58 GLU B CA 1
ATOM 2825 C C . GLU B 1 58 ? -7.164 -15.531 -27.75 1 93.12 58 GLU B C 1
ATOM 2827 O O . GLU B 1 58 ? -7.055 -14.617 -28.562 1 93.12 58 GLU B O 1
ATOM 2832 N N . GLU B 1 59 ? -8.242 -15.828 -27.172 1 94.88 59 GLU B N 1
ATOM 2833 C CA . GLU B 1 59 ? -9.352 -14.883 -27.062 1 94.88 59 GLU B CA 1
ATOM 2834 C C . GLU B 1 59 ? -9.453 -14.312 -25.656 1 94.88 59 GLU B C 1
ATOM 2836 O O . GLU B 1 59 ? -9.742 -15.047 -24.703 1 94.88 59 GLU B O 1
ATOM 2841 N N . PHE B 1 60 ? -9.289 -12.992 -25.656 1 96.44 60 PHE B N 1
ATOM 2842 C CA . PHE B 1 60 ? -9.18 -12.375 -24.344 1 96.44 60 PHE B CA 1
ATOM 2843 C C . PHE B 1 60 ? -10.102 -11.164 -24.234 1 96.44 60 PHE B C 1
ATOM 2845 O O . PHE B 1 60 ? -10.297 -10.43 -25.203 1 96.44 60 PHE B O 1
ATOM 2852 N N . GLY B 1 61 ? -10.688 -11.039 -23.047 1 97.44 61 GLY B N 1
ATOM 2853 C CA . GLY B 1 61 ? -11.469 -9.883 -22.656 1 97.44 61 GLY B CA 1
ATOM 2854 C C . GLY B 1 61 ? -11.25 -9.469 -21.203 1 97.44 61 GLY B C 1
ATOM 2855 O O . GLY B 1 61 ? -11.07 -10.32 -20.328 1 97.44 61 GLY B O 1
ATOM 2856 N N . ALA B 1 62 ? -11.406 -8.211 -20.938 1 98.06 62 ALA B N 1
ATOM 2857 C CA . ALA B 1 62 ? -11.031 -7.699 -19.625 1 98.06 62 ALA B CA 1
ATOM 2858 C C . ALA B 1 62 ? -12.258 -7.504 -18.75 1 98.06 62 ALA B C 1
ATOM 2860 O O . ALA B 1 62 ? -12.133 -7.215 -17.547 1 98.06 62 ALA B O 1
ATOM 2861 N N . TRP B 1 63 ? -13.453 -7.723 -19.188 1 98.12 63 TRP B N 1
ATOM 2862 C CA . TRP B 1 63 ? -14.672 -7.324 -18.5 1 98.12 63 TRP B CA 1
ATOM 2863 C C . TRP B 1 63 ? -14.797 -8.039 -17.156 1 98.12 63 TRP B C 1
ATOM 2865 O O . TRP B 1 63 ? -15.125 -7.426 -16.141 1 98.12 63 TRP B O 1
ATOM 2875 N N . PRO B 1 64 ? -14.578 -9.383 -17.125 1 98.25 64 PRO B N 1
ATOM 2876 C CA . PRO B 1 64 ? -14.703 -10.039 -15.82 1 98.25 64 PRO B CA 1
ATOM 2877 C C . PRO B 1 64 ? -13.789 -9.438 -14.758 1 98.25 64 PRO B C 1
ATOM 2879 O O . PRO B 1 64 ? -14.164 -9.359 -13.586 1 98.25 64 PRO B O 1
ATOM 2882 N N . PHE B 1 65 ? -12.633 -8.953 -15.18 1 98.5 65 PHE B N 1
ATOM 2883 C CA . PHE B 1 65 ? -11.633 -8.43 -14.258 1 98.5 65 PHE B CA 1
ATOM 2884 C C . PHE B 1 65 ? -11.969 -7.004 -13.836 1 98.5 65 PHE B C 1
ATOM 2886 O O . PHE B 1 65 ? -11.773 -6.625 -12.68 1 98.5 65 PHE B O 1
ATOM 2893 N N . ILE B 1 66 ? -12.484 -6.219 -14.812 1 98.19 66 ILE B N 1
ATOM 2894 C CA . ILE B 1 66 ? -12.945 -4.863 -14.516 1 98.19 66 ILE B CA 1
ATOM 2895 C C . ILE B 1 66 ? -14.117 -4.922 -13.539 1 98.19 66 ILE B C 1
ATOM 2897 O O . ILE B 1 66 ? -14.125 -4.207 -12.531 1 98.19 66 ILE B O 1
ATOM 2901 N N . TYR B 1 67 ? -15.008 -5.812 -13.82 1 97.88 67 TYR B N 1
ATOM 2902 C CA . TYR B 1 67 ? -16.188 -5.996 -12.969 1 97.88 67 TYR B CA 1
ATOM 2903 C C . TYR B 1 67 ? -15.773 -6.398 -11.555 1 97.88 67 TYR B C 1
ATOM 2905 O O . TYR B 1 67 ? -16.25 -5.816 -10.578 1 97.88 67 TYR B O 1
ATOM 2913 N N . GLY B 1 68 ? -14.945 -7.406 -11.438 1 97.94 68 GLY B N 1
ATOM 2914 C CA . GLY B 1 68 ? -14.484 -7.855 -10.133 1 97.94 68 GLY B CA 1
ATOM 2915 C C . GLY B 1 68 ? -13.805 -6.762 -9.336 1 97.94 68 GLY B C 1
ATOM 2916 O O . GLY B 1 68 ? -14.008 -6.652 -8.125 1 97.94 68 GLY B O 1
ATOM 2917 N N . THR B 1 69 ? -13.016 -5.961 -10.023 1 98.25 69 THR B N 1
ATOM 2918 C CA . THR B 1 69 ? -12.305 -4.871 -9.375 1 98.25 69 THR B CA 1
ATOM 2919 C C . THR B 1 69 ? -13.273 -3.801 -8.883 1 98.25 69 THR B C 1
ATOM 2921 O O . THR B 1 69 ? -13.211 -3.383 -7.723 1 98.25 69 THR B O 1
ATOM 2924 N N . ILE B 1 70 ? -14.188 -3.412 -9.688 1 97.62 70 ILE B N 1
ATOM 2925 C CA . ILE B 1 70 ? -15.109 -2.322 -9.375 1 97.62 70 ILE B CA 1
ATOM 2926 C C . ILE B 1 70 ? -16.062 -2.756 -8.258 1 97.62 70 ILE B C 1
ATOM 2928 O O . ILE B 1 70 ? -16.219 -2.043 -7.266 1 97.62 70 ILE B O 1
ATOM 2932 N N . VAL B 1 71 ? -16.625 -3.893 -8.367 1 97.75 71 VAL B N 1
ATOM 2933 C CA . VAL B 1 71 ? -17.641 -4.34 -7.418 1 97.75 71 VAL B CA 1
ATOM 2934 C C . VAL B 1 71 ? -17 -4.586 -6.055 1 97.75 71 VAL B C 1
ATOM 2936 O O . VAL B 1 71 ? -17.547 -4.191 -5.023 1 97.75 71 VAL B O 1
ATOM 2939 N N . SER B 1 72 ? -15.859 -5.273 -6.02 1 98.06 72 SER B N 1
ATOM 2940 C CA . SER B 1 72 ? -15.203 -5.516 -4.742 1 98.06 72 SER B CA 1
ATOM 2941 C C . SER B 1 72 ? -14.789 -4.207 -4.07 1 98.06 72 SER B C 1
ATOM 2943 O O . SER B 1 72 ? -14.953 -4.047 -2.859 1 98.06 72 SER B O 1
ATOM 2945 N N . SER B 1 73 ? -14.289 -3.258 -4.848 1 98.38 73 SER B N 1
ATOM 2946 C CA . SER B 1 73 ? -13.852 -1.98 -4.289 1 98.38 73 SER B CA 1
ATOM 2947 C C . SER B 1 73 ? -15.047 -1.158 -3.809 1 98.38 73 SER B C 1
ATOM 2949 O O . SER B 1 73 ? -14.961 -0.465 -2.793 1 98.38 73 SER B O 1
ATOM 2951 N N . LEU B 1 74 ? -16.141 -1.179 -4.547 1 98.06 74 LEU B N 1
ATOM 2952 C CA . LEU B 1 74 ? -17.328 -0.459 -4.129 1 98.06 74 LEU B CA 1
ATOM 2953 C C . LEU B 1 74 ? -17.922 -1.062 -2.855 1 98.06 74 LEU B C 1
ATOM 2955 O O . LEU B 1 74 ? -18.375 -0.333 -1.973 1 98.06 74 LEU B O 1
ATOM 2959 N N . LEU B 1 75 ? -17.953 -2.35 -2.826 1 97.81 75 LEU B N 1
ATOM 2960 C CA . LEU B 1 75 ? -18.391 -3.02 -1.608 1 97.81 75 LEU B CA 1
ATOM 2961 C C . LEU B 1 75 ? -17.531 -2.611 -0.417 1 97.81 75 LEU B C 1
ATOM 2963 O O . LEU B 1 75 ? -18.047 -2.35 0.67 1 97.81 75 LEU B O 1
ATOM 2967 N N . ALA B 1 76 ? -16.219 -2.611 -0.621 1 98.56 76 ALA B N 1
ATOM 2968 C CA . ALA B 1 76 ? -15.297 -2.188 0.425 1 98.56 76 ALA B CA 1
ATOM 2969 C C . ALA B 1 76 ? -15.617 -0.773 0.9 1 98.56 76 ALA B C 1
ATOM 2971 O O . ALA B 1 76 ? -15.625 -0.503 2.104 1 98.56 76 ALA B O 1
ATOM 2972 N N . LEU B 1 77 ? -15.906 0.087 -0.027 1 98.25 77 LEU B N 1
ATOM 2973 C CA . LEU B 1 77 ? -16.172 1.485 0.287 1 98.25 77 LEU B CA 1
ATOM 2974 C C . LEU B 1 77 ? -17.469 1.617 1.098 1 98.25 77 LEU B C 1
ATOM 2976 O O . LEU B 1 77 ? -17.516 2.383 2.062 1 98.25 77 LEU B O 1
ATOM 2980 N N . VAL B 1 78 ? -18.484 0.926 0.666 1 97.62 78 VAL B N 1
ATOM 2981 C CA . VAL B 1 78 ? -19.781 0.985 1.317 1 97.62 78 VAL B CA 1
ATOM 2982 C C . VAL B 1 78 ? -19.656 0.525 2.768 1 97.62 78 VAL B C 1
ATOM 2984 O O . VAL B 1 78 ? -20.281 1.103 3.666 1 97.62 78 VAL B O 1
ATOM 2987 N N . ILE B 1 79 ? -18.812 -0.436 3 1 96.44 79 ILE B N 1
ATOM 2988 C CA . ILE B 1 79 ? -18.656 -1 4.336 1 96.44 79 ILE B CA 1
ATOM 2989 C C . ILE B 1 79 ? -17.734 -0.117 5.164 1 96.44 79 ILE B C 1
ATOM 2991 O O . ILE B 1 79 ? -18.047 0.218 6.309 1 96.44 79 ILE B O 1
ATOM 2995 N N . ALA B 1 80 ? -16.625 0.32 4.621 1 97.44 80 ALA B N 1
ATOM 2996 C CA . ALA B 1 80 ? -15.562 0.996 5.352 1 97.44 80 ALA B CA 1
ATOM 2997 C C . ALA B 1 80 ? -15.945 2.436 5.68 1 97.44 80 ALA B C 1
ATOM 2999 O O . ALA B 1 80 ? -15.539 2.977 6.711 1 97.44 80 ALA B O 1
ATOM 3000 N N . THR B 1 81 ? -16.734 3.084 4.809 1 96.94 81 THR B N 1
ATOM 3001 C CA . THR B 1 81 ? -16.969 4.52 4.914 1 96.94 81 THR B CA 1
ATOM 3002 C C . THR B 1 81 ? -17.734 4.852 6.191 1 96.94 81 THR B C 1
ATOM 3004 O O . THR B 1 81 ? -17.281 5.676 6.992 1 96.94 81 THR B O 1
ATOM 3007 N N . PRO B 1 82 ? -18.891 4.227 6.426 1 93.94 82 PRO B N 1
ATOM 3008 C CA . PRO B 1 82 ? -19.609 4.562 7.66 1 93.94 82 PRO B CA 1
ATOM 3009 C C . PRO B 1 82 ? -18.797 4.25 8.914 1 93.94 82 PRO B C 1
ATOM 3011 O O . PRO B 1 82 ? -18.828 5.02 9.883 1 93.94 82 PRO B O 1
ATOM 3014 N N . ILE B 1 83 ? -18.062 3.182 8.875 1 93.38 83 ILE B N 1
ATOM 3015 C CA . ILE B 1 83 ? -17.266 2.787 10.031 1 93.38 83 ILE B CA 1
ATOM 3016 C C . ILE B 1 83 ? -16.156 3.809 10.258 1 93.38 83 ILE B C 1
ATOM 3018 O O . ILE B 1 83 ? -15.945 4.258 11.391 1 93.38 83 ILE B O 1
ATOM 3022 N N . SER B 1 84 ? -15.508 4.188 9.242 1 95.81 84 SER B N 1
ATOM 3023 C CA . SER B 1 84 ? -14.383 5.109 9.32 1 95.81 84 SER B CA 1
ATOM 3024 C C . SER B 1 84 ? -14.828 6.488 9.789 1 95.81 84 SER B C 1
ATOM 3026 O O . SER B 1 84 ? -14.164 7.117 10.617 1 95.81 84 SER B O 1
ATOM 3028 N N . ILE B 1 85 ? -15.914 6.984 9.195 1 93.62 85 ILE B N 1
ATOM 3029 C CA . ILE B 1 85 ? -16.438 8.289 9.586 1 93.62 85 ILE B CA 1
ATOM 3030 C C . ILE B 1 85 ? -16.875 8.258 11.039 1 93.62 85 ILE B C 1
ATOM 3032 O O . ILE B 1 85 ? -16.625 9.203 11.797 1 93.62 85 ILE B O 1
ATOM 3036 N N . GLY B 1 86 ? -17.562 7.16 11.391 1 91.31 86 GLY B N 1
ATOM 3037 C CA . GLY B 1 86 ? -17.938 6.996 12.789 1 91.31 86 GLY B CA 1
ATOM 3038 C C . GLY B 1 86 ? -16.75 7.043 13.734 1 91.31 86 GLY B C 1
ATOM 3039 O O . GLY B 1 86 ? -16.812 7.711 14.773 1 91.31 86 GLY B O 1
ATOM 3040 N N . ILE B 1 87 ? -15.672 6.398 13.398 1 92.56 87 ILE B N 1
ATOM 3041 C CA . ILE B 1 87 ? -14.461 6.383 14.203 1 92.56 87 ILE B CA 1
ATOM 3042 C C . ILE B 1 87 ? -13.883 7.793 14.305 1 92.56 87 ILE B C 1
ATOM 3044 O O . ILE B 1 87 ? -13.516 8.25 15.391 1 92.56 87 ILE B O 1
ATOM 3048 N N . ALA B 1 88 ? -13.844 8.438 13.203 1 94.19 88 ALA B N 1
ATOM 3049 C CA . ALA B 1 88 ? -13.281 9.781 13.156 1 94.19 88 ALA B CA 1
ATOM 3050 C C . ALA B 1 88 ? -14.078 10.742 14.023 1 94.19 88 ALA B C 1
ATOM 3052 O O . ALA B 1 88 ? -13.508 11.508 14.805 1 94.19 88 ALA B O 1
ATOM 3053 N N . ILE B 1 89 ? -15.344 10.727 13.852 1 92.81 89 ILE B N 1
ATOM 3054 C CA . ILE B 1 89 ? -16.219 11.586 14.641 1 92.81 89 ILE B CA 1
ATOM 3055 C C . ILE B 1 89 ? -16.031 11.281 16.125 1 92.81 89 ILE B C 1
ATOM 3057 O O . ILE B 1 89 ? -15.914 12.195 16.938 1 92.81 89 ILE B O 1
ATOM 3061 N N . PHE B 1 90 ? -16.031 10.047 16.453 1 91.31 90 PHE B N 1
ATOM 3062 C CA . PHE B 1 90 ? -15.906 9.633 17.844 1 91.31 90 PHE B CA 1
ATOM 3063 C C . PHE B 1 90 ? -14.586 10.117 18.438 1 91.31 90 PHE B C 1
ATOM 3065 O O . PHE B 1 90 ? -14.555 10.633 19.562 1 91.31 90 PHE B O 1
ATOM 3072 N N . LEU B 1 91 ? -13.578 9.969 17.766 1 92.75 91 LEU B N 1
ATOM 3073 C CA . LEU B 1 91 ? -12.25 10.312 18.266 1 92.75 91 LEU B CA 1
ATOM 3074 C C . LEU B 1 91 ? -12.117 11.82 18.453 1 92.75 91 LEU B C 1
ATOM 3076 O O . LEU B 1 91 ? -11.461 12.273 19.406 1 92.75 91 LEU B O 1
ATOM 3080 N N . VAL B 1 92 ? -12.797 12.602 17.641 1 93.31 92 VAL B N 1
ATOM 3081 C CA . VAL B 1 92 ? -12.609 14.055 17.672 1 93.31 92 VAL B CA 1
ATOM 3082 C C . VAL B 1 92 ? -13.633 14.68 18.625 1 93.31 92 VAL B C 1
ATOM 3084 O O . VAL B 1 92 ? -13.305 15.602 19.375 1 93.31 92 VAL B O 1
ATOM 3087 N N . GLU B 1 93 ? -14.859 14.141 18.609 1 90.75 93 GLU B N 1
ATOM 3088 C CA . GLU B 1 93 ? -15.945 14.867 19.25 1 90.75 93 GLU B CA 1
ATOM 3089 C C . GLU B 1 93 ? -16.312 14.227 20.594 1 90.75 93 GLU B C 1
ATOM 3091 O O . GLU B 1 93 ? -16.922 14.867 21.438 1 90.75 93 GLU B O 1
ATOM 3096 N N . VAL B 1 94 ? -15.945 13.016 20.828 1 88.69 94 VAL B N 1
ATOM 3097 C CA . VAL B 1 94 ? -16.547 12.336 21.969 1 88.69 94 VAL B CA 1
ATOM 3098 C C . VAL B 1 94 ? -15.445 11.758 22.859 1 88.69 94 VAL B C 1
ATOM 3100 O O . VAL B 1 94 ? -15.5 11.875 24.078 1 88.69 94 VAL B O 1
ATOM 3103 N N . ALA B 1 95 ? -14.453 11.156 22.281 1 90.56 95 ALA B N 1
ATOM 3104 C CA . ALA B 1 95 ? -13.484 10.344 23.016 1 90.56 95 ALA B CA 1
ATOM 3105 C C . ALA B 1 95 ? -12.578 11.211 23.875 1 90.56 95 ALA B C 1
ATOM 3107 O O . ALA B 1 95 ? -12.172 12.305 23.469 1 90.56 95 ALA B O 1
ATOM 3108 N N . PRO B 1 96 ? -12.344 10.688 25.141 1 90.94 96 PRO B N 1
ATOM 3109 C CA . PRO B 1 96 ? -11.32 11.375 25.922 1 90.94 96 PRO B CA 1
ATOM 3110 C C . PRO B 1 96 ? -9.922 11.25 25.312 1 90.94 96 PRO B C 1
ATOM 3112 O O . PRO B 1 96 ? -9.68 10.367 24.5 1 90.94 96 PRO B O 1
ATOM 3115 N N . LYS B 1 97 ? -9.062 12.062 25.75 1 91.38 97 LYS B N 1
ATOM 3116 C CA . LYS B 1 97 ? -7.742 12.203 25.141 1 91.38 97 LYS B CA 1
ATOM 3117 C C . LYS B 1 97 ? -6.988 10.883 25.141 1 91.38 97 LYS B C 1
ATOM 3119 O O . LYS B 1 97 ? -6.406 10.492 24.125 1 91.38 97 LYS B O 1
ATOM 3124 N N . TRP B 1 98 ? -7.043 10.18 26.281 1 89.94 98 TRP B N 1
ATOM 3125 C CA . TRP B 1 98 ? -6.254 8.953 26.375 1 89.94 98 TRP B CA 1
ATOM 3126 C C . TRP B 1 98 ? -6.762 7.91 25.375 1 89.94 98 TRP B C 1
ATOM 3128 O O . TRP B 1 98 ? -5.977 7.16 24.797 1 89.94 98 TRP B O 1
ATOM 3138 N N . PHE B 1 99 ? -8.062 7.777 25.109 1 87.75 99 PHE B N 1
ATOM 3139 C CA . PHE B 1 99 ? -8.641 6.805 24.188 1 87.75 99 PHE B CA 1
ATOM 3140 C C . PHE B 1 99 ? -8.359 7.195 22.75 1 87.75 99 PHE B C 1
ATOM 3142 O O . PHE B 1 99 ? -8.109 6.332 21.906 1 87.75 99 PHE B O 1
ATOM 3149 N N . ARG B 1 100 ? -8.391 8.492 22.531 1 90.06 100 ARG B N 1
ATOM 3150 C CA . ARG B 1 100 ? -8.078 9.016 21.203 1 90.06 100 ARG B CA 1
ATOM 3151 C C . ARG B 1 100 ? -6.656 8.641 20.781 1 90.06 100 ARG B C 1
ATOM 3153 O O . ARG B 1 100 ? -6.43 8.211 19.656 1 90.06 100 ARG B O 1
ATOM 3160 N N . ASP B 1 101 ? -5.789 8.695 21.703 1 88.25 101 ASP B N 1
ATOM 3161 C CA . ASP B 1 101 ? -4.387 8.414 21.406 1 88.25 101 ASP B CA 1
ATOM 3162 C C . ASP B 1 101 ? -4.164 6.926 21.156 1 88.25 101 ASP B C 1
ATOM 3164 O O . ASP B 1 101 ? -3.42 6.547 20.25 1 88.25 101 ASP B O 1
ATOM 3168 N N . VAL B 1 102 ? -4.824 6.121 21.938 1 86.25 102 VAL B N 1
ATOM 3169 C CA . VAL B 1 102 ? -4.668 4.676 21.812 1 86.25 102 VAL B CA 1
ATOM 3170 C C . VAL B 1 102 ? -5.258 4.211 20.484 1 86.25 102 VAL B C 1
ATOM 3172 O O . VAL B 1 102 ? -4.602 3.49 19.719 1 86.25 102 VAL B O 1
ATOM 3175 N N . VAL B 1 103 ? -6.457 4.648 20.203 1 88.38 103 VAL B N 1
ATOM 3176 C CA . VAL B 1 103 ? -7.129 4.223 18.969 1 88.38 103 VAL B CA 1
ATOM 3177 C C . VAL B 1 103 ? -6.398 4.785 17.75 1 88.38 103 VAL B C 1
ATOM 3179 O O . VAL B 1 103 ? -6.266 4.105 16.734 1 88.38 103 VAL B O 1
ATOM 3182 N N . GLY B 1 104 ? -5.988 6.043 17.906 1 88.56 104 GLY B N 1
ATOM 3183 C CA . GLY B 1 104 ? -5.184 6.625 16.844 1 88.56 104 GLY B CA 1
ATOM 3184 C C . GLY B 1 104 ? -3.947 5.812 16.516 1 88.56 104 GLY B C 1
ATOM 3185 O O . GLY B 1 104 ? -3.664 5.547 15.344 1 88.56 104 GLY B O 1
ATOM 3186 N N . PHE B 1 105 ? -3.354 5.344 17.562 1 87.81 105 PHE B N 1
ATOM 3187 C CA . PHE B 1 105 ? -2.152 4.531 17.406 1 87.81 105 PHE B CA 1
ATOM 3188 C C . PHE B 1 105 ? -2.48 3.189 16.766 1 87.81 105 PHE B C 1
ATOM 3190 O O . PHE B 1 105 ? -1.758 2.727 15.875 1 87.81 105 PHE B O 1
ATOM 3197 N N . LEU B 1 106 ? -3.5 2.621 17.141 1 89.19 106 LEU B N 1
ATOM 3198 C CA . LEU B 1 106 ? -3.895 1.312 16.641 1 89.19 106 LEU B CA 1
ATOM 3199 C C . LEU B 1 106 ? -4.301 1.399 15.172 1 89.19 106 LEU B C 1
ATOM 3201 O O . LEU B 1 106 ? -4.078 0.461 14.398 1 89.19 106 LEU B O 1
ATOM 3205 N N . ILE B 1 107 ? -4.906 2.51 14.789 1 90.56 107 ILE B N 1
ATOM 3206 C CA . ILE B 1 107 ? -5.27 2.738 13.391 1 90.56 107 ILE B CA 1
ATOM 3207 C C . ILE B 1 107 ? -4.016 2.734 12.523 1 90.56 107 ILE B C 1
ATOM 3209 O O . ILE B 1 107 ? -4 2.135 11.445 1 90.56 107 ILE B O 1
ATOM 3213 N N . GLU B 1 108 ? -3.014 3.258 13.031 1 88.06 108 GLU B N 1
ATOM 3214 C CA . GLU B 1 108 ? -1.752 3.309 12.297 1 88.06 108 GLU B CA 1
ATOM 3215 C C . GLU B 1 108 ? -1.117 1.925 12.195 1 88.06 108 GLU B C 1
ATOM 3217 O O . GLU B 1 108 ? -0.503 1.593 11.172 1 88.06 108 GLU B O 1
ATOM 3222 N N . LEU B 1 109 ? -1.223 1.207 13.211 1 88.75 109 LEU B N 1
ATOM 3223 C CA . LEU B 1 109 ? -0.671 -0.144 13.203 1 88.75 109 LEU B CA 1
ATOM 3224 C C . LEU B 1 109 ? -1.426 -1.029 12.211 1 88.75 109 LEU B C 1
ATOM 3226 O O . LEU B 1 109 ? -0.822 -1.859 11.531 1 88.75 109 LEU B O 1
ATOM 3230 N N . LEU B 1 110 ? -2.73 -0.873 12.234 1 90.06 110 LEU B N 1
ATOM 3231 C CA . LEU B 1 110 ? -3.539 -1.63 11.289 1 90.06 110 LEU B CA 1
ATOM 3232 C C . LEU B 1 110 ? -3.141 -1.304 9.852 1 90.06 110 LEU B C 1
ATOM 3234 O O . LEU B 1 110 ? -3.129 -2.188 8.992 1 90.06 110 LEU B O 1
ATOM 3238 N N . ALA B 1 111 ? -2.846 -0.061 9.625 1 90.38 111 ALA B N 1
ATOM 3239 C CA . ALA B 1 111 ? -2.457 0.398 8.297 1 90.38 111 ALA B CA 1
ATOM 3240 C C . ALA B 1 111 ? -1.108 -0.186 7.887 1 90.38 111 ALA B C 1
ATOM 3242 O O . ALA B 1 111 ? -0.8 -0.276 6.695 1 90.38 111 ALA B O 1
ATOM 3243 N N . ALA B 1 112 ? -0.33 -0.61 8.812 1 90.75 112 ALA B N 1
ATOM 3244 C CA . ALA B 1 112 ? 1.038 -1.054 8.555 1 90.75 112 ALA B CA 1
ATOM 3245 C C . ALA B 1 112 ? 1.087 -2.557 8.289 1 90.75 112 ALA B C 1
ATOM 3247 O O . ALA B 1 112 ? 2.105 -3.08 7.836 1 90.75 112 ALA B O 1
ATOM 3248 N N . ILE B 1 113 ? 0.01 -3.244 8.469 1 93.5 113 ILE B N 1
ATOM 3249 C CA . ILE B 1 113 ? -0.034 -4.688 8.266 1 93.5 113 ILE B CA 1
ATOM 3250 C C . ILE B 1 113 ? 0.203 -5.012 6.789 1 93.5 113 ILE B C 1
ATOM 3252 O O . ILE B 1 113 ? -0.443 -4.434 5.91 1 93.5 113 ILE B O 1
ATOM 3256 N N . PRO B 1 114 ? 1.121 -5.922 6.52 1 93.69 114 PRO B N 1
ATOM 3257 C CA . PRO B 1 114 ? 1.316 -6.344 5.129 1 93.69 114 PRO B CA 1
ATOM 3258 C C . PRO B 1 114 ? 0.066 -6.98 4.523 1 93.69 114 PRO B C 1
ATOM 3260 O O . PRO B 1 114 ? -0.646 -7.719 5.207 1 93.69 114 PRO B O 1
ATOM 3263 N N . SER B 1 115 ? -0.144 -6.699 3.277 1 94.06 115 SER B N 1
ATOM 3264 C CA . SER B 1 115 ? -1.381 -7.145 2.645 1 94.06 115 SER B CA 1
ATOM 3265 C C . SER B 1 115 ? -1.465 -8.664 2.605 1 94.06 115 SER B C 1
ATOM 3267 O O . SER B 1 115 ? -2.551 -9.234 2.727 1 94.06 115 SER B O 1
ATOM 3269 N N . ILE B 1 116 ? -0.308 -9.32 2.457 1 94.25 116 ILE B N 1
ATOM 3270 C CA . ILE B 1 116 ? -0.269 -10.773 2.365 1 94.25 116 ILE B CA 1
ATOM 3271 C C . ILE B 1 116 ? -0.771 -11.383 3.67 1 94.25 116 ILE B C 1
ATOM 3273 O O . ILE B 1 116 ? -1.354 -12.477 3.668 1 94.25 116 ILE B O 1
ATOM 3277 N N . VAL B 1 117 ? -0.525 -10.734 4.766 1 94.56 117 VAL B N 1
ATOM 3278 C CA . VAL B 1 117 ? -0.998 -11.195 6.066 1 94.56 117 VAL B CA 1
ATOM 3279 C C . VAL B 1 117 ? -2.521 -11.102 6.125 1 94.56 117 VAL B C 1
ATOM 3281 O O . VAL B 1 117 ? -3.182 -12.008 6.637 1 94.56 117 VAL B O 1
ATOM 3284 N N . TYR B 1 118 ? -3.1 -10.031 5.621 1 95.38 118 TYR B N 1
ATOM 3285 C CA . TYR B 1 118 ? -4.547 -9.93 5.492 1 95.38 118 TYR B CA 1
ATOM 3286 C C . TYR B 1 118 ? -5.105 -11.086 4.668 1 95.38 118 TYR B C 1
ATOM 3288 O O . TYR B 1 118 ? -6.148 -11.648 5.008 1 95.38 118 TYR B O 1
ATOM 3296 N N . GLY B 1 119 ? -4.391 -11.398 3.631 1 94.31 119 GLY B N 1
ATOM 3297 C CA . GLY B 1 119 ? -4.82 -12.5 2.785 1 94.31 119 GLY B CA 1
ATOM 3298 C C . GLY B 1 119 ? -4.863 -13.828 3.512 1 94.31 119 GLY B C 1
ATOM 3299 O O . GLY B 1 119 ? -5.848 -14.57 3.418 1 94.31 119 GLY B O 1
ATOM 3300 N N . LEU B 1 120 ? -3.801 -14.141 4.227 1 93.62 120 LEU B N 1
ATOM 3301 C CA . LEU B 1 120 ? -3.74 -15.375 5 1 93.62 120 LEU B CA 1
ATOM 3302 C C . LEU B 1 120 ? -4.859 -15.422 6.035 1 93.62 120 LEU B C 1
ATOM 3304 O O . LEU B 1 120 ? -5.547 -16.438 6.164 1 93.62 120 LEU B O 1
ATOM 3308 N N . TRP B 1 121 ? -5.008 -14.352 6.688 1 92.62 121 TRP B N 1
ATOM 3309 C CA . TRP B 1 121 ? -6.078 -14.258 7.68 1 92.62 121 TRP B CA 1
ATOM 3310 C C . TRP B 1 121 ? -7.445 -14.375 7.02 1 92.62 121 TRP B C 1
ATOM 3312 O O . TRP B 1 121 ? -8.367 -14.977 7.578 1 92.62 121 TRP B O 1
ATOM 3322 N N . GLY B 1 122 ? -7.602 -13.828 5.883 1 93.5 122 GLY B N 1
ATOM 3323 C CA . GLY B 1 122 ? -8.852 -13.875 5.145 1 93.5 122 GLY B CA 1
ATOM 3324 C C . GLY B 1 122 ? -9.273 -15.281 4.773 1 93.5 122 GLY B C 1
ATOM 3325 O O . GLY B 1 122 ? -10.445 -15.641 4.918 1 93.5 122 GLY B O 1
ATOM 3326 N N . ILE B 1 123 ? -8.375 -16.062 4.344 1 90.06 123 ILE B N 1
ATOM 3327 C CA . ILE B 1 123 ? -8.688 -17.406 3.879 1 90.06 123 ILE B CA 1
ATOM 3328 C C . ILE B 1 123 ? -9.023 -18.297 5.07 1 90.06 123 ILE B C 1
ATOM 3330 O O . ILE B 1 123 ? -9.93 -19.125 4.992 1 90.06 123 ILE B O 1
ATOM 3334 N N . PHE B 1 124 ? -8.406 -18.094 6.207 1 89.19 124 PHE B N 1
ATOM 3335 C CA . PHE B 1 124 ? -8.508 -19.078 7.281 1 89.19 124 PHE B CA 1
ATOM 3336 C C . PHE B 1 124 ? -9.508 -18.625 8.336 1 89.19 124 PHE B C 1
ATOM 3338 O O . PHE B 1 124 ? -10.023 -19.438 9.102 1 89.19 124 PHE B O 1
ATOM 3345 N N . VAL B 1 125 ? -9.781 -17.359 8.336 1 91.06 125 VAL B N 1
ATOM 3346 C CA . VAL B 1 125 ? -10.672 -16.875 9.383 1 91.06 125 VAL B CA 1
ATOM 3347 C C . VAL B 1 125 ? -11.898 -16.219 8.75 1 91.06 125 VAL B C 1
ATOM 3349 O O . VAL B 1 125 ? -13.031 -16.641 8.984 1 91.06 125 VAL B O 1
ATOM 3352 N N . LEU B 1 126 ? -11.695 -15.289 7.926 1 93.62 126 LEU B N 1
ATOM 3353 C CA . LEU B 1 126 ? -12.805 -14.531 7.363 1 93.62 126 LEU B CA 1
ATOM 3354 C C . LEU B 1 126 ? -13.664 -15.414 6.461 1 93.62 126 LEU B C 1
ATOM 3356 O O . LEU B 1 126 ? -14.891 -15.352 6.512 1 93.62 126 LEU B O 1
ATOM 3360 N N . GLY B 1 127 ? -12.969 -16.172 5.598 1 94.12 127 GLY B N 1
ATOM 3361 C CA . GLY B 1 127 ? -13.688 -17.047 4.695 1 94.12 127 GLY B CA 1
ATOM 3362 C C . GLY B 1 127 ? -14.695 -17.938 5.402 1 94.12 127 GLY B C 1
ATOM 3363 O O . GLY B 1 127 ? -15.898 -17.875 5.113 1 94.12 127 GLY B O 1
ATOM 3364 N N . PRO B 1 128 ? -14.25 -18.688 6.363 1 93.5 128 PRO B N 1
ATOM 3365 C CA . PRO B 1 128 ? -15.156 -19.547 7.117 1 93.5 128 PRO B CA 1
ATOM 3366 C C . PRO B 1 128 ? -16.234 -18.766 7.859 1 93.5 128 PRO B C 1
ATOM 3368 O O . PRO B 1 128 ? -17.391 -19.219 7.934 1 93.5 128 PRO B O 1
ATOM 3371 N N . ILE B 1 129 ? -15.953 -17.625 8.406 1 93 129 ILE B N 1
ATOM 3372 C CA . ILE B 1 129 ? -16.938 -16.797 9.102 1 93 129 ILE B CA 1
ATOM 3373 C C . ILE B 1 129 ? -18.016 -16.344 8.117 1 93 129 ILE B C 1
ATOM 3375 O O . ILE B 1 129 ? -19.203 -16.391 8.438 1 93 129 ILE B O 1
ATOM 3379 N N . ILE B 1 130 ? -17.625 -15.93 6.969 1 94.5 130 ILE B N 1
ATOM 3380 C CA . ILE B 1 130 ? -18.562 -15.477 5.961 1 94.5 130 ILE B CA 1
ATOM 3381 C C . ILE B 1 130 ? -19.438 -16.641 5.496 1 94.5 130 ILE B C 1
ATOM 3383 O O . ILE B 1 130 ? -20.656 -16.516 5.367 1 94.5 130 ILE B O 1
ATOM 3387 N N . ARG B 1 131 ? -18.812 -17.781 5.246 1 94.31 131 ARG B N 1
ATOM 3388 C CA . ARG B 1 131 ? -19.5 -18.953 4.75 1 94.31 131 ARG B CA 1
ATOM 3389 C C . ARG B 1 131 ? -20.547 -19.453 5.758 1 94.31 131 ARG B C 1
ATOM 3391 O O . ARG B 1 131 ? -21.672 -19.781 5.387 1 94.31 131 ARG B O 1
ATOM 3398 N N . GLU B 1 132 ? -20.234 -19.422 7.031 1 93.88 132 GLU B N 1
ATOM 3399 C CA . GLU B 1 132 ? -21.047 -20.094 8.047 1 93.88 132 GLU B CA 1
ATOM 3400 C C . GLU B 1 132 ? -22.031 -19.125 8.688 1 93.88 132 GLU B C 1
ATOM 3402 O O . GLU B 1 132 ? -23.141 -19.516 9.055 1 93.88 132 GLU B O 1
ATOM 3407 N N . TYR B 1 133 ? -21.656 -17.844 8.758 1 91.94 133 TYR B N 1
ATOM 3408 C CA . TYR B 1 133 ? -22.469 -16.969 9.617 1 91.94 133 TYR B CA 1
ATOM 3409 C C . TYR B 1 133 ? -23.031 -15.805 8.82 1 91.94 133 TYR B C 1
ATOM 3411 O O . TYR B 1 133 ? -24.125 -15.328 9.102 1 91.94 133 TYR B O 1
ATOM 3419 N N . VAL B 1 134 ? -22.391 -15.297 7.906 1 92.19 134 VAL B N 1
ATOM 3420 C CA . VAL B 1 134 ? -22.797 -14.047 7.266 1 92.19 134 VAL B CA 1
ATOM 3421 C C . VAL B 1 134 ? -23.625 -14.352 6.016 1 92.19 134 VAL B C 1
ATOM 3423 O O . VAL B 1 134 ? -24.734 -13.844 5.859 1 92.19 134 VAL B O 1
ATOM 3426 N N . ALA B 1 135 ? -23.078 -15.164 5.16 1 90.88 135 ALA B N 1
ATOM 3427 C CA . ALA B 1 135 ? -23.719 -15.453 3.875 1 90.88 135 ALA B CA 1
ATOM 3428 C C . ALA B 1 135 ? -25.125 -16.016 4.066 1 90.88 135 ALA B C 1
ATOM 3430 O O . ALA B 1 135 ? -26.062 -15.578 3.402 1 90.88 135 ALA B O 1
ATOM 3431 N N . PRO B 1 136 ? -25.281 -16.953 5.008 1 89.88 136 PRO B N 1
ATOM 3432 C CA . PRO B 1 136 ? -26.625 -17.5 5.18 1 89.88 136 PRO B CA 1
ATOM 3433 C C . PRO B 1 136 ? -27.656 -16.453 5.586 1 89.88 136 PRO B C 1
ATOM 3435 O O . PRO B 1 136 ? -28.828 -16.547 5.184 1 89.88 136 PRO B O 1
ATOM 3438 N N . VAL B 1 137 ? -27.281 -15.508 6.285 1 88.81 137 VAL B N 1
ATOM 3439 C CA . VAL B 1 137 ? -28.188 -14.438 6.699 1 88.81 137 VAL B CA 1
ATOM 3440 C C . VAL B 1 137 ? -28.625 -13.633 5.477 1 88.81 137 VAL B C 1
ATOM 3442 O O . VAL B 1 137 ? -29.812 -13.352 5.309 1 88.81 137 VAL B O 1
ATOM 3445 N N . PHE B 1 138 ? -27.688 -13.289 4.66 1 88.56 138 PHE B N 1
ATOM 3446 C CA . PHE B 1 138 ? -27.984 -12.508 3.469 1 88.56 138 PHE B CA 1
ATOM 3447 C C . PHE B 1 138 ? -28.797 -13.32 2.475 1 88.56 138 PHE B C 1
ATOM 3449 O O . PHE B 1 138 ? -29.734 -12.805 1.863 1 88.56 138 PHE B O 1
ATOM 3456 N N . ILE B 1 139 ? -28.438 -14.562 2.32 1 86.31 139 ILE B N 1
ATOM 3457 C CA . ILE B 1 139 ? -29.094 -15.438 1.352 1 86.31 139 ILE B CA 1
ATOM 3458 C C . ILE B 1 139 ? -30.531 -15.688 1.774 1 86.31 139 ILE B C 1
ATOM 3460 O O . ILE B 1 139 ? -31.438 -15.688 0.939 1 86.31 139 ILE B O 1
ATOM 3464 N N . ASN B 1 140 ? -30.719 -15.797 3.076 1 88.94 140 ASN B N 1
ATOM 3465 C CA . ASN B 1 140 ? -32.031 -16.125 3.586 1 88.94 140 ASN B CA 1
ATOM 3466 C C . ASN B 1 140 ? -32.906 -14.875 3.74 1 88.94 140 ASN B C 1
ATOM 3468 O O . ASN B 1 140 ? -34.125 -14.977 3.969 1 88.94 140 ASN B O 1
ATOM 3472 N N . THR B 1 141 ? -32.344 -13.727 3.582 1 88.38 141 THR B N 1
ATOM 3473 C CA . THR B 1 141 ? -33.125 -12.492 3.701 1 88.38 141 THR B CA 1
ATOM 3474 C C . THR B 1 141 ? -33.188 -11.766 2.363 1 88.38 141 THR B C 1
ATOM 3476 O O . THR B 1 141 ? -34.125 -11.961 1.59 1 88.38 141 THR B O 1
ATOM 3479 N N . LEU B 1 142 ? -32.031 -11.258 1.94 1 84.25 142 LEU B N 1
ATOM 3480 C CA . LEU B 1 142 ? -32 -10.461 0.719 1 84.25 142 LEU B CA 1
ATOM 3481 C C . LEU B 1 142 ? -32 -11.359 -0.515 1 84.25 142 LEU B C 1
ATOM 3483 O O . LEU B 1 142 ? -32.5 -10.961 -1.573 1 84.25 142 LEU B O 1
ATOM 3487 N N . GLY B 1 143 ? -31.406 -12.469 -0.356 1 83 143 GLY B N 1
ATOM 3488 C CA . GLY B 1 143 ? -31.266 -13.383 -1.475 1 83 143 GLY B CA 1
ATOM 3489 C C . GLY B 1 143 ? -32.594 -13.898 -2.01 1 83 143 GLY B C 1
ATOM 3490 O O . GLY B 1 143 ? -32.656 -14.336 -3.158 1 83 143 GLY B O 1
ATOM 3491 N N . LYS B 1 144 ? -33.562 -13.758 -1.209 1 84.25 144 LYS B N 1
ATOM 3492 C CA . LYS B 1 144 ? -34.875 -14.211 -1.622 1 84.25 144 LYS B CA 1
ATOM 3493 C C . LYS B 1 144 ? -35.531 -13.211 -2.574 1 84.25 144 LYS B C 1
ATOM 3495 O O . LYS B 1 144 ? -36.344 -13.586 -3.412 1 84.25 144 LYS B O 1
ATOM 3500 N N . PHE B 1 145 ? -35 -11.969 -2.496 1 87.25 145 PHE B N 1
ATOM 3501 C CA . PHE B 1 145 ? -35.656 -10.922 -3.268 1 87.25 145 PHE B CA 1
ATOM 3502 C C . PHE B 1 145 ? -34.719 -10.391 -4.352 1 87.25 145 PHE B C 1
ATOM 3504 O O . PHE B 1 145 ? -35.188 -9.898 -5.383 1 87.25 145 PHE B O 1
ATOM 3511 N N . ILE B 1 146 ? -33.406 -10.469 -4.031 1 87.12 146 ILE B N 1
ATOM 3512 C CA . ILE B 1 146 ? -32.406 -9.914 -4.949 1 87.12 146 ILE B CA 1
ATOM 3513 C C . ILE B 1 146 ? -31.453 -11.016 -5.387 1 87.12 146 ILE B C 1
ATOM 3515 O O . ILE B 1 146 ? -30.641 -11.492 -4.586 1 87.12 146 ILE B O 1
ATOM 3519 N N . PRO B 1 147 ? -31.531 -11.328 -6.602 1 83.94 147 PRO B N 1
ATOM 3520 C CA . PRO B 1 147 ? -30.703 -12.438 -7.113 1 83.94 147 PRO B CA 1
ATOM 3521 C C . PRO B 1 147 ? -29.219 -12.227 -6.863 1 83.94 147 PRO B C 1
ATOM 3523 O O . PRO B 1 147 ? -28.469 -13.203 -6.73 1 83.94 147 PRO B O 1
ATOM 3526 N N . PHE B 1 148 ? -28.812 -11.102 -6.703 1 87.19 148 PHE B N 1
ATOM 3527 C CA . PHE B 1 148 ? -27.406 -10.773 -6.516 1 87.19 148 PHE B CA 1
ATOM 3528 C C . PHE B 1 148 ? -26.906 -11.266 -5.16 1 87.19 148 PHE B C 1
ATOM 3530 O O . PHE B 1 148 ? -25.703 -11.469 -4.969 1 87.19 148 PHE B O 1
ATOM 3537 N N . PHE B 1 149 ? -27.828 -11.586 -4.277 1 87.56 149 PHE B N 1
ATOM 3538 C CA . PHE B 1 149 ? -27.469 -12.039 -2.945 1 87.56 149 PHE B CA 1
ATOM 3539 C C . PHE B 1 149 ? -27.812 -13.516 -2.766 1 87.56 149 PHE B C 1
ATOM 3541 O O . PHE B 1 149 ? -27.734 -14.047 -1.655 1 87.56 149 PHE B O 1
ATOM 3548 N N . ALA B 1 150 ? -28.141 -14.109 -3.883 1 82.75 150 ALA B N 1
ATOM 3549 C CA . ALA B 1 150 ? -28.516 -15.516 -3.83 1 82.75 150 ALA B CA 1
ATOM 3550 C C . ALA B 1 150 ? -27.328 -16.422 -4.152 1 82.75 150 ALA B C 1
ATOM 3552 O O . ALA B 1 150 ? -26.234 -15.93 -4.438 1 82.75 150 ALA B O 1
ATOM 3553 N N . GLY B 1 151 ? -27.406 -17.734 -3.873 1 81 151 GLY B N 1
ATOM 3554 C CA . GLY B 1 151 ? -26.375 -18.688 -4.23 1 81 151 GLY B CA 1
ATOM 3555 C C . GLY B 1 151 ? -25.516 -19.109 -3.049 1 81 151 GLY B C 1
ATOM 3556 O O . GLY B 1 151 ? -25.484 -18.422 -2.027 1 81 151 GLY B O 1
ATOM 3557 N N . PRO B 1 152 ? -24.906 -20.141 -3.236 1 84.5 152 PRO B N 1
ATOM 3558 C CA . PRO B 1 152 ? -24.078 -20.672 -2.145 1 84.5 152 PRO B CA 1
ATOM 3559 C C . PRO B 1 152 ? -22.766 -19.906 -1.976 1 84.5 152 PRO B C 1
ATOM 3561 O O . PRO B 1 152 ? -22.266 -19.312 -2.936 1 84.5 152 PRO B O 1
ATOM 3564 N N . SER B 1 153 ? -22.422 -19.781 -0.752 1 83.81 153 SER B N 1
ATOM 3565 C CA . SER B 1 153 ? -21.141 -19.172 -0.451 1 83.81 153 SER B CA 1
ATOM 3566 C C . SER B 1 153 ? -20.109 -20.234 -0.035 1 83.81 153 SER B C 1
ATOM 3568 O O . SER B 1 153 ? -20.391 -21.062 0.836 1 83.81 153 SER B O 1
ATOM 3570 N N . PHE B 1 154 ? -18.938 -20.188 -0.695 1 86.88 154 PHE B N 1
ATOM 3571 C CA . PHE B 1 154 ? -17.859 -21.125 -0.346 1 86.88 154 PHE B CA 1
ATOM 3572 C C . PHE B 1 154 ? -16.781 -20.406 0.462 1 86.88 154 PHE B C 1
ATOM 3574 O O . PHE B 1 154 ? -15.711 -20.969 0.696 1 86.88 154 PHE B O 1
ATOM 3581 N N . GLY B 1 155 ? -17.109 -19.219 0.905 1 90.44 155 GLY B N 1
ATOM 3582 C CA . GLY B 1 155 ? -16.125 -18.484 1.695 1 90.44 155 GLY B CA 1
ATOM 3583 C C . GLY B 1 155 ? -15.289 -17.531 0.866 1 90.44 155 GLY B C 1
ATOM 3584 O O . GLY B 1 155 ? -15.008 -16.406 1.289 1 90.44 155 GLY B O 1
ATOM 3585 N N . VAL B 1 156 ? -14.859 -18.078 -0.315 1 93.12 156 VAL B N 1
ATOM 3586 C CA . VAL B 1 156 ? -14.133 -17.25 -1.269 1 93.12 156 VAL B CA 1
ATOM 3587 C C . VAL B 1 156 ? -15.109 -16.609 -2.252 1 93.12 156 VAL B C 1
ATOM 3589 O O . VAL B 1 156 ? -16.094 -17.25 -2.658 1 93.12 156 VAL B O 1
ATOM 3592 N N . GLY B 1 157 ? -14.922 -15.352 -2.533 1 96.5 157 GLY B N 1
ATOM 3593 C CA . GLY B 1 157 ? -15.797 -14.648 -3.453 1 96.5 157 GLY B CA 1
ATOM 3594 C C . GLY B 1 157 ? -15.672 -13.141 -3.355 1 96.5 157 GLY B C 1
ATOM 3595 O O . GLY B 1 157 ? -14.852 -12.625 -2.596 1 96.5 157 GLY B O 1
ATOM 3596 N N . ILE B 1 158 ? -16.469 -12.508 -4.129 1 96.44 158 ILE B N 1
ATOM 3597 C CA . ILE B 1 158 ? -16.391 -11.055 -4.23 1 96.44 158 ILE B CA 1
ATOM 3598 C C . ILE B 1 158 ? -16.734 -10.422 -2.885 1 96.44 158 ILE B C 1
ATOM 3600 O O . ILE B 1 158 ? -16.156 -9.398 -2.508 1 96.44 158 ILE B O 1
ATOM 3604 N N . PHE B 1 159 ? -17.688 -11.039 -2.193 1 97.12 159 PHE B N 1
ATOM 3605 C CA . PHE B 1 159 ? -18.078 -10.484 -0.904 1 97.12 159 PHE B CA 1
ATOM 3606 C C . PHE B 1 159 ? -16.922 -10.539 0.087 1 97.12 159 PHE B C 1
ATOM 3608 O O . PHE B 1 159 ? -16.641 -9.555 0.773 1 97.12 159 PHE B O 1
ATOM 3615 N N . THR B 1 160 ? -16.266 -11.633 0.136 1 97.5 160 THR B N 1
ATOM 3616 C CA . THR B 1 160 ? -15.133 -11.789 1.038 1 97.5 160 THR B CA 1
ATOM 3617 C C . THR B 1 160 ? -14.008 -10.82 0.677 1 97.5 160 THR B C 1
ATOM 3619 O O . THR B 1 160 ? -13.398 -10.219 1.559 1 97.5 160 THR B O 1
ATOM 3622 N N . ALA B 1 161 ? -13.758 -10.719 -0.634 1 98.19 161 ALA B N 1
ATOM 3623 C CA . ALA B 1 161 ? -12.758 -9.758 -1.104 1 98.19 161 ALA B CA 1
ATOM 3624 C C . ALA B 1 161 ? -13.141 -8.336 -0.705 1 98.19 161 ALA B C 1
ATOM 3626 O O . ALA B 1 161 ? -12.289 -7.559 -0.28 1 98.19 161 ALA B O 1
ATOM 3627 N N . GLY B 1 162 ? -14.383 -8.016 -0.815 1 98.19 162 GLY B N 1
ATOM 3628 C CA . GLY B 1 162 ? -14.859 -6.695 -0.431 1 98.19 162 GLY B CA 1
ATOM 3629 C C . GLY B 1 162 ? -14.688 -6.398 1.046 1 98.19 162 GLY B C 1
ATOM 3630 O O . GLY B 1 162 ? -14.297 -5.293 1.422 1 98.19 162 GLY B O 1
ATOM 3631 N N . VAL B 1 163 ? -14.938 -7.359 1.862 1 97.31 163 VAL B N 1
ATOM 3632 C CA . VAL B 1 163 ? -14.836 -7.18 3.307 1 97.31 163 VAL B CA 1
ATOM 3633 C C . VAL B 1 163 ? -13.375 -6.988 3.707 1 97.31 163 VAL B C 1
ATOM 3635 O O . VAL B 1 163 ? -13.062 -6.121 4.527 1 97.31 163 VAL B O 1
ATOM 3638 N N . ILE B 1 164 ? -12.531 -7.805 3.15 1 96.94 164 ILE B N 1
ATOM 3639 C CA . ILE B 1 164 ? -11.117 -7.684 3.5 1 96.94 164 ILE B CA 1
ATOM 3640 C C . ILE B 1 164 ? -10.594 -6.324 3.047 1 96.94 164 ILE B C 1
ATOM 3642 O O . ILE B 1 164 ? -9.805 -5.688 3.754 1 96.94 164 ILE B O 1
ATOM 3646 N N . LEU B 1 165 ? -10.977 -5.902 1.862 1 98.19 165 LEU B N 1
ATOM 3647 C CA . LEU B 1 165 ? -10.602 -4.582 1.368 1 98.19 165 LEU B CA 1
ATOM 3648 C C . LEU B 1 165 ? -11.125 -3.486 2.293 1 98.19 165 LEU B C 1
ATOM 3650 O O . LEU B 1 165 ? -10.438 -2.49 2.527 1 98.19 165 LEU B O 1
ATOM 3654 N N . ALA B 1 166 ? -12.312 -3.699 2.781 1 97.62 166 ALA B N 1
ATOM 3655 C CA . ALA B 1 166 ? -12.898 -2.723 3.699 1 97.62 166 ALA B CA 1
ATOM 3656 C C . ALA B 1 166 ? -12.023 -2.549 4.938 1 97.62 166 ALA B C 1
ATOM 3658 O O . ALA B 1 166 ? -11.703 -1.422 5.328 1 97.62 166 ALA B O 1
ATOM 3659 N N . ILE B 1 167 ? -11.633 -3.598 5.484 1 95.38 167 ILE B N 1
ATOM 3660 C CA . ILE B 1 167 ? -10.805 -3.568 6.684 1 95.38 167 ILE B CA 1
ATOM 3661 C C . ILE B 1 167 ? -9.484 -2.855 6.383 1 95.38 167 ILE B C 1
ATOM 3663 O O . ILE B 1 167 ? -8.992 -2.084 7.207 1 95.38 167 ILE B O 1
ATOM 3667 N N . MET B 1 168 ? -9.047 -3.078 5.234 1 96 168 MET B N 1
ATOM 3668 C CA . MET B 1 168 ? -7.742 -2.539 4.855 1 96 168 MET B CA 1
ATOM 3669 C C . MET B 1 168 ? -7.82 -1.031 4.645 1 96 168 MET B C 1
ATOM 3671 O O . MET B 1 168 ? -6.848 -0.315 4.891 1 96 168 MET B O 1
ATOM 3675 N N . ILE B 1 169 ? -8.945 -0.483 4.203 1 97.38 169 ILE B N 1
ATOM 3676 C CA . ILE B 1 169 ? -8.977 0.931 3.844 1 97.38 169 ILE B CA 1
ATOM 3677 C C . ILE B 1 169 ? -9.594 1.739 4.984 1 97.38 169 ILE B C 1
ATOM 3679 O O . ILE B 1 169 ? -9.594 2.973 4.949 1 97.38 169 ILE B O 1
ATOM 3683 N N . ILE B 1 170 ? -10.086 1.086 6.055 1 96.38 170 ILE B N 1
ATOM 3684 C CA . ILE B 1 170 ? -10.648 1.765 7.219 1 96.38 170 ILE B CA 1
ATOM 3685 C C . ILE B 1 170 ? -9.609 2.713 7.816 1 96.38 170 ILE B C 1
ATOM 3687 O O . ILE B 1 170 ? -9.891 3.893 8.031 1 96.38 170 ILE B O 1
ATOM 3691 N N . PRO B 1 171 ? -8.398 2.244 8.078 1 94.88 171 PRO B N 1
ATOM 3692 C CA . PRO B 1 171 ? -7.422 3.156 8.68 1 94.88 171 PRO B CA 1
ATOM 3693 C C . PRO B 1 171 ? -7.176 4.402 7.828 1 94.88 171 PRO B C 1
ATOM 3695 O O . PRO B 1 171 ? -7.055 5.504 8.367 1 94.88 171 PRO B O 1
ATOM 3698 N N . THR B 1 172 ? -7.117 4.273 6.516 1 95.12 172 THR B N 1
ATOM 3699 C CA . THR B 1 172 ? -6.871 5.391 5.609 1 95.12 172 THR B CA 1
ATOM 3700 C C . THR B 1 172 ? -8.016 6.395 5.668 1 95.12 172 THR B C 1
ATOM 3702 O O . THR B 1 172 ? -7.793 7.59 5.867 1 95.12 172 THR B O 1
ATOM 3705 N N . ILE B 1 173 ? -9.195 5.934 5.559 1 96.94 173 ILE B N 1
ATOM 3706 C CA . ILE B 1 173 ? -10.359 6.816 5.543 1 96.94 173 ILE B CA 1
ATOM 3707 C C . ILE B 1 173 ? -10.547 7.441 6.926 1 96.94 173 ILE B C 1
ATOM 3709 O O . ILE B 1 173 ? -10.82 8.641 7.043 1 96.94 173 ILE B O 1
ATOM 3713 N N . ALA B 1 174 ? -10.359 6.652 7.977 1 95.75 174 ALA B N 1
ATOM 3714 C CA . ALA B 1 174 ? -10.547 7.137 9.344 1 95.75 174 ALA B CA 1
ATOM 3715 C C . ALA B 1 174 ? -9.508 8.203 9.688 1 95.75 174 ALA B C 1
ATOM 3717 O O . ALA B 1 174 ? -9.852 9.242 10.266 1 95.75 174 ALA B O 1
ATOM 3718 N N . SER B 1 175 ? -8.289 7.969 9.32 1 94.12 175 SER B N 1
ATOM 3719 C CA . SER B 1 175 ? -7.219 8.898 9.672 1 94.12 175 SER B CA 1
ATOM 3720 C C . SER B 1 175 ? -7.391 10.234 8.953 1 94.12 175 SER B C 1
ATOM 3722 O O . SER B 1 175 ? -7.277 11.297 9.562 1 94.12 175 SER B O 1
ATOM 3724 N N . ILE B 1 176 ? -7.68 10.219 7.676 1 92.31 176 ILE B N 1
ATOM 3725 C CA . ILE B 1 176 ? -7.844 11.445 6.902 1 92.31 176 ILE B CA 1
ATOM 3726 C C . ILE B 1 176 ? -9.109 12.18 7.355 1 92.31 176 ILE B C 1
ATOM 3728 O O . ILE B 1 176 ? -9.102 13.398 7.516 1 92.31 176 ILE B O 1
ATOM 3732 N N . SER B 1 177 ? -10.148 11.445 7.609 1 95.12 177 SER B N 1
ATOM 3733 C CA . SER B 1 177 ? -11.391 12.055 8.086 1 95.12 177 SER B CA 1
ATOM 3734 C C . SER B 1 177 ? -11.188 12.711 9.453 1 95.12 177 SER B C 1
ATOM 3736 O O . SER B 1 177 ? -11.727 13.789 9.711 1 95.12 177 SER B O 1
ATOM 3738 N N . ARG B 1 178 ? -10.492 12.047 10.289 1 93.94 178 ARG B N 1
ATOM 3739 C CA . ARG B 1 178 ? -10.195 12.617 11.602 1 93.94 178 ARG B CA 1
ATOM 3740 C C . ARG B 1 178 ? -9.469 13.945 11.461 1 93.94 178 ARG B C 1
ATOM 3742 O O . ARG B 1 178 ? -9.812 14.922 12.133 1 93.94 178 ARG B O 1
ATOM 3749 N N . GLU B 1 179 ? -8.508 14.008 10.578 1 89.94 179 GLU B N 1
ATOM 3750 C CA . GLU B 1 179 ? -7.746 15.227 10.359 1 89.94 179 GLU B CA 1
ATOM 3751 C C . GLU B 1 179 ? -8.633 16.344 9.797 1 89.94 179 GLU B C 1
ATOM 3753 O O . GLU B 1 179 ? -8.5 17.5 10.18 1 89.94 179 GLU B O 1
ATOM 3758 N N . VAL B 1 180 ? -9.477 15.969 8.93 1 91.75 180 VAL B N 1
ATOM 3759 C CA . VAL B 1 180 ? -10.383 16.922 8.289 1 91.75 180 VAL B CA 1
ATOM 3760 C C . VAL B 1 180 ? -11.352 17.484 9.32 1 91.75 180 VAL B C 1
ATOM 3762 O O . VAL B 1 180 ? -11.617 18.688 9.336 1 91.75 180 VAL B O 1
ATOM 3765 N N . ILE B 1 181 ? -11.828 16.656 10.195 1 94.38 181 ILE B N 1
ATOM 3766 C CA . ILE B 1 181 ? -12.805 17.062 11.203 1 94.38 181 ILE B CA 1
ATOM 3767 C C . ILE B 1 181 ? -12.117 17.906 12.273 1 94.38 181 ILE B C 1
ATOM 3769 O O . ILE B 1 181 ? -12.703 18.859 12.789 1 94.38 181 ILE B O 1
ATOM 3773 N N . MET B 1 182 ? -10.922 17.625 12.539 1 92.5 182 MET B N 1
ATOM 3774 C CA . MET B 1 182 ? -10.172 18.312 13.586 1 92.5 182 MET B CA 1
ATOM 3775 C C . MET B 1 182 ? -9.922 19.766 13.211 1 92.5 182 MET B C 1
ATOM 3777 O O . MET B 1 182 ? -9.805 20.625 14.086 1 92.5 182 MET B O 1
ATOM 3781 N N . VAL B 1 183 ? -9.906 20.031 11.992 1 89.06 183 VAL B N 1
ATOM 3782 C CA . VAL B 1 183 ? -9.523 21.375 11.586 1 89.06 183 VAL B CA 1
ATOM 3783 C C . VAL B 1 183 ? -10.773 22.25 11.461 1 89.06 183 VAL B C 1
ATOM 3785 O O . VAL B 1 183 ? -10.68 23.469 11.242 1 89.06 183 VAL B O 1
ATOM 3788 N N . VAL B 1 184 ? -11.961 21.719 11.664 1 92.38 184 VAL B N 1
ATOM 3789 C CA . VAL B 1 184 ? -13.188 22.516 11.688 1 92.38 184 VAL B CA 1
ATOM 3790 C C . VAL B 1 184 ? -13.109 23.547 12.812 1 92.38 184 VAL B C 1
ATOM 3792 O O . VAL B 1 184 ? -12.859 23.188 13.969 1 92.38 184 VAL B O 1
ATOM 3795 N N . PRO B 1 185 ? -13.328 24.828 12.461 1 93.88 185 PRO B N 1
ATOM 3796 C CA . PRO B 1 185 ? -13.219 25.875 13.477 1 93.88 185 PRO B CA 1
ATOM 3797 C C . PRO B 1 185 ? -14.195 25.672 14.641 1 93.88 185 PRO B C 1
ATOM 3799 O O . PRO B 1 185 ? -15.336 25.281 14.422 1 93.88 18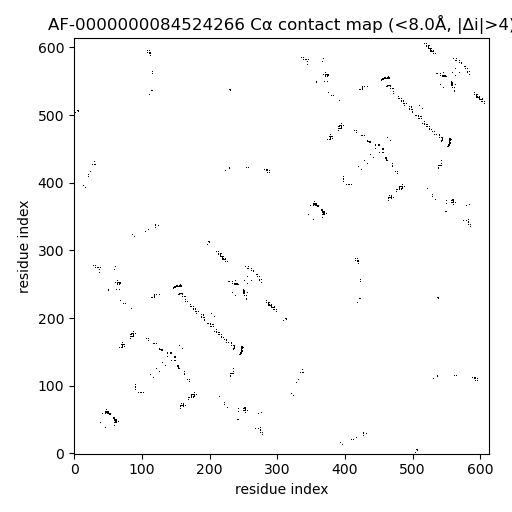5 PRO B O 1
ATOM 3802 N N . ASP B 1 186 ? -13.766 26.031 15.797 1 94.38 186 ASP B N 1
ATOM 3803 C CA . ASP B 1 186 ? -14.586 25.938 17 1 94.38 186 ASP B CA 1
ATOM 3804 C C . ASP B 1 186 ? -15.82 26.828 16.906 1 94.38 186 ASP B C 1
ATOM 3806 O O . ASP B 1 186 ? -16.875 26.5 17.438 1 94.38 186 ASP B O 1
ATOM 3810 N N . ALA B 1 187 ? -15.562 27.875 16.188 1 94.44 187 ALA B N 1
ATOM 3811 C CA . ALA B 1 187 ? -16.656 28.828 16.031 1 94.44 187 ALA B CA 1
ATOM 3812 C C . ALA B 1 187 ? -17.875 28.172 15.383 1 94.44 187 ALA B C 1
ATOM 3814 O O . ALA B 1 187 ? -19.016 28.516 15.695 1 94.44 187 ALA B O 1
ATOM 3815 N N . GLN B 1 188 ? -17.609 27.281 14.477 1 92.94 188 GLN B N 1
ATOM 3816 C CA . GLN B 1 188 ? -18.688 26.562 13.797 1 92.94 188 GLN B CA 1
ATOM 3817 C C . GLN B 1 188 ? -19.438 25.656 14.766 1 92.94 188 GLN B C 1
ATOM 3819 O O . GLN B 1 188 ? -20.656 25.578 14.742 1 92.94 188 GLN B O 1
ATOM 3824 N N . ARG B 1 189 ? -18.734 25.031 15.602 1 94.81 189 ARG B N 1
ATOM 3825 C CA . ARG B 1 189 ? -19.312 24.156 16.609 1 94.81 189 ARG B CA 1
ATOM 3826 C C . ARG B 1 189 ? -20.141 24.953 17.625 1 94.81 189 ARG B C 1
ATOM 3828 O O . ARG B 1 189 ? -21.297 24.609 17.906 1 94.81 189 ARG B O 1
ATOM 3835 N N . GLU B 1 190 ? -19.547 26.047 18.078 1 95.19 190 GLU B N 1
ATOM 3836 C CA . GLU B 1 190 ? -20.141 26.891 19.109 1 95.19 190 GLU B CA 1
ATOM 3837 C C . GLU B 1 190 ? -21.391 27.594 18.594 1 95.19 190 GLU B C 1
ATOM 3839 O O . GLU B 1 190 ? -22.375 27.766 19.328 1 95.19 190 GLU B O 1
ATOM 3844 N N . ALA B 1 191 ? -21.281 27.969 17.375 1 95.06 191 ALA B N 1
ATOM 3845 C CA . ALA B 1 191 ? -22.438 28.641 16.766 1 95.06 191 ALA B CA 1
ATOM 3846 C C . ALA B 1 191 ? -23.656 27.719 16.734 1 95.06 191 ALA B C 1
ATOM 3848 O O . ALA B 1 191 ? -24.766 28.141 17.062 1 95.06 191 ALA B O 1
ATOM 3849 N N . ALA B 1 192 ? -23.484 26.531 16.375 1 94 192 ALA B N 1
ATOM 3850 C CA . ALA B 1 192 ? -24.578 25.562 16.328 1 94 192 ALA B CA 1
ATOM 3851 C C . ALA B 1 192 ? -25.125 25.281 17.719 1 94 192 ALA B C 1
ATOM 3853 O O . ALA B 1 192 ? -26.344 25.203 17.922 1 94 192 ALA B O 1
ATOM 3854 N N . LEU B 1 193 ? -24.281 25.172 18.656 1 93.62 193 LEU B N 1
ATOM 3855 C CA . LEU B 1 193 ? -24.688 24.891 20.031 1 93.62 193 LEU B CA 1
ATOM 3856 C C . LEU B 1 193 ? -25.422 26.094 20.625 1 93.62 193 LEU B C 1
ATOM 3858 O O . LEU B 1 193 ? -26.375 25.938 21.391 1 93.62 193 LEU B O 1
ATOM 3862 N N . ALA B 1 194 ? -24.938 27.219 20.312 1 95.88 194 ALA B N 1
ATOM 3863 C CA . ALA B 1 194 ? -25.562 28.453 20.797 1 95.88 194 ALA B CA 1
ATOM 3864 C C . ALA B 1 194 ? -26.984 28.594 20.266 1 95.88 194 ALA B C 1
ATOM 3866 O O . ALA B 1 194 ? -27.828 29.188 20.922 1 95.88 194 ALA B O 1
ATOM 3867 N N . LEU B 1 195 ? -27.234 28.031 19.125 1 95.44 195 LEU B N 1
ATOM 3868 C CA . LEU B 1 195 ? -28.562 28.078 18.516 1 95.44 195 LEU B CA 1
ATOM 3869 C C . LEU B 1 195 ? -29.453 27 19.109 1 95.44 195 LEU B C 1
ATOM 3871 O O . LEU B 1 195 ? -30.609 26.859 18.703 1 95.44 195 LEU B O 1
ATOM 3875 N N . GLY B 1 196 ? -28.969 26.203 20.047 1 92.69 196 GLY B N 1
ATOM 3876 C CA . GLY B 1 196 ? -29.781 25.219 20.734 1 92.69 196 GLY B CA 1
ATOM 3877 C C . GLY B 1 196 ? -29.656 23.812 20.156 1 92.69 196 GLY B C 1
ATOM 3878 O O . GLY B 1 196 ? -30.422 22.922 20.516 1 92.69 196 GLY B O 1
ATOM 3879 N N . ALA B 1 197 ? -28.719 23.672 19.297 1 91.81 197 ALA B N 1
ATOM 3880 C CA . ALA B 1 197 ? -28.547 22.359 18.688 1 91.81 197 ALA B CA 1
ATOM 3881 C C . ALA B 1 197 ? -28 21.359 19.703 1 91.81 197 ALA B C 1
ATOM 3883 O O . ALA B 1 197 ? -27.234 21.734 20.594 1 91.81 197 ALA B O 1
ATOM 3884 N N . THR B 1 198 ? -28.469 20.078 19.547 1 90.06 198 THR B N 1
ATOM 3885 C CA . THR B 1 198 ? -27.844 19 20.297 1 90.06 198 THR B CA 1
ATOM 3886 C C . THR B 1 198 ? -26.453 18.688 19.734 1 90.06 198 THR B C 1
ATOM 3888 O O . THR B 1 198 ? -26.094 19.172 18.672 1 90.06 198 THR B O 1
ATOM 3891 N N . LYS B 1 199 ? -25.672 17.953 20.484 1 89.38 199 LYS B N 1
ATOM 3892 C CA . LYS B 1 199 ? -24.344 17.578 20.016 1 89.38 199 LYS B CA 1
ATOM 3893 C C . LYS B 1 199 ? -24.422 16.875 18.672 1 89.38 199 LYS B C 1
ATOM 3895 O O . LYS B 1 199 ? -23.609 17.141 17.781 1 89.38 199 LYS B O 1
ATOM 3900 N N . TRP B 1 200 ? -25.375 16.031 18.531 1 88.19 200 TRP B N 1
ATOM 3901 C CA . TRP B 1 200 ? -25.531 15.281 17.297 1 88.19 200 TRP B CA 1
ATOM 3902 C C . TRP B 1 200 ? -25.922 16.203 16.141 1 88.19 200 TRP B C 1
ATOM 3904 O O . TRP B 1 200 ? -25.438 16.047 15.023 1 88.19 200 TRP B O 1
ATOM 3914 N N . GLU B 1 201 ? -26.781 17.062 16.469 1 90.69 201 GLU B N 1
ATOM 3915 C CA . GLU B 1 201 ? -27.203 18.031 15.453 1 90.69 201 GLU B CA 1
ATOM 3916 C C . GLU B 1 201 ? -26.047 18.922 15.023 1 90.69 201 GLU B C 1
ATOM 3918 O O . GLU B 1 201 ? -25.891 19.234 13.836 1 90.69 201 GLU B O 1
ATOM 3923 N N . MET B 1 202 ? -25.281 19.312 16.062 1 94.31 202 MET B N 1
ATOM 3924 C CA . MET B 1 202 ? -24.094 20.109 15.773 1 94.31 202 MET B CA 1
ATOM 3925 C C . MET B 1 202 ? -23.125 19.344 14.883 1 94.31 202 MET B C 1
ATOM 3927 O O . MET B 1 202 ? -22.609 19.891 13.898 1 94.31 202 MET B O 1
ATOM 3931 N N . ILE B 1 203 ? -22.891 18.078 15.141 1 94.12 203 ILE B N 1
ATOM 3932 C CA . ILE B 1 203 ? -22 17.25 14.352 1 94.12 203 ILE B CA 1
ATOM 3933 C C . ILE B 1 203 ? -22.531 17.125 12.922 1 94.12 203 ILE B C 1
ATOM 3935 O O . ILE B 1 203 ? -21.781 17.297 11.953 1 94.12 203 ILE B O 1
ATOM 3939 N N . ARG B 1 204 ? -23.75 16.922 12.766 1 92.5 204 ARG B N 1
ATOM 3940 C CA . ARG B 1 204 ? -24.359 16.672 11.469 1 92.5 204 ARG B CA 1
ATOM 3941 C C . ARG B 1 204 ? -24.438 17.953 10.633 1 92.5 204 ARG B C 1
ATOM 3943 O O . ARG B 1 204 ? -24.188 17.922 9.43 1 92.5 204 ARG B O 1
ATOM 3950 N N . THR B 1 205 ? -24.734 19.047 11.281 1 93.44 205 THR B N 1
ATOM 3951 C CA . THR B 1 205 ? -25.062 20.25 10.531 1 93.44 205 THR B CA 1
ATOM 3952 C C . THR B 1 205 ? -23.844 21.172 10.414 1 93.44 205 THR B C 1
ATOM 3954 O O . THR B 1 205 ? -23.719 21.922 9.445 1 93.44 205 THR B O 1
ATOM 3957 N N . ALA B 1 206 ? -22.953 21.141 11.391 1 94.25 206 ALA B N 1
ATOM 3958 C CA . ALA B 1 206 ? -21.812 22.031 11.367 1 94.25 206 ALA B CA 1
ATOM 3959 C C . ALA B 1 206 ? -20.531 21.281 10.984 1 94.25 206 ALA B C 1
ATOM 3961 O O . ALA B 1 206 ? -19.906 21.594 9.969 1 94.25 206 ALA B O 1
ATOM 3962 N N . VAL B 1 207 ? -20.25 20.234 11.648 1 94.88 207 VAL B N 1
ATOM 3963 C CA . VAL B 1 207 ? -18.969 19.547 11.492 1 94.88 207 VAL B CA 1
ATOM 3964 C C . VAL B 1 207 ? -18.969 18.781 10.172 1 94.88 207 VAL B C 1
ATOM 3966 O O . VAL B 1 207 ? -18.078 18.984 9.336 1 94.88 207 VAL B O 1
ATOM 3969 N N . LEU B 1 208 ? -19.953 17.938 9.906 1 94.88 208 LEU B N 1
ATOM 3970 C CA . LEU B 1 208 ? -19.969 17.078 8.727 1 94.88 208 LEU B CA 1
ATOM 3971 C C . LEU B 1 208 ? -20.203 17.891 7.461 1 94.88 208 LEU B C 1
ATOM 3973 O O . LEU B 1 208 ? -19.688 17.547 6.395 1 94.88 208 LEU B O 1
ATOM 3977 N N . THR B 1 209 ? -20.984 18.922 7.613 1 93.5 209 THR B N 1
ATOM 3978 C CA . THR B 1 209 ? -21.234 19.781 6.457 1 93.5 209 THR B CA 1
ATOM 3979 C C . THR B 1 209 ? -19.969 20.531 6.066 1 93.5 209 THR B C 1
ATOM 3981 O O . THR B 1 209 ? -19.656 20.672 4.879 1 93.5 209 THR B O 1
ATOM 3984 N N . TYR B 1 210 ? -19.25 20.969 7.098 1 91.94 210 TYR B N 1
ATOM 3985 C CA . TYR B 1 210 ? -18.016 21.703 6.867 1 91.94 210 TYR B CA 1
ATOM 3986 C C . TYR B 1 210 ? -16.938 20.797 6.305 1 91.94 210 TYR B C 1
ATOM 3988 O O . TYR B 1 210 ? -16.109 21.219 5.5 1 91.94 210 TYR B O 1
ATOM 3996 N N . SER B 1 211 ? -16.953 19.531 6.641 1 93.5 211 SER B N 1
ATOM 3997 C CA . SER B 1 211 ? -15.867 18.609 6.312 1 93.5 211 SER B CA 1
ATOM 3998 C C . SER B 1 211 ? -16.25 17.688 5.156 1 93.5 211 SER B C 1
ATOM 4000 O O . SER B 1 211 ? -15.555 16.703 4.875 1 93.5 211 SER B O 1
ATOM 4002 N N . ARG B 1 212 ? -17.312 17.922 4.496 1 94 212 ARG B N 1
ATOM 4003 C CA . ARG B 1 212 ? -17.875 17 3.527 1 94 212 ARG B CA 1
ATOM 4004 C C . ARG B 1 212 ? -16.906 16.734 2.379 1 94 212 ARG B C 1
ATOM 4006 O O . ARG B 1 212 ? -16.734 15.602 1.945 1 94 212 ARG B O 1
ATOM 4013 N N . SER B 1 213 ? -16.297 17.781 1.816 1 92.56 213 SER B N 1
ATOM 4014 C CA . SER B 1 213 ? -15.383 17.625 0.688 1 92.56 213 SER B CA 1
ATOM 4015 C C . SER B 1 213 ? -14.141 16.844 1.09 1 92.56 213 SER B C 1
ATOM 4017 O O . SER B 1 213 ? -13.641 16.016 0.323 1 92.56 213 SER B O 1
ATOM 4019 N N . GLY B 1 214 ? -13.672 17.125 2.312 1 92.75 214 GLY B N 1
ATOM 4020 C CA . GLY B 1 214 ? -12.516 16.391 2.814 1 92.75 214 GLY B CA 1
ATOM 4021 C C . GLY B 1 214 ? -12.805 14.922 3.051 1 92.75 214 GLY B C 1
ATOM 4022 O O . GLY B 1 214 ? -11.977 14.07 2.734 1 92.75 214 GLY B O 1
ATOM 4023 N N . ILE B 1 215 ? -13.953 14.672 3.557 1 95.12 215 ILE B N 1
ATOM 4024 C CA . ILE B 1 215 ? -14.359 13.297 3.826 1 95.12 215 ILE B CA 1
ATOM 4025 C C . ILE B 1 215 ? -14.539 12.547 2.508 1 95.12 215 ILE B C 1
ATOM 4027 O O . ILE B 1 215 ? -14.133 11.391 2.389 1 95.12 215 ILE B O 1
ATOM 4031 N N . LEU B 1 216 ? -15.102 13.227 1.52 1 95.94 216 LEU B N 1
ATOM 4032 C CA . LEU B 1 216 ? -15.227 12.617 0.199 1 95.94 216 LEU B CA 1
ATOM 4033 C C . LEU B 1 216 ? -13.852 12.305 -0.391 1 95.94 216 LEU B C 1
ATOM 4035 O O . LEU B 1 216 ? -13.672 11.266 -1.028 1 95.94 216 LEU B O 1
ATOM 4039 N N . GLY B 1 217 ? -12.969 13.234 -0.172 1 93.81 217 GLY B N 1
ATOM 4040 C CA . GLY B 1 217 ? -11.602 12.977 -0.601 1 93.81 217 GLY B CA 1
ATOM 4041 C C . GLY B 1 217 ? -11 11.742 0.044 1 93.81 217 GLY B C 1
ATOM 4042 O O . GLY B 1 217 ? -10.344 10.945 -0.626 1 93.81 217 GLY B O 1
ATOM 4043 N N . ALA B 1 218 ? -11.242 11.609 1.356 1 95 218 ALA B N 1
ATOM 4044 C CA . ALA B 1 218 ? -10.75 10.438 2.088 1 95 218 ALA B CA 1
ATOM 4045 C C . ALA B 1 218 ? -11.328 9.148 1.513 1 95 218 ALA B C 1
ATOM 4047 O O . ALA B 1 218 ? -10.609 8.156 1.369 1 95 218 ALA B O 1
ATOM 4048 N N . MET B 1 219 ? -12.547 9.227 1.138 1 97.38 219 MET B N 1
ATOM 4049 C CA . MET B 1 219 ? -13.234 8.062 0.567 1 97.38 219 MET B CA 1
ATOM 4050 C C . MET B 1 219 ? -12.617 7.68 -0.773 1 97.38 219 MET B C 1
ATOM 4052 O O . MET B 1 219 ? -12.398 6.496 -1.045 1 97.38 219 MET B O 1
ATOM 4056 N N . ILE B 1 220 ? -12.344 8.656 -1.542 1 96.19 220 ILE B N 1
ATOM 4057 C CA . ILE B 1 220 ? -11.82 8.398 -2.881 1 96.19 220 ILE B CA 1
ATOM 4058 C C . ILE B 1 220 ? -10.391 7.879 -2.787 1 96.19 220 ILE B C 1
ATOM 4060 O O . ILE B 1 220 ? -9.984 7 -3.551 1 96.19 220 ILE B O 1
ATOM 4064 N N . ILE B 1 221 ? -9.633 8.398 -1.84 1 93 221 ILE B N 1
ATOM 4065 C CA . ILE B 1 221 ? -8.289 7.879 -1.618 1 93 221 ILE B CA 1
ATOM 4066 C C . ILE B 1 221 ? -8.367 6.414 -1.196 1 93 221 ILE B C 1
ATOM 4068 O O . ILE B 1 221 ? -7.609 5.578 -1.693 1 93 221 ILE B O 1
ATOM 4072 N N . GLY B 1 222 ? -9.289 6.113 -0.302 1 96.44 222 GLY B N 1
ATOM 4073 C CA . GLY B 1 222 ? -9.531 4.734 0.083 1 96.44 222 GLY B CA 1
ATOM 4074 C C . GLY B 1 222 ? -9.914 3.846 -1.087 1 96.44 222 GLY B C 1
ATOM 4075 O O . GLY B 1 222 ? -9.438 2.715 -1.196 1 96.44 222 GLY B O 1
ATOM 4076 N N . LEU B 1 223 ? -10.734 4.379 -1.966 1 97.31 223 LEU B N 1
ATOM 4077 C CA . LEU B 1 223 ? -11.133 3.646 -3.164 1 97.31 223 LEU B CA 1
ATOM 4078 C C . LEU B 1 223 ? -9.922 3.332 -4.039 1 97.31 223 LEU B C 1
ATOM 4080 O O . LEU B 1 223 ? -9.812 2.227 -4.57 1 97.31 223 LEU B O 1
ATOM 4084 N N . GLY B 1 224 ? -9.125 4.297 -4.23 1 95.19 224 GLY B N 1
ATOM 4085 C CA . GLY B 1 224 ? -7.906 4.078 -4.988 1 95.19 224 GLY B CA 1
ATOM 4086 C C . GLY B 1 224 ? -7.062 2.945 -4.441 1 95.19 224 GLY B C 1
ATOM 4087 O O . GLY B 1 224 ? -6.551 2.121 -5.203 1 95.19 224 GLY B O 1
ATOM 4088 N N . ARG B 1 225 ? -6.957 2.898 -3.156 1 94.81 225 ARG B N 1
ATOM 4089 C CA . ARG B 1 225 ? -6.195 1.837 -2.508 1 94.81 225 ARG B CA 1
ATOM 4090 C C . ARG B 1 225 ? -6.848 0.477 -2.732 1 94.81 225 ARG B C 1
ATOM 4092 O O . ARG B 1 225 ? -6.156 -0.518 -2.969 1 94.81 225 ARG B O 1
ATOM 4099 N N . ALA B 1 226 ? -8.117 0.48 -2.676 1 97.69 226 ALA B N 1
ATOM 4100 C CA . ALA B 1 226 ? -8.852 -0.767 -2.869 1 97.69 226 ALA B CA 1
ATOM 4101 C C . ALA B 1 226 ? -8.695 -1.281 -4.297 1 97.69 226 ALA B C 1
ATOM 4103 O O . ALA B 1 226 ? -8.508 -2.48 -4.512 1 97.69 226 ALA B O 1
ATOM 4104 N N . ILE B 1 227 ? -8.75 -0.415 -5.203 1 97.44 227 ILE B N 1
ATOM 4105 C CA . ILE B 1 227 ? -8.664 -0.766 -6.617 1 97.44 227 ILE B CA 1
ATOM 4106 C C . ILE B 1 227 ? -7.293 -1.382 -6.91 1 97.44 227 ILE B C 1
ATOM 4108 O O . ILE B 1 227 ? -7.188 -2.33 -7.688 1 97.44 227 ILE B O 1
ATOM 4112 N N . GLY B 1 228 ? -6.332 -0.929 -6.277 1 95.5 228 GLY B N 1
ATOM 4113 C CA . GLY B 1 228 ? -4.969 -1.338 -6.574 1 95.5 228 GLY B CA 1
ATOM 4114 C C . GLY B 1 228 ? -4.516 -2.539 -5.766 1 95.5 228 GLY B C 1
ATOM 4115 O O . GLY B 1 228 ? -3.404 -3.039 -5.957 1 95.5 228 GLY B O 1
ATOM 4116 N N . GLU B 1 229 ? -5.34 -3.008 -4.871 1 96 229 GLU B N 1
ATOM 4117 C CA . GLU B 1 229 ? -4.945 -4.129 -4.023 1 96 229 GLU B CA 1
ATOM 4118 C C . GLU B 1 229 ? -4.801 -5.41 -4.844 1 96 229 GLU B C 1
ATOM 4120 O O . GLU B 1 229 ? -5.613 -5.68 -5.73 1 96 229 GLU B O 1
ATOM 4125 N N . THR B 1 230 ? -3.789 -6.23 -4.508 1 95.44 230 THR B N 1
ATOM 4126 C CA . THR B 1 230 ? -3.49 -7.402 -5.328 1 95.44 230 THR B CA 1
ATOM 4127 C C . THR B 1 230 ? -3.58 -8.68 -4.5 1 95.44 230 THR B C 1
ATOM 4129 O O . THR B 1 230 ? -4.59 -9.383 -4.543 1 95.44 230 THR B O 1
ATOM 4132 N N . MET B 1 231 ? -2.668 -8.844 -3.592 1 93.25 231 MET B N 1
ATOM 4133 C CA . MET B 1 231 ? -2.438 -10.164 -3.008 1 93.25 231 MET B CA 1
ATOM 4134 C C . MET B 1 231 ? -3.545 -10.523 -2.023 1 93.25 231 MET B C 1
ATOM 4136 O O . MET B 1 231 ? -3.986 -11.672 -1.974 1 93.25 231 MET B O 1
ATOM 4140 N N . SER B 1 232 ? -3.953 -9.609 -1.204 1 95.5 232 SER B N 1
ATOM 4141 C CA . SER B 1 232 ? -5.016 -9.945 -0.261 1 95.5 232 SER B CA 1
ATOM 4142 C C . SER B 1 232 ? -6.281 -10.391 -0.988 1 95.5 232 SER B C 1
ATOM 4144 O O . SER B 1 232 ? -6.938 -11.352 -0.573 1 95.5 232 SER B O 1
ATOM 4146 N N . VAL B 1 233 ? -6.559 -9.734 -2.064 1 97.38 233 VAL B N 1
ATOM 4147 C CA . VAL B 1 233 ? -7.75 -10.055 -2.842 1 97.38 233 VAL B CA 1
ATOM 4148 C C . VAL B 1 233 ? -7.547 -11.359 -3.598 1 97.38 233 VAL B C 1
ATOM 4150 O O . VAL B 1 233 ? -8.445 -12.211 -3.641 1 97.38 233 VAL B O 1
ATOM 4153 N N . THR B 1 234 ? -6.395 -11.562 -4.145 1 96.25 234 THR B N 1
ATOM 4154 C CA . THR B 1 234 ? -6.074 -12.773 -4.895 1 96.25 234 THR B CA 1
ATOM 4155 C C . THR B 1 234 ? -6.316 -14.016 -4.043 1 96.25 234 THR B C 1
ATOM 4157 O O . THR B 1 234 ? -6.781 -15.039 -4.547 1 96.25 234 THR B O 1
ATOM 4160 N N . MET B 1 235 ? -6.062 -13.914 -2.807 1 94.62 235 MET B N 1
ATOM 4161 C CA . MET B 1 235 ? -6.094 -15.07 -1.925 1 94.62 235 MET B CA 1
ATOM 4162 C C . MET B 1 235 ? -7.52 -15.391 -1.491 1 94.62 235 MET B C 1
ATOM 4164 O O . MET B 1 235 ? -7.797 -16.484 -1.006 1 94.62 235 MET B O 1
ATOM 4168 N N . VAL B 1 236 ? -8.5 -14.445 -1.724 1 96.62 236 VAL B N 1
ATOM 4169 C CA . VAL B 1 236 ? -9.797 -14.703 -1.097 1 96.62 236 VAL B CA 1
ATOM 4170 C C . VAL B 1 236 ? -10.906 -14.539 -2.129 1 96.62 236 VAL B C 1
ATOM 4172 O O . VAL B 1 236 ? -12.078 -14.828 -1.843 1 96.62 236 VAL B O 1
ATOM 4175 N N . ILE B 1 237 ? -10.641 -14.133 -3.328 1 97.38 237 ILE B N 1
ATOM 4176 C CA . ILE B 1 237 ? -11.711 -13.766 -4.25 1 97.38 237 ILE B CA 1
ATOM 4177 C C . ILE B 1 237 ? -12.133 -14.984 -5.062 1 97.38 237 ILE B C 1
ATOM 4179 O O . ILE B 1 237 ? -13.203 -14.984 -5.684 1 97.38 237 ILE B O 1
ATOM 4183 N N . GLY B 1 238 ? -11.336 -16.016 -5.195 1 96 238 GLY B N 1
ATOM 4184 C CA . GLY B 1 238 ? -11.688 -17.25 -5.895 1 96 238 GLY B CA 1
ATOM 4185 C C . GLY B 1 238 ? -11.109 -17.312 -7.297 1 96 238 GLY B C 1
ATOM 4186 O O . GLY B 1 238 ? -11.094 -18.391 -7.906 1 96 238 GLY B O 1
ATOM 4187 N N . ASN B 1 239 ? -10.68 -16.297 -7.914 1 96.44 239 ASN B N 1
ATOM 4188 C CA . ASN B 1 239 ? -9.906 -16.188 -9.148 1 96.44 239 ASN B CA 1
ATOM 4189 C C . ASN B 1 239 ? -10.586 -16.938 -10.297 1 96.44 239 ASN B C 1
ATOM 4191 O O . ASN B 1 239 ? -9.953 -17.75 -10.969 1 96.44 239 ASN B O 1
ATOM 4195 N N . ARG B 1 240 ? -11.789 -16.719 -10.5 1 96.5 240 ARG B N 1
ATOM 4196 C CA . ARG B 1 240 ? -12.539 -17.266 -11.625 1 96.5 240 ARG B CA 1
ATOM 4197 C C . ARG B 1 240 ? -12.766 -16.188 -12.695 1 96.5 240 ARG B C 1
ATOM 4199 O O . ARG B 1 240 ? -13.367 -15.148 -12.414 1 96.5 240 ARG B O 1
ATOM 4206 N N . PRO B 1 241 ? -12.289 -16.453 -13.898 1 96.75 241 PRO B N 1
ATOM 4207 C CA . PRO B 1 241 ? -12.336 -15.43 -14.945 1 96.75 241 PRO B CA 1
ATOM 4208 C C . PRO B 1 241 ? -13.711 -15.312 -15.602 1 96.75 241 PRO B C 1
ATOM 4210 O O . PRO B 1 241 ? -13.82 -15.328 -16.828 1 96.75 241 PRO B O 1
ATOM 4213 N N . GLU B 1 242 ? -14.75 -15.203 -14.789 1 96.31 242 GLU B N 1
ATOM 4214 C CA . GLU B 1 242 ? -16.125 -15.023 -15.234 1 96.31 242 GLU B CA 1
ATOM 4215 C C . GLU B 1 242 ? -16.844 -13.953 -14.406 1 96.31 242 GLU B C 1
ATOM 4217 O O . GLU B 1 242 ? -16.469 -13.688 -13.273 1 96.31 242 GLU B O 1
ATOM 4222 N N . VAL B 1 243 ? -17.844 -13.391 -15.031 1 95.69 243 VAL B N 1
ATOM 4223 C CA . VAL B 1 243 ? -18.672 -12.453 -14.289 1 95.69 243 VAL B CA 1
ATOM 4224 C C . VAL B 1 243 ? -19.594 -13.211 -13.32 1 95.69 243 VAL B C 1
ATOM 4226 O O . VAL B 1 243 ? -20.375 -14.055 -13.742 1 95.69 243 VAL B O 1
ATOM 4229 N N . PRO B 1 244 ? -19.438 -12.922 -12.117 1 94.06 244 PRO B N 1
ATOM 4230 C CA . PRO B 1 244 ? -20.25 -13.672 -11.148 1 94.06 244 PRO B CA 1
ATOM 4231 C C . PRO B 1 244 ? -21.719 -13.297 -11.188 1 94.06 244 PRO B C 1
ATOM 4233 O O . PRO B 1 244 ? -22.062 -12.148 -11.477 1 94.06 244 PRO B O 1
ATOM 4236 N N . ASP B 1 245 ? -22.562 -14.234 -10.82 1 91.5 245 ASP B N 1
ATOM 4237 C CA . ASP B 1 245 ? -24 -14.008 -10.758 1 91.5 245 ASP B CA 1
ATOM 4238 C C . ASP B 1 245 ? -24.406 -13.5 -9.383 1 91.5 245 ASP B C 1
ATOM 4240 O O . ASP B 1 245 ? -25.422 -12.812 -9.242 1 91.5 245 ASP B O 1
ATOM 4244 N N . SER B 1 246 ? -23.578 -13.875 -8.43 1 93.31 246 SER B N 1
ATOM 4245 C CA . SER B 1 246 ? -23.859 -13.523 -7.043 1 93.31 246 SER B CA 1
ATOM 4246 C C . SER B 1 246 ? -22.656 -12.867 -6.383 1 93.31 246 SER B C 1
ATOM 4248 O O . SER B 1 246 ? -21.516 -13.102 -6.797 1 93.31 246 SER B O 1
ATOM 4250 N N . ILE B 1 247 ? -22.922 -12.133 -5.332 1 94.12 247 ILE B N 1
ATOM 4251 C CA . ILE B 1 247 ? -21.844 -11.477 -4.605 1 94.12 247 ILE B CA 1
ATOM 4252 C C . ILE B 1 247 ? -21.016 -12.516 -3.848 1 94.12 247 ILE B C 1
ATOM 4254 O O . ILE B 1 247 ? -19.906 -12.234 -3.406 1 94.12 247 ILE B O 1
ATOM 4258 N N . PHE B 1 248 ? -21.531 -13.711 -3.734 1 94.81 248 PHE B N 1
ATOM 4259 C CA . PHE B 1 248 ? -20.828 -14.758 -2.994 1 94.81 248 PHE B CA 1
ATOM 4260 C C . PHE B 1 248 ? -20.047 -15.656 -3.939 1 94.81 248 PHE B C 1
ATOM 4262 O O . PHE B 1 248 ? -19.281 -16.516 -3.494 1 94.81 248 PHE B O 1
ATOM 4269 N N . ASP B 1 249 ? -20.156 -15.445 -5.266 1 95.62 249 ASP B N 1
ATOM 4270 C CA . ASP B 1 249 ? -19.453 -16.234 -6.27 1 95.62 249 ASP B CA 1
ATOM 4271 C C . ASP B 1 249 ? -17.984 -15.797 -6.383 1 95.62 249 ASP B C 1
ATOM 4273 O O . ASP B 1 249 ? -17.656 -14.648 -6.094 1 95.62 249 ASP B O 1
ATOM 4277 N N . PRO B 1 250 ? -17.109 -16.797 -6.758 1 96.81 250 PRO B N 1
ATOM 4278 C CA . PRO B 1 250 ? -15.742 -16.391 -7.086 1 96.81 250 PRO B CA 1
ATOM 4279 C C . PRO B 1 250 ? -15.68 -15.375 -8.219 1 96.81 250 PRO B C 1
ATOM 4281 O O . PRO B 1 250 ? -16.562 -15.344 -9.078 1 96.81 250 PRO B O 1
ATOM 4284 N N . ALA B 1 251 ? -14.773 -14.547 -8.172 1 97.38 251 ALA B N 1
ATOM 4285 C CA . ALA B 1 251 ? -14.5 -13.523 -9.172 1 97.38 251 ALA B CA 1
ATOM 4286 C C . ALA B 1 251 ? -13 -13.336 -9.375 1 97.38 251 ALA B C 1
ATOM 4288 O O . ALA B 1 251 ? -12.203 -14.18 -8.961 1 97.38 251 ALA B O 1
ATOM 4289 N N . TYR B 1 252 ? -12.633 -12.375 -10.172 1 98.19 252 TYR B N 1
ATOM 4290 C CA . TYR B 1 252 ? -11.242 -12.086 -10.516 1 98.19 252 TYR B CA 1
ATOM 4291 C C . TYR B 1 252 ? -11.031 -10.586 -10.703 1 98.19 252 TYR B C 1
ATOM 4293 O O . TYR B 1 252 ? -11.852 -9.906 -11.32 1 98.19 252 TYR B O 1
ATOM 4301 N N . THR B 1 253 ? -10.016 -10.016 -10.125 1 98.31 253 THR B N 1
ATOM 4302 C CA . THR B 1 253 ? -9.734 -8.602 -10.328 1 98.31 253 THR B CA 1
ATOM 4303 C C . THR B 1 253 ? -8.641 -8.414 -11.375 1 98.31 253 THR B C 1
ATOM 4305 O O . THR B 1 253 ? -7.965 -9.375 -11.758 1 98.31 253 THR B O 1
ATOM 4308 N N . MET B 1 254 ? -8.492 -7.172 -11.797 1 98.38 254 MET B N 1
ATOM 4309 C CA . MET B 1 254 ? -7.438 -6.848 -12.75 1 98.38 254 MET B CA 1
ATOM 4310 C C . MET B 1 254 ? -6.062 -7.156 -12.164 1 98.38 254 MET B C 1
ATOM 4312 O O . MET B 1 254 ? -5.238 -7.801 -12.812 1 98.38 254 MET B O 1
ATOM 4316 N N . ALA B 1 255 ? -5.852 -6.828 -10.93 1 97.62 255 ALA B N 1
ATOM 4317 C CA . ALA B 1 255 ? -4.566 -7.066 -10.273 1 97.62 255 ALA B CA 1
ATOM 4318 C C . ALA B 1 255 ? -4.332 -8.555 -10.062 1 97.62 255 ALA B C 1
ATOM 4320 O O . ALA B 1 255 ? -3.225 -9.055 -10.281 1 97.62 255 ALA B O 1
ATOM 4321 N N . SER B 1 256 ? -5.355 -9.281 -9.68 1 96.69 256 SER B N 1
ATOM 4322 C CA . SER B 1 256 ? -5.215 -10.688 -9.328 1 96.69 256 SER B CA 1
ATOM 4323 C C . SER B 1 256 ? -4.895 -11.539 -10.547 1 96.69 256 SER B C 1
ATOM 4325 O O . SER B 1 256 ? -4.121 -12.492 -10.461 1 96.69 256 SER B O 1
ATOM 4327 N N . VAL B 1 257 ? -5.523 -11.25 -11.688 1 97.44 257 VAL B N 1
ATOM 4328 C CA . VAL B 1 257 ? -5.266 -12.055 -12.875 1 97.44 257 VAL B CA 1
ATOM 4329 C C . VAL B 1 257 ? -3.818 -11.867 -13.328 1 97.44 257 VAL B C 1
ATOM 4331 O O . VAL B 1 257 ? -3.174 -12.82 -13.781 1 97.44 257 VAL B O 1
ATOM 4334 N N . ILE B 1 258 ? -3.318 -10.656 -13.234 1 96 258 ILE B N 1
ATOM 4335 C CA . ILE B 1 258 ? -1.924 -10.406 -13.578 1 96 258 ILE B CA 1
ATOM 4336 C C . ILE B 1 258 ? -1.011 -11.18 -12.633 1 96 258 ILE B C 1
ATOM 4338 O O . ILE B 1 258 ? -0.087 -11.867 -13.07 1 96 258 ILE B O 1
ATOM 4342 N N . ALA B 1 259 ? -1.28 -11.109 -11.391 1 93.62 259 ALA B N 1
ATOM 4343 C CA . ALA B 1 259 ? -0.471 -11.773 -10.367 1 93.62 259 ALA B CA 1
ATOM 4344 C C . ALA B 1 259 ? -0.428 -13.281 -10.586 1 93.62 259 ALA B C 1
ATOM 4346 O O . ALA B 1 259 ? 0.623 -13.906 -10.43 1 93.62 259 ALA B O 1
ATOM 4347 N N . ASN B 1 260 ? -1.522 -13.859 -11 1 93.69 260 ASN B N 1
ATOM 4348 C CA . ASN B 1 260 ? -1.646 -15.305 -11.102 1 93.69 260 ASN B CA 1
ATOM 4349 C C . ASN B 1 260 ? -1.118 -15.82 -12.438 1 93.69 260 ASN B C 1
ATOM 4351 O O . ASN B 1 260 ? -0.602 -16.938 -12.516 1 93.69 260 ASN B O 1
ATOM 4355 N N . GLU B 1 261 ? -1.25 -14.977 -13.477 1 93.31 261 GLU B N 1
ATOM 4356 C CA . GLU B 1 261 ? -1.07 -15.547 -14.805 1 93.31 261 GLU B CA 1
ATOM 4357 C C . GLU B 1 261 ? 0.17 -14.984 -15.484 1 93.31 261 GLU B C 1
ATOM 4359 O O . GLU B 1 261 ? 0.579 -15.461 -16.547 1 93.31 261 GLU B O 1
ATOM 4364 N N . PHE B 1 262 ? 0.812 -14.055 -14.961 1 89.19 262 PHE B N 1
ATOM 4365 C CA . PHE B 1 262 ? 1.957 -13.414 -15.594 1 89.19 262 PHE B CA 1
ATOM 4366 C C . PHE B 1 262 ? 3.041 -14.43 -15.922 1 89.19 262 PHE B C 1
ATOM 4368 O O . PHE B 1 262 ? 3.609 -14.422 -17.016 1 89.19 262 PHE B O 1
ATOM 4375 N N . ASN B 1 263 ? 3.314 -15.32 -14.969 1 83.5 263 ASN B N 1
ATOM 4376 C CA . ASN B 1 263 ? 4.387 -16.297 -15.156 1 83.5 263 ASN B CA 1
ATOM 4377 C C . ASN B 1 263 ? 3.965 -17.422 -16.094 1 83.5 263 ASN B C 1
ATOM 4379 O O . ASN B 1 263 ? 4.809 -18.172 -16.578 1 83.5 263 ASN B O 1
ATOM 4383 N N . GLU B 1 264 ? 2.719 -17.453 -16.359 1 84.56 264 GLU B N 1
ATOM 4384 C CA . GLU B 1 264 ? 2.195 -18.531 -17.188 1 84.56 264 GLU B CA 1
ATOM 4385 C C . GLU B 1 264 ? 2.004 -18.094 -18.625 1 84.56 264 GLU B C 1
ATOM 4387 O O . GLU B 1 264 ? 1.747 -18.906 -19.516 1 84.56 264 GLU B O 1
ATOM 4392 N N . ALA B 1 265 ? 2.105 -16.797 -18.828 1 88.56 265 ALA B N 1
ATOM 4393 C CA . ALA B 1 265 ? 1.879 -16.281 -20.172 1 88.56 265 ALA B CA 1
ATOM 4394 C C . ALA B 1 265 ? 2.973 -16.75 -21.125 1 88.56 265 ALA B C 1
ATOM 4396 O O . ALA B 1 265 ? 4.125 -16.328 -21.016 1 88.56 265 ALA B O 1
ATOM 4397 N N . SER B 1 266 ? 2.543 -17.547 -22.062 1 87.31 266 SER B N 1
ATOM 4398 C CA . SER B 1 266 ? 3.514 -18.219 -22.906 1 87.31 266 SER B CA 1
ATOM 4399 C C . SER B 1 266 ? 3.586 -17.578 -24.281 1 87.31 266 SER B C 1
ATOM 4401 O O . SER B 1 266 ? 4.57 -17.75 -25.016 1 87.31 266 SER B O 1
ATOM 4403 N N . SER B 1 267 ? 2.551 -16.891 -24.641 1 92.62 267 SER B N 1
ATOM 4404 C CA . SER B 1 267 ? 2.533 -16.25 -25.953 1 92.62 267 SER B CA 1
ATOM 4405 C C . SER B 1 267 ? 2.629 -14.727 -25.828 1 92.62 267 SER B C 1
ATOM 4407 O O . SER B 1 267 ? 2.346 -14.164 -24.766 1 92.62 267 SER B O 1
ATOM 4409 N N . ASP B 1 268 ? 3.025 -14.164 -26.922 1 93.56 268 ASP B N 1
ATOM 4410 C CA . ASP B 1 268 ? 3.184 -12.711 -26.953 1 93.56 268 ASP B CA 1
ATOM 4411 C C . ASP B 1 268 ? 1.846 -12.008 -26.75 1 93.56 268 ASP B C 1
ATOM 4413 O O . ASP B 1 268 ? 1.773 -10.992 -26.047 1 93.56 268 ASP B O 1
ATOM 4417 N N . ILE B 1 269 ? 0.876 -12.555 -27.312 1 95 269 ILE B N 1
ATOM 4418 C CA . ILE B 1 269 ? -0.434 -11.922 -27.219 1 95 269 ILE B CA 1
ATOM 4419 C C . ILE B 1 269 ? -0.974 -12.07 -25.797 1 95 269 ILE B C 1
ATOM 4421 O O . ILE B 1 269 ? -1.626 -11.164 -25.281 1 95 269 ILE B O 1
ATOM 4425 N N . TYR B 1 270 ? -0.755 -13.227 -25.188 1 95.19 270 TYR B N 1
ATOM 4426 C CA . TYR B 1 270 ? -1.16 -13.461 -23.812 1 95.19 270 TYR B CA 1
ATOM 4427 C C . TYR B 1 270 ? -0.478 -12.477 -22.875 1 95.19 270 TYR B C 1
ATOM 4429 O O . TYR B 1 270 ? -1.137 -11.844 -22.047 1 95.19 270 TYR B O 1
ATOM 4437 N N . LEU B 1 271 ? 0.766 -12.305 -23.109 1 94.88 271 LEU B N 1
ATOM 4438 C CA . LEU B 1 271 ? 1.528 -11.367 -22.297 1 94.88 271 LEU B CA 1
ATOM 4439 C C . LEU B 1 271 ? 1.07 -9.938 -22.547 1 94.88 271 LEU B C 1
ATOM 4441 O O . LEU B 1 271 ? 0.876 -9.164 -21.594 1 94.88 271 LEU B O 1
ATOM 4445 N N . SER B 1 272 ? 0.907 -9.578 -23.734 1 96.62 272 SER B N 1
ATOM 4446 C CA . SER B 1 272 ? 0.451 -8.242 -24.078 1 96.62 272 SER B CA 1
ATOM 4447 C C . SER B 1 272 ? -0.919 -7.945 -23.484 1 96.62 272 SER B C 1
ATOM 4449 O O . SER B 1 272 ? -1.2 -6.809 -23.094 1 96.62 272 SER B O 1
ATOM 4451 N N . THR B 1 273 ? -1.737 -8.945 -23.406 1 96.88 273 THR B N 1
ATOM 4452 C CA . THR B 1 273 ? -3.068 -8.789 -22.828 1 96.88 273 THR B CA 1
ATOM 4453 C C . THR B 1 273 ? -2.984 -8.508 -21.344 1 96.88 273 THR B C 1
ATOM 4455 O O . THR B 1 273 ? -3.711 -7.656 -20.812 1 96.88 273 THR B O 1
ATOM 4458 N N . LEU B 1 274 ? -2.119 -9.188 -20.688 1 96.69 274 LEU B N 1
ATOM 4459 C CA . LEU B 1 274 ? -1.931 -8.953 -19.266 1 96.69 274 LEU B CA 1
ATOM 4460 C C . LEU B 1 274 ? -1.367 -7.559 -19.016 1 96.69 274 LEU B C 1
ATOM 4462 O O . LEU B 1 274 ? -1.788 -6.871 -18.078 1 96.69 274 LEU B O 1
ATOM 4466 N N . ILE B 1 275 ? -0.485 -7.098 -19.859 1 96.62 275 ILE B N 1
ATOM 4467 C CA . ILE B 1 275 ? 0.081 -5.758 -19.75 1 96.62 275 ILE B CA 1
ATOM 4468 C C . ILE B 1 275 ? -1.002 -4.715 -20 1 96.62 275 ILE B C 1
ATOM 4470 O O . ILE B 1 275 ? -1.031 -3.666 -19.359 1 96.62 275 ILE B O 1
ATOM 4474 N N . GLU B 1 276 ? -1.832 -5.008 -20.922 1 97.31 276 GLU B N 1
ATOM 4475 C CA . GLU B 1 276 ? -2.934 -4.094 -21.188 1 97.31 276 GLU B CA 1
ATOM 4476 C C . GLU B 1 276 ? -3.863 -3.965 -19.984 1 97.31 276 GLU B C 1
ATOM 4478 O O . GLU B 1 276 ? -4.348 -2.873 -19.688 1 97.31 276 GLU B O 1
ATOM 4483 N N . ILE B 1 277 ? -4.16 -5.117 -19.359 1 97.81 277 ILE B N 1
ATOM 4484 C CA . ILE B 1 277 ? -4.961 -5.07 -18.141 1 97.81 277 ILE B CA 1
ATOM 4485 C C . ILE B 1 277 ? -4.254 -4.227 -17.078 1 97.81 277 ILE B C 1
ATOM 4487 O O . ILE B 1 277 ? -4.887 -3.432 -16.391 1 97.81 277 ILE B O 1
ATOM 4491 N N . GLY B 1 278 ? -2.918 -4.395 -16.984 1 97.12 278 GLY B N 1
ATOM 4492 C CA . GLY B 1 278 ? -2.133 -3.557 -16.094 1 97.12 278 GLY B CA 1
ATOM 4493 C C . GLY B 1 278 ? -2.209 -2.082 -16.438 1 97.12 278 GLY B C 1
ATOM 4494 O O . GLY B 1 278 ? -2.301 -1.235 -15.547 1 97.12 278 GLY B O 1
ATOM 4495 N N . PHE B 1 279 ? -2.184 -1.776 -17.688 1 96.81 279 PHE B N 1
ATOM 4496 C CA . PHE B 1 279 ? -2.291 -0.403 -18.172 1 96.81 279 PHE B CA 1
ATOM 4497 C C . PHE B 1 279 ? -3.645 0.194 -17.797 1 96.81 279 PHE B C 1
ATOM 4499 O O . PHE B 1 279 ? -3.725 1.346 -17.375 1 96.81 279 PHE B O 1
ATOM 4506 N N . LEU B 1 280 ? -4.645 -0.604 -17.984 1 97 280 LEU B N 1
ATOM 4507 C CA . LEU B 1 280 ? -5.988 -0.172 -17.609 1 97 280 LEU B CA 1
ATOM 4508 C C . LEU B 1 280 ? -6.086 0.09 -16.109 1 97 280 LEU B C 1
ATOM 4510 O O . LEU B 1 280 ? -6.648 1.103 -15.695 1 97 280 LEU B O 1
ATOM 4514 N N . LEU B 1 281 ? -5.609 -0.813 -15.359 1 97.5 281 LEU B N 1
ATOM 4515 C CA . LEU B 1 281 ? -5.586 -0.672 -13.906 1 97.5 281 LEU B CA 1
ATOM 4516 C C . LEU B 1 281 ? -4.859 0.604 -13.492 1 97.5 281 LEU B C 1
ATOM 4518 O O . LEU B 1 281 ? -5.336 1.345 -12.633 1 97.5 281 LEU B O 1
ATOM 4522 N N . PHE B 1 282 ? -3.738 0.833 -14.117 1 96.38 282 PHE B N 1
ATOM 4523 C CA . PHE B 1 282 ? -2.93 2.018 -13.859 1 96.38 282 PHE B CA 1
ATOM 4524 C C . PHE B 1 282 ? -3.709 3.287 -14.18 1 96.38 282 PHE B C 1
ATOM 4526 O O . PHE B 1 282 ? -3.742 4.219 -13.375 1 96.38 282 PHE B O 1
ATOM 4533 N N . ALA B 1 283 ? -4.32 3.309 -15.266 1 95.06 283 ALA B N 1
ATOM 4534 C CA . ALA B 1 283 ? -5.078 4.473 -15.719 1 95.06 283 ALA B CA 1
ATOM 4535 C C . ALA B 1 283 ? -6.246 4.77 -14.789 1 95.06 283 ALA B C 1
ATOM 4537 O O . ALA B 1 283 ? -6.461 5.918 -14.398 1 95.06 283 ALA B O 1
ATOM 4538 N N . VAL B 1 284 ? -6.934 3.758 -14.438 1 95.5 284 VAL B N 1
ATOM 4539 C CA . VAL B 1 284 ? -8.094 3.93 -13.57 1 95.5 284 VAL B CA 1
ATOM 4540 C C . VAL B 1 284 ? -7.645 4.438 -12.195 1 95.5 284 VAL B C 1
ATOM 4542 O O . VAL B 1 284 ? -8.25 5.355 -11.641 1 95.5 284 VAL B O 1
ATOM 4545 N N . THR B 1 285 ? -6.621 3.861 -11.688 1 93.62 285 THR B N 1
ATOM 4546 C CA . THR B 1 285 ? -6.133 4.266 -10.375 1 93.62 285 THR B CA 1
ATOM 4547 C C . THR B 1 285 ? -5.633 5.707 -10.398 1 93.62 285 THR B C 1
ATOM 4549 O O . THR B 1 285 ? -5.883 6.473 -9.469 1 93.62 285 THR B O 1
ATOM 4552 N N . LEU B 1 286 ? -4.91 6.062 -11.453 1 92.75 286 LEU B N 1
ATOM 4553 C CA . LEU B 1 286 ? -4.406 7.426 -11.578 1 92.75 286 LEU B CA 1
ATOM 4554 C C . LEU B 1 286 ? -5.559 8.422 -11.664 1 92.75 286 LEU B C 1
ATOM 4556 O O . LEU B 1 286 ? -5.512 9.484 -11.047 1 92.75 286 LEU B O 1
ATOM 4560 N N . LEU B 1 287 ? -6.559 8.086 -12.406 1 94.12 287 LEU B N 1
ATOM 4561 C CA . LEU B 1 287 ? -7.699 8.977 -12.578 1 94.12 287 LEU B CA 1
ATOM 4562 C C . LEU B 1 287 ? -8.453 9.156 -11.258 1 94.12 287 LEU B C 1
ATOM 4564 O O . LEU B 1 287 ? -8.812 10.281 -10.898 1 94.12 287 LEU B O 1
ATOM 4568 N N . VAL B 1 288 ? -8.648 8.086 -10.555 1 93.75 288 VAL B N 1
ATOM 4569 C CA . VAL B 1 288 ? -9.344 8.125 -9.273 1 93.75 288 VAL B CA 1
ATOM 4570 C C . VAL B 1 288 ? -8.547 8.969 -8.281 1 93.75 288 VAL B C 1
ATOM 4572 O O . VAL B 1 288 ? -9.117 9.805 -7.574 1 93.75 288 VAL B O 1
ATOM 4575 N N . ASN B 1 289 ? -7.289 8.844 -8.305 1 90.25 289 ASN B N 1
ATOM 4576 C CA . ASN B 1 289 ? -6.457 9.562 -7.344 1 90.25 289 ASN B CA 1
ATOM 4577 C C . ASN B 1 289 ? -6.328 11.039 -7.707 1 90.25 289 ASN B C 1
ATOM 4579 O O . ASN B 1 289 ? -6.262 11.891 -6.824 1 90.25 289 ASN B O 1
ATOM 4583 N N . ILE B 1 290 ? -6.281 11.352 -8.953 1 91.31 290 ILE B N 1
ATOM 4584 C CA . ILE B 1 290 ? -6.258 12.742 -9.398 1 91.31 290 ILE B CA 1
ATOM 4585 C C . ILE B 1 290 ? -7.535 13.445 -8.945 1 91.31 290 ILE B C 1
ATOM 4587 O O . ILE B 1 290 ? -7.488 14.562 -8.414 1 91.31 290 ILE B O 1
ATOM 4591 N N . PHE B 1 291 ? -8.602 12.742 -9.07 1 90.69 291 PHE B N 1
ATOM 4592 C CA . PHE B 1 291 ? -9.883 13.297 -8.656 1 90.69 291 PHE B CA 1
ATOM 4593 C C . PHE B 1 291 ? -9.93 13.477 -7.141 1 90.69 291 PHE B C 1
ATOM 4595 O O . PHE B 1 291 ? -10.414 14.5 -6.648 1 90.69 291 PHE B O 1
ATOM 4602 N N . ALA B 1 292 ? -9.445 12.562 -6.449 1 88.88 292 ALA B N 1
ATOM 4603 C CA . ALA B 1 292 ? -9.43 12.625 -4.992 1 88.88 292 ALA B CA 1
ATOM 4604 C C . ALA B 1 292 ? -8.602 13.805 -4.5 1 88.88 292 ALA B C 1
ATOM 4606 O O . ALA B 1 292 ? -9.023 14.539 -3.609 1 88.88 292 ALA B O 1
ATOM 4607 N N . ARG B 1 293 ? -7.52 14.039 -5.109 1 81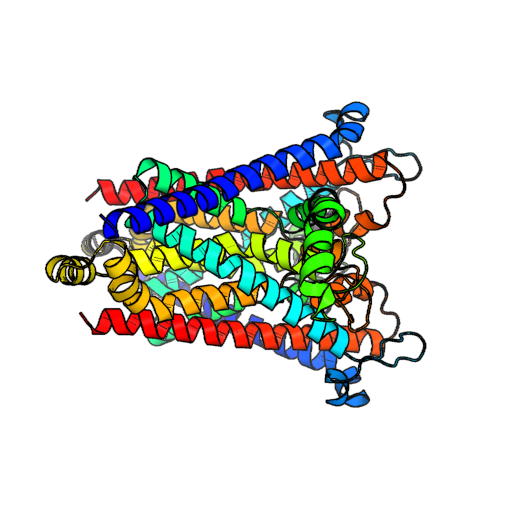.56 293 ARG B N 1
ATOM 4608 C CA . ARG B 1 293 ? -6.613 15.102 -4.68 1 81.56 293 ARG B CA 1
ATOM 4609 C C . ARG B 1 293 ? -7.188 16.484 -5.008 1 81.56 293 ARG B C 1
ATOM 4611 O O . ARG B 1 293 ? -7 17.438 -4.25 1 81.56 293 ARG B O 1
ATOM 4618 N N . PHE B 1 294 ? -7.836 16.516 -6.102 1 82.44 294 PHE B N 1
ATOM 4619 C CA . PHE B 1 294 ? -8.492 17.766 -6.477 1 82.44 294 PHE B CA 1
ATOM 4620 C C . PHE B 1 294 ? -9.586 18.125 -5.473 1 82.44 294 PHE B C 1
ATOM 4622 O O . PHE B 1 294 ? -9.742 19.281 -5.105 1 82.44 294 PHE B O 1
ATOM 4629 N N . LEU B 1 295 ? -10.266 17.188 -4.984 1 81.88 295 LEU B N 1
ATOM 4630 C CA . LEU B 1 295 ? -11.344 17.406 -4.027 1 81.88 295 LEU B CA 1
ATOM 4631 C C . LEU B 1 295 ? -10.789 17.828 -2.672 1 81.88 295 LEU B C 1
ATOM 4633 O O . LEU B 1 295 ? -11.328 18.734 -2.029 1 81.88 295 LEU B O 1
ATOM 4637 N N . VAL B 1 296 ? -9.742 17.219 -2.338 1 75.88 296 VAL B N 1
ATOM 4638 C CA . VAL B 1 296 ? -9.156 17.531 -1.041 1 75.88 296 VAL B CA 1
ATOM 4639 C C . VAL B 1 296 ? -8.531 18.922 -1.081 1 75.88 296 VAL B C 1
ATOM 4641 O O . VAL B 1 296 ? -8.617 19.672 -0.109 1 75.88 296 VAL B O 1
ATOM 4644 N N . TRP B 1 297 ? -7.977 19.281 -2.221 1 73.19 297 TRP B N 1
ATOM 4645 C CA . TRP B 1 297 ? -7.312 20.578 -2.4 1 73.19 297 TRP B CA 1
ATOM 4646 C C . TRP B 1 297 ? -8.328 21.719 -2.373 1 73.19 297 TRP B C 1
ATOM 4648 O O . TRP B 1 297 ? -8.055 22.781 -1.808 1 73.19 297 TRP B O 1
ATOM 4658 N N . THR B 1 298 ? -9.453 21.516 -2.969 1 69.75 298 THR B N 1
ATOM 4659 C CA . THR B 1 298 ? -10.453 22.578 -3.055 1 69.75 298 THR B CA 1
ATOM 4660 C C . THR B 1 298 ? -11.086 22.828 -1.692 1 69.75 298 THR B C 1
ATOM 4662 O O . THR B 1 298 ? -11.539 23.953 -1.415 1 69.75 298 THR B O 1
ATOM 4665 N N . THR B 1 299 ? -11.047 21.859 -0.848 1 63.56 299 THR B N 1
ATOM 4666 C CA . THR B 1 299 ? -11.617 22.047 0.48 1 63.56 299 THR B CA 1
ATOM 4667 C C . THR B 1 299 ? -10.633 22.75 1.405 1 63.56 299 THR B C 1
ATOM 4669 O O . THR B 1 299 ? -11.023 23.578 2.23 1 63.56 299 THR B O 1
ATOM 4672 N N . SER B 1 300 ? -9.359 22.312 1.282 1 58.34 300 SER B N 1
ATOM 4673 C CA . SER B 1 300 ? -8.367 22.953 2.129 1 58.34 300 SER B CA 1
ATOM 4674 C C . SER B 1 300 ? -8.211 24.438 1.768 1 58.34 300 SER B C 1
ATOM 4676 O O . SER B 1 300 ? -7.949 25.266 2.637 1 58.34 300 SER B O 1
ATOM 4678 N N . ARG B 1 301 ? -8.266 24.766 0.497 1 54.97 301 ARG B N 1
ATOM 4679 C CA . ARG B 1 301 ? -8.141 26.141 0.059 1 54.97 301 ARG B CA 1
ATOM 4680 C C . ARG B 1 301 ? -9.352 26.969 0.483 1 54.97 301 ARG B C 1
ATOM 4682 O O . ARG B 1 301 ? -9.234 28.156 0.79 1 54.97 301 ARG B O 1
ATOM 4689 N N . GLY B 1 302 ? -10.438 26.281 0.251 1 47.69 302 GLY B N 1
ATOM 4690 C CA . GLY B 1 302 ? -11.594 27.047 0.657 1 47.69 302 GLY B CA 1
ATOM 4691 C C . GLY B 1 302 ? -11.555 27.469 2.113 1 47.69 302 GLY B C 1
ATOM 4692 O O . GLY B 1 302 ? -12.031 28.547 2.467 1 47.69 302 GLY B O 1
ATOM 4693 N N . ILE B 1 303 ? -10.867 26.656 2.803 1 48.03 303 ILE B N 1
ATOM 4694 C CA . ILE B 1 303 ? -10.797 26.969 4.227 1 48.03 303 ILE B CA 1
ATOM 4695 C C . ILE B 1 303 ? -9.742 28.062 4.461 1 48.03 303 ILE B C 1
ATOM 4697 O O . ILE B 1 303 ? -9.938 28.938 5.297 1 48.03 303 ILE B O 1
ATOM 4701 N N . GLN B 1 304 ? -8.609 27.984 3.748 1 45.91 304 GLN B N 1
ATOM 4702 C CA . GLN B 1 304 ? -7.586 29.016 3.934 1 45.91 304 GLN B CA 1
ATOM 4703 C C . GLN B 1 304 ? -8.07 30.375 3.439 1 45.91 304 GLN B C 1
ATOM 4705 O O . GLN B 1 304 ? -7.703 31.406 3.998 1 45.91 304 GLN B O 1
ATOM 4710 N N . GLU B 1 305 ? -8.805 30.328 2.395 1 43.81 305 GLU B N 1
ATOM 4711 C CA . GLU B 1 305 ? -9.289 31.609 1.898 1 43.81 305 GLU B CA 1
ATOM 4712 C C . GLU B 1 305 ? -10.422 32.156 2.768 1 43.81 305 GLU B C 1
ATOM 4714 O O . GLU B 1 305 ? -10.711 33.344 2.754 1 43.81 305 GLU B O 1
ATOM 4719 N N . ALA B 1 306 ? -11.055 31.297 3.412 1 43.62 306 ALA B N 1
ATOM 4720 C CA . ALA B 1 306 ? -12.117 31.812 4.273 1 43.62 306 ALA B CA 1
ATOM 4721 C C . ALA B 1 306 ? -11.547 32.406 5.559 1 43.62 306 ALA B C 1
ATOM 4723 O O . ALA B 1 306 ? -12.289 32.969 6.363 1 43.62 306 ALA B O 1
ATOM 4724 N N . LYS B 1 307 ? -10.234 32.344 5.754 1 40.88 307 LYS B N 1
ATOM 4725 C CA . LYS B 1 307 ? -9.648 33.156 6.809 1 40.88 307 LYS B CA 1
ATOM 4726 C C . LYS B 1 307 ? -9.133 34.469 6.25 1 40.88 307 LYS B C 1
ATOM 4728 O O . LYS B 1 307 ? -8.508 34.5 5.188 1 40.88 307 LYS B O 1
#

Solvent-accessible surface area (backbone atoms only — not comparable to full-atom values): 29307 Å² total; per-residue (Å²): 120,77,72,54,51,57,50,50,51,48,49,52,52,22,48,51,46,52,48,46,53,56,48,50,54,52,48,50,55,49,49,31,50,61,50,12,42,62,30,44,70,71,48,46,75,54,25,59,71,26,59,44,73,35,81,87,79,67,40,69,28,42,25,20,21,53,50,33,31,51,52,22,26,50,47,10,45,65,57,20,47,62,49,13,52,38,36,16,48,29,43,71,75,65,44,54,70,74,57,31,52,52,47,53,51,48,35,53,53,61,59,54,54,33,49,59,48,53,13,54,45,32,49,72,46,47,14,54,47,36,35,70,59,46,44,52,53,41,30,73,51,49,17,74,78,36,64,48,42,25,74,73,50,77,22,34,2,33,48,45,26,7,52,55,41,12,64,61,29,23,34,55,24,18,52,46,29,30,55,43,52,66,64,54,58,63,65,50,49,50,51,35,41,72,72,67,40,46,73,63,52,21,42,58,64,35,49,46,58,72,26,42,48,37,41,51,18,21,48,32,47,27,39,28,52,41,56,42,48,33,58,32,38,48,58,21,14,57,66,31,76,40,74,55,74,22,43,34,30,37,16,21,27,48,47,28,49,40,72,70,39,57,88,65,45,80,43,72,56,53,41,11,40,45,34,35,43,43,37,50,52,46,50,52,32,50,53,41,40,53,51,17,51,54,37,34,48,56,41,55,46,53,52,56,66,72,97,120,76,73,53,52,57,48,50,52,49,50,51,51,22,49,49,47,53,48,44,54,54,50,50,53,52,48,49,53,50,49,32,50,60,49,13,42,63,30,44,70,73,47,46,74,54,25,60,72,27,60,43,72,35,81,87,79,67,40,69,29,43,25,22,20,52,49,33,31,51,52,22,28,50,47,9,46,67,58,20,47,62,49,13,50,39,35,17,48,30,43,70,75,66,46,55,70,72,56,29,52,52,50,54,50,50,36,54,53,62,58,54,55,33,48,59,50,54,13,55,45,32,49,73,47,48,13,54,47,36,34,71,60,47,43,54,53,42,30,72,52,51,17,75,78,35,63,50,43,25,74,75,48,79,23,33,2,32,47,46,25,7,52,54,39,12,64,62,29,24,36,56,24,19,52,47,28,31,54,41,52,64,65,54,58,63,65,51,50,49,52,35,42,72,72,67,41,46,73,64,50,21,41,58,65,37,49,46,58,72,28,41,47,37,40,51,17,20,48,34,46,28,39,30,53,40,55,42,49,32,59,31,39,49,57,20,14,57,66,31,77,39,72,56,74,22,44,34,30,37,16,21,28,48,48,29,50,40,72,70,40,57,89,64,44,81,44,72,57,54,41,10,40,45,33,34,45,43,37,50,53,47,50,53,32,51,51,42,39,52,52,18,50,52,38,35,49,55,41,54,47,52,52,57,66,71,98

Sequence (614 aa):
MKKRYGDQLFKAIAYIFGCSIIAMLGLMVWEMFRGSSFALDKYGLGFLFSSSWDPVTEEFGAWPFIYGTIVSSLLALVIATPISIGIAIFLVEVAPKWFRDVVGFLIELLAAIPSIVYGLWGIFVLGPIIREYVAPVFINTLGKFIPFFAGPSFGVGIFTAGVILAIMIIPTIASISREVIMVVPDAQREAALALGATKWEMIRTAVLTYSRSGILGAMIIGLGRAIGETMSVTMVIGNRPEVPDSIFDPAYTMASVIANEFNEASSDIYLSTLIEIGFLLFAVTLLVNIFARFLVWTTSRGIQEAKMKKRYGDQLFKAIAYIFGCSIIAMLGLMVWEMFRGSSFALDKYGLGFLFSSSWDPVTEEFGAWPFIYGTIVSSLLALVIATPISIGIAIFLVEVAPKWFRDVVGFLIELLAAIPSIVYGLWGIFVLGPIIREYVAPVFINTLGKFIPFFAGPSFGVGIFTAGVILAIMIIPTIASISREVIMVVPDAQREAALALGATKWEMIRTAVLTYSRSGILGAMIIGLGRAIGETMSVTMVIGNRPEVPDSIFDPAYTMASV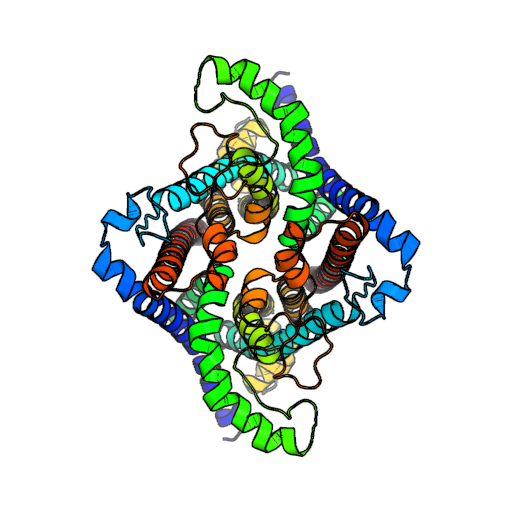IANEFNEASSDIYLSTLIEIGFLLFAVTLLVNIFARFLVWTTSRGIQEAK

Radius of gyration: 25.21 Å; Cα contacts (8 Å, |Δi|>4): 1013; chains: 2; bounding box: 73×70×59 Å

InterPro domains:
  IPR000515 ABC transporter type 1, transmembrane domain MetI-like [PF00528] (86-295)
  IPR000515 ABC transporter type 1, transmembrane domain MetI-like [PS50928] (66-292)
  IPR000515 ABC transporter type 1, transmembrane domain MetI-like [cd06261] (66-244)
  IPR011864 Phosphate ABC transporter, permease protein PstC [TIGR02138] (8-298)
  IPR035906 MetI-like superfamily [G3DSA:1.10.3720.10] (9-299)
  IPR035906 MetI-like superfamily [SSF161098] (20-292)
  IPR051124 Binding-Protein-Dependent Phosphate Transport Permease [PTHR30425] (4-300)

Secondary structure (DSSP, 8-state):
-HHHHHHHHHHHHHHHHHHHHHHHHHHHHHHHHHHTHHHHHHHTTHHHH---EETTTTEE--HHHHHHHHHHHHHHHHHHHHHHHHHHHIIIIIS-HHHHHHHHHHHHHHHHS-HHHHHHHIIIIIHHHIIIIIHHHHHHTGGGT-GGG-S---S-SHHHHHHHHHHHHHHHHHHHHHHHHHTS-HHHHHHHHHTT--HHHHIIIIIHHHTHHHHHHHHHHHHHHHHH--HHHHTTSB--SS--SSTTS-B--HHHHHHHHGGG--SHHHHHHHHHHHHHHHHHHHHHHHHHHHHHHHHHHHHHHT-/-HHHHHHHHHHHHHHHHHHHHHHHHHHHHHHHHHHTHHHHHHHGGGGGT---EETTTTEE--HHHHHHHHHHHHHHHHHHHHHHHHHHHIIIIIS-HHHHHHHHHHHHHHHHS-HHHHHHHIIIIIHHHIIIIIHHHHHHTGGGT-GGG-S---S-SHHHHHHHHHHHHHHHHHHHHHHHHHTS-HHHHHHHHHTT--HHHHIIIIIHHHTHHHHHHHHHHHHHHHHH--HHHHTTSB--SS--SSTTS-B--HHHHHHHHGGG--SHHHHHHHHHHHHHHHHHHHHHHHHHHHHHHHHHHHHHHT-

Nearest PDB structures (foldseek):
  2onk-assembly2_I  TM=7.791E-01  e=2.409E-06  Archaeoglobus fulgidus
  7ahd-assembly1_B  TM=6.405E-01  e=1.057E-03  Lactococcus lactis subsp. lactis
  7ahd-assembly1_A  TM=5.218E-01  e=1.057E-03  Lactococcus lactis subsp. lactis
  7ahh-assembly1_B  TM=5.802E-01  e=2.274E-03  Lactococcus lactis subsp. lactis
  7ahh-assembly1_A  TM=5.735E-01  e=4.126E-03  Lactococcus lactis subsp. lactis

Organism: Aneurinibacillus migulanus (NCBI:txid47500)

pLDDT: mean 90.56, std 10.21, range [38.69, 98.56]

Foldseek 3Di:
DVVPVVVVVVVVVVVVVVVVVVVVVVVVLVVLCVLLVLLCVPCNPVQAVDLDDDLVVLDHHCPLQAQLLVLLLVLLLVQLLVVLLVLLCCLQQPDDPVVNVVVLVVLVVLLVDDLLVLQVCQVPPQLVCCQPPPLVVQQVPVVVPDVQSHDHARSFASNSSSNSLNSNLNSQLNVQSNVLLNVQDVCQLVVCVVVVDDNVRSCVPRRCVLSVLSSVLSSLLSSLVSSQDENSNLSRQQQDSGRDRYRRDRGHHLRHCCVPCCVVNDDSSSNSSNSNSVSVSVVVSVVSNVVSVVSNVVSVVVVVVVD/DVVVVVVVVVVVVVVVVVVVVVVVVVVVLVVLCVLLVLLCVPCNPVQAVDLDDDLVVLDHHCPLQALLLVLLLVLLLVQLLVVLLVLLCCLQQPDDPVVNVVVLVVLVVLLVDDLLVLQVCQVPPQLVCCQPPPLVVQQVPVVVPDVQSHDHANSFASNSSSNSLNSNLNSQLNVQSNVLLNVQDVCQLVVCVVVVDDNVRSCVPRRCVLSVLSSVLSSLLSSLVSSQDENSNLSRQQQDSGRDRYRRDRGHHLRHCCVPCCVVNDDSSSNSSNSNSVSVSVVVSVVSNVVSVVSNVVSVVVVVVVD